Protein AF-0000000084350324 (afdb_homodimer)

pLDDT: mean 93.25, std 7.91, range [43.97, 98.88]

Structure (mmCIF, N/CA/C/O backbone):
data_AF-0000000084350324-model_v1
#
loop_
_entity.id
_entity.type
_entity.pdbx_description
1 polymer 'Phytanoyl-CoA dioxygenase (PhyH)'
#
loop_
_atom_site.group_PDB
_atom_site.id
_atom_site.type_symbol
_atom_site.label_atom_id
_atom_site.label_alt_id
_atom_site.label_comp_id
_atom_site.label_asym_id
_atom_site.label_entity_id
_atom_site.label_seq_id
_atom_site.pdbx_PDB_ins_code
_atom_site.Cartn_x
_atom_site.Cartn_y
_atom_site.Cartn_z
_atom_site.occupancy
_atom_site.B_iso_or_equiv
_atom_site.auth_seq_id
_atom_site.auth_comp_id
_atom_site.auth_asym_id
_atom_site.auth_atom_id
_atom_site.pdbx_PDB_model_num
ATOM 1 N N . MET A 1 1 ? 17.734 13.625 24.859 1 52.06 1 MET A N 1
ATOM 2 C CA . MET A 1 1 ? 17.844 14.32 23.578 1 52.06 1 MET A CA 1
ATOM 3 C C . MET A 1 1 ? 16.922 15.523 23.531 1 52.06 1 MET A C 1
ATOM 5 O O . MET A 1 1 ? 15.773 15.453 23.984 1 52.06 1 MET A O 1
ATOM 9 N N . SER A 1 2 ? 17.531 16.656 23.266 1 73.56 2 SER A N 1
ATOM 10 C CA . SER A 1 2 ? 16.75 17.875 23.438 1 73.56 2 SER A CA 1
ATOM 11 C C . SER A 1 2 ? 15.648 17.984 22.375 1 73.56 2 SER A C 1
ATOM 13 O O . SER A 1 2 ? 15.914 17.828 21.188 1 73.56 2 SER A O 1
ATOM 15 N N . PHE A 1 3 ? 14.477 18.078 22.781 1 82.12 3 PHE A N 1
ATOM 16 C CA . PHE A 1 3 ? 13.289 18.297 21.969 1 82.12 3 PHE A CA 1
ATOM 17 C C . PHE A 1 3 ? 13.477 19.469 21.016 1 82.12 3 PHE A C 1
ATOM 19 O O . PHE A 1 3 ? 13 19.438 19.875 1 82.12 3 PHE A O 1
ATOM 26 N N . PHE A 1 4 ? 14.406 20.359 21.344 1 87.31 4 PHE A N 1
ATOM 27 C CA . PHE A 1 4 ? 14.516 21.609 20.594 1 87.31 4 PHE A CA 1
ATOM 28 C C . PHE A 1 4 ? 15.695 21.578 19.641 1 87.31 4 PHE A C 1
ATOM 30 O O . PHE A 1 4 ? 15.945 22.547 18.922 1 87.31 4 PHE A O 1
ATOM 37 N N . ASP A 1 5 ? 16.359 20.547 19.656 1 92 5 ASP A N 1
ATOM 38 C CA . ASP A 1 5 ? 17.453 20.375 18.688 1 92 5 ASP A CA 1
ATOM 39 C C . ASP A 1 5 ? 16.938 19.75 17.391 1 92 5 ASP A C 1
ATOM 41 O O . ASP A 1 5 ? 16.672 18.562 17.328 1 92 5 ASP A O 1
ATOM 45 N N . ILE A 1 6 ? 16.922 20.562 16.359 1 95.19 6 ILE A N 1
ATOM 46 C CA . ILE A 1 6 ? 16.328 20.156 15.102 1 95.19 6 ILE A CA 1
ATOM 47 C C . ILE A 1 6 ? 17.141 19.031 14.484 1 95.19 6 ILE A C 1
ATOM 49 O O . ILE A 1 6 ? 16.578 18.109 13.891 1 95.19 6 ILE A O 1
ATOM 53 N N . SER A 1 7 ? 18.453 19.109 14.586 1 94.56 7 SER A N 1
ATOM 54 C CA . SER A 1 7 ? 19.312 18.047 14.062 1 94.56 7 SER A CA 1
ATOM 55 C C . SER A 1 7 ? 19 16.703 14.742 1 94.56 7 SER A C 1
ATOM 57 O O . SER A 1 7 ? 18.906 15.672 14.078 1 94.56 7 SER A O 1
ATOM 59 N N . GLN A 1 8 ? 18.844 16.766 15.977 1 94.5 8 GLN A N 1
ATOM 60 C CA . GLN A 1 8 ? 18.516 15.562 16.719 1 94.5 8 GLN A CA 1
ATOM 61 C C . GLN A 1 8 ? 17.141 15.031 16.328 1 94.5 8 GLN A C 1
ATOM 63 O O . GLN A 1 8 ? 16.953 13.82 16.203 1 94.5 8 GLN A O 1
ATOM 68 N N . GLN A 1 9 ? 16.203 15.914 16.234 1 95.94 9 GLN A N 1
ATOM 69 C CA . GLN A 1 9 ? 14.852 15.508 15.859 1 95.94 9 GLN A CA 1
ATOM 70 C C . GLN A 1 9 ? 14.828 14.875 14.469 1 95.94 9 GLN A C 1
ATOM 72 O O . GLN A 1 9 ? 14.203 13.828 14.273 1 95.94 9 GLN A O 1
ATOM 77 N N . LEU A 1 10 ? 15.5 15.43 13.508 1 97.31 10 LEU A N 1
ATOM 78 C CA . LEU A 1 10 ? 15.516 14.93 12.141 1 97.31 10 LEU A CA 1
ATOM 79 C C . LEU A 1 10 ? 16.203 13.578 12.055 1 97.31 10 LEU A C 1
ATOM 81 O O . LEU A 1 10 ? 15.922 12.781 11.164 1 97.31 10 LEU A O 1
ATOM 85 N N . ASN A 1 11 ? 17.047 13.234 13.031 1 95.31 11 ASN A N 1
ATOM 86 C CA . ASN A 1 11 ? 17.781 11.969 13.039 1 95.31 11 ASN A CA 1
ATOM 87 C C . ASN A 1 11 ? 17.125 10.945 13.961 1 95.31 11 ASN A C 1
ATOM 89 O O . ASN A 1 11 ? 17.578 9.805 14.039 1 95.31 11 ASN A O 1
ATOM 93 N N . SER A 1 12 ? 16.078 11.32 14.625 1 95.75 12 SER A N 1
ATOM 94 C CA . SER A 1 12 ? 15.484 10.453 15.641 1 95.75 12 SER A CA 1
ATOM 95 C C . SER A 1 12 ? 14.773 9.266 15 1 95.75 12 SER A C 1
ATOM 97 O O . SER A 1 12 ? 14.445 9.297 13.812 1 95.75 12 SER A O 1
ATOM 99 N N . GLU A 1 13 ? 14.586 8.211 15.781 1 95 13 GLU A N 1
ATOM 100 C CA . GLU A 1 13 ? 13.797 7.062 15.344 1 95 13 GLU A CA 1
ATOM 101 C C . GLU A 1 13 ? 12.297 7.359 15.43 1 95 13 GLU A C 1
ATOM 103 O O . GLU A 1 13 ? 11.867 8.164 16.25 1 95 13 GLU A O 1
ATOM 108 N N . HIS A 1 14 ? 11.586 6.789 14.578 1 97.19 14 HIS A N 1
ATOM 109 C CA . HIS A 1 14 ? 10.133 6.887 14.578 1 97.19 14 HIS A CA 1
ATOM 110 C C . HIS A 1 14 ? 9.484 5.512 14.695 1 97.19 14 HIS A C 1
ATOM 112 O O . HIS A 1 14 ? 10.07 4.508 14.273 1 97.19 14 HIS A O 1
ATOM 118 N N . ILE A 1 15 ? 8.289 5.469 15.266 1 96.38 15 ILE A N 1
ATOM 119 C CA . ILE A 1 15 ? 7.602 4.203 15.5 1 96.38 15 ILE A CA 1
ATOM 120 C C . ILE A 1 15 ? 7.305 3.521 14.164 1 96.38 15 ILE A C 1
ATOM 122 O O . ILE A 1 15 ? 7.301 2.291 14.078 1 96.38 15 ILE A O 1
ATOM 126 N N . ILE A 1 16 ? 6.988 4.32 13.125 1 97 16 ILE A N 1
ATOM 127 C CA . ILE A 1 16 ? 6.883 3.773 11.781 1 97 16 ILE A CA 1
ATOM 128 C C . ILE A 1 16 ? 8.281 3.635 11.172 1 97 16 ILE A C 1
ATOM 130 O O . ILE A 1 16 ? 8.766 4.547 10.5 1 97 16 ILE A O 1
ATOM 134 N N . GLU A 1 17 ? 8.836 2.557 11.281 1 92.88 17 GLU A N 1
ATOM 135 C CA . GLU A 1 17 ? 10.258 2.342 11.031 1 92.88 17 GLU A CA 1
ATOM 136 C C . GLU A 1 17 ? 10.617 2.654 9.578 1 92.88 17 GLU A C 1
ATOM 138 O O . GLU A 1 17 ? 11.625 3.305 9.305 1 92.88 17 GLU A O 1
ATOM 143 N N . ASN A 1 18 ? 9.781 2.262 8.633 1 92.75 18 ASN A N 1
ATOM 144 C CA . ASN A 1 18 ? 10.078 2.436 7.215 1 92.75 18 ASN A CA 1
ATOM 145 C C . ASN A 1 18 ? 9.578 3.781 6.695 1 92.75 18 ASN A C 1
ATOM 147 O O . ASN A 1 18 ? 9.695 4.074 5.504 1 92.75 18 ASN A O 1
ATOM 151 N N . GLY A 1 19 ? 9.047 4.555 7.555 1 97.25 19 GLY A N 1
ATOM 152 C CA . GLY A 1 19 ? 8.539 5.863 7.188 1 97.25 19 GLY A CA 1
ATOM 153 C C . GLY A 1 19 ? 7.074 5.852 6.809 1 97.25 19 GLY A C 1
ATOM 154 O O . GLY A 1 19 ? 6.371 6.848 6.992 1 97.25 19 GLY A O 1
ATOM 155 N N . ILE A 1 20 ? 6.633 4.758 6.184 1 98.25 20 ILE A N 1
ATOM 156 C CA . ILE A 1 20 ? 5.227 4.578 5.848 1 98.25 20 ILE A CA 1
ATOM 157 C C . ILE A 1 20 ? 4.793 3.15 6.172 1 98.25 20 ILE A C 1
ATOM 159 O O . ILE A 1 20 ? 5.617 2.23 6.172 1 98.25 20 ILE A O 1
ATOM 163 N N . SER A 1 21 ? 3.557 2.998 6.484 1 98.25 21 SER A N 1
ATOM 164 C CA . SER A 1 21 ? 2.91 1.712 6.727 1 98.25 21 SER A CA 1
ATOM 165 C C . SER A 1 21 ? 1.446 1.741 6.301 1 98.25 21 SER A C 1
ATOM 167 O O . SER A 1 21 ? 0.775 2.768 6.434 1 98.25 21 SER A O 1
ATOM 169 N N . ILE A 1 22 ? 1.005 0.667 5.73 1 98.19 22 ILE A N 1
ATOM 170 C CA . ILE A 1 22 ? -0.401 0.544 5.359 1 98.19 22 ILE A CA 1
ATOM 171 C C . ILE A 1 22 ? -1.102 -0.425 6.309 1 98.19 22 ILE A C 1
ATOM 173 O O . ILE A 1 22 ? -0.62 -1.538 6.539 1 98.19 22 ILE A O 1
ATOM 177 N N . MET A 1 23 ? -2.182 -0.015 6.828 1 97.31 23 MET A N 1
ATOM 178 C CA . MET A 1 23 ? -2.938 -0.839 7.77 1 97.31 23 MET A CA 1
ATOM 179 C C . MET A 1 23 ? -4.328 -1.147 7.227 1 97.31 23 MET A C 1
ATOM 181 O O . MET A 1 23 ? -4.965 -0.289 6.613 1 97.31 23 MET A O 1
ATOM 185 N N . ASP A 1 24 ? -4.793 -2.338 7.465 1 97.31 24 ASP A N 1
ATOM 186 C CA . ASP A 1 24 ? -6.168 -2.713 7.16 1 97.31 24 ASP A CA 1
ATOM 187 C C . ASP A 1 24 ? -7.078 -2.498 8.367 1 97.31 24 ASP A C 1
ATOM 189 O O . ASP A 1 24 ? -6.641 -2.625 9.516 1 97.31 24 ASP A O 1
ATOM 193 N N . TYR A 1 25 ? -8.273 -2.168 8.086 1 97.12 25 TYR A N 1
ATOM 194 C CA . TYR A 1 25 ? -9.305 -2.143 9.117 1 97.12 25 TYR A CA 1
ATOM 195 C C . TYR A 1 25 ? -10.602 -2.746 8.602 1 97.12 25 TYR A C 1
ATOM 197 O O . TYR A 1 25 ? -10.883 -2.699 7.402 1 97.12 25 TYR A O 1
ATOM 205 N N . PRO A 1 26 ? -11.375 -3.361 9.43 1 95.75 26 PRO A N 1
ATOM 206 C CA . PRO A 1 26 ? -12.609 -4.012 8.984 1 95.75 26 PRO A CA 1
ATOM 207 C C . PRO A 1 26 ? -13.727 -3.016 8.68 1 95.75 26 PRO A C 1
ATOM 209 O O . PRO A 1 26 ? -14.352 -2.488 9.602 1 95.75 26 PRO A O 1
ATOM 212 N N . THR A 1 27 ? -14.031 -2.902 7.434 1 95.38 27 THR A N 1
ATOM 213 C CA . THR A 1 27 ? -15.031 -1.922 7.027 1 95.38 27 THR A CA 1
ATOM 214 C C . THR A 1 27 ? -16.438 -2.396 7.395 1 95.38 27 THR A C 1
ATOM 216 O O . THR A 1 27 ? -17.375 -1.607 7.406 1 95.38 27 THR A O 1
ATOM 219 N N . SER A 1 28 ? -16.578 -3.703 7.648 1 92.81 28 SER A N 1
ATOM 220 C CA . SER A 1 28 ? -17.859 -4.215 8.125 1 92.81 28 SER A CA 1
ATOM 221 C C . SER A 1 28 ? -18.172 -3.688 9.523 1 92.81 28 SER A C 1
ATOM 223 O O . SER A 1 28 ? -19.344 -3.504 9.875 1 92.81 28 SER A O 1
ATOM 225 N N . THR A 1 29 ? -17.109 -3.479 10.258 1 94.56 29 THR A N 1
ATOM 226 C CA . THR A 1 29 ? -17.234 -2.939 11.609 1 94.56 29 THR A CA 1
ATOM 227 C C . THR A 1 29 ? -17.203 -1.414 11.586 1 94.56 29 THR A C 1
ATOM 229 O O . THR A 1 29 ? -17.938 -0.761 12.328 1 94.56 29 THR A O 1
ATOM 232 N N . PHE A 1 30 ? -16.391 -0.896 10.727 1 96.5 30 PHE A N 1
ATOM 233 C CA . PHE A 1 30 ? -16.219 0.547 10.625 1 96.5 30 PHE A CA 1
ATOM 234 C C . PHE A 1 30 ? -16.609 1.038 9.234 1 96.5 30 PHE A C 1
ATOM 236 O O . PHE A 1 30 ? -15.734 1.274 8.391 1 96.5 30 PHE A O 1
ATOM 243 N N . ASP A 1 31 ? -17.875 1.291 9.055 1 95.81 31 ASP A N 1
ATOM 244 C CA . ASP A 1 31 ? -18.344 1.771 7.758 1 95.81 31 ASP A CA 1
ATOM 245 C C . ASP A 1 31 ? -18.297 3.295 7.691 1 95.81 31 ASP A C 1
ATOM 247 O O . ASP A 1 31 ? -19.344 3.943 7.555 1 95.81 31 ASP A O 1
ATOM 251 N N . LEU A 1 32 ? -17.172 3.848 7.68 1 97.31 32 LEU A N 1
ATOM 252 C CA . LEU A 1 32 ? -16.969 5.293 7.668 1 97.31 32 LEU A CA 1
ATOM 253 C C . LEU A 1 32 ? -17.484 5.906 6.375 1 97.31 32 LEU A C 1
ATOM 255 O O . LEU A 1 32 ? -18.094 6.98 6.391 1 97.31 32 LEU A O 1
ATOM 259 N N . ALA A 1 33 ? -17.25 5.262 5.25 1 97.12 33 ALA A N 1
ATOM 260 C CA . ALA A 1 33 ? -17.719 5.75 3.959 1 97.12 33 ALA A CA 1
ATOM 261 C C . ALA A 1 33 ? -19.25 5.805 3.928 1 97.12 33 ALA A C 1
ATOM 263 O O . ALA A 1 33 ? -19.828 6.781 3.451 1 97.12 33 ALA A O 1
ATOM 264 N N . GLY A 1 34 ? -19.875 4.715 4.387 1 96.56 34 GLY A N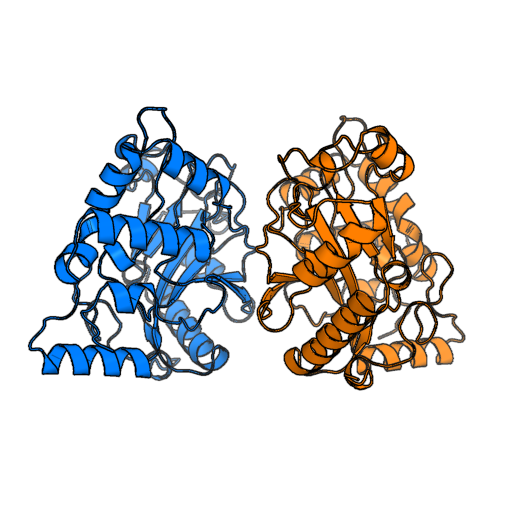 1
ATOM 265 C CA . GLY A 1 34 ? -21.328 4.699 4.43 1 96.56 34 GLY A CA 1
ATOM 266 C C . GLY A 1 34 ? -21.922 5.777 5.324 1 96.56 34 GLY A C 1
ATOM 267 O O . GLY A 1 34 ? -22.891 6.43 4.961 1 96.56 34 GLY A O 1
ATOM 268 N N . THR A 1 35 ? -21.328 5.941 6.496 1 97.19 35 THR A N 1
ATOM 269 C CA . THR A 1 35 ? -21.766 6.984 7.418 1 97.19 35 THR A CA 1
ATOM 270 C C . THR A 1 35 ? -21.625 8.367 6.781 1 97.19 35 THR A C 1
ATOM 272 O O . THR A 1 35 ? -22.531 9.203 6.898 1 97.19 35 THR A O 1
ATOM 275 N N . LEU A 1 36 ? -20.516 8.594 6.098 1 97.81 36 LEU A N 1
ATOM 276 C CA . LEU A 1 36 ? -20.297 9.875 5.434 1 97.81 36 LEU A CA 1
ATOM 277 C C . LEU A 1 36 ? -21.297 10.086 4.305 1 97.81 36 LEU A C 1
ATOM 279 O O . LEU A 1 36 ? -21.844 11.18 4.141 1 97.81 36 LEU A O 1
ATOM 283 N N . GLN A 1 37 ? -21.484 9.062 3.521 1 96.25 37 GLN A N 1
ATOM 284 C CA . GLN A 1 37 ? -22.422 9.156 2.416 1 96.25 37 GLN A CA 1
ATOM 285 C C . GLN A 1 37 ? -23.812 9.586 2.904 1 96.25 37 GLN A C 1
ATOM 287 O O . GLN A 1 37 ? -24.422 10.484 2.32 1 96.25 37 GLN A O 1
ATOM 292 N N . GLN A 1 38 ? -24.25 8.969 3.951 1 95.56 38 GLN A N 1
ATOM 293 C CA . GLN A 1 38 ? -25.547 9.32 4.52 1 95.56 38 GLN A CA 1
ATOM 294 C C . GLN A 1 38 ? -25.562 10.766 5.008 1 95.56 38 GLN A C 1
ATOM 296 O O . GLN A 1 38 ? -26.547 11.484 4.824 1 95.56 38 GLN A O 1
ATOM 301 N N . THR A 1 39 ? -24.516 11.141 5.605 1 95.75 39 THR A N 1
ATOM 302 C CA . THR A 1 39 ? -24.391 12.508 6.113 1 95.75 39 THR A CA 1
ATOM 303 C C . THR A 1 39 ? -24.453 13.516 4.973 1 95.75 39 THR A C 1
ATOM 305 O O . THR A 1 39 ? -25.109 14.555 5.094 1 95.75 39 THR A O 1
ATOM 308 N N . LEU A 1 40 ? -23.859 13.234 3.838 1 94.5 40 LEU A N 1
ATOM 309 C CA . LEU A 1 40 ? -23.703 14.172 2.73 1 94.5 40 LEU A CA 1
ATOM 310 C C . LEU A 1 40 ? -25 14.305 1.953 1 94.5 40 LEU A C 1
ATOM 312 O O . LEU A 1 40 ? -25.219 15.305 1.269 1 94.5 40 LEU A O 1
ATOM 316 N N . VAL A 1 41 ? -25.891 13.266 2.031 1 93.56 41 VAL A N 1
ATOM 317 C CA . VAL A 1 41 ? -27.203 13.352 1.395 1 93.56 41 VAL A CA 1
ATOM 318 C C . VAL A 1 41 ? -27.938 14.594 1.888 1 93.56 41 VAL A C 1
ATOM 320 O O . VAL A 1 41 ? -28.469 15.375 1.086 1 93.56 41 VAL A O 1
ATOM 323 N N . GLY A 1 42 ? -27.969 14.742 3.172 1 89.44 42 GLY A N 1
ATOM 324 C CA . GLY A 1 42 ? -28.641 15.891 3.752 1 89.44 42 GLY A CA 1
ATOM 325 C C . GLY A 1 42 ? -27.891 17.188 3.568 1 89.44 42 GLY A C 1
ATOM 326 O O . GLY A 1 42 ? -28.484 18.234 3.291 1 89.44 42 GLY A O 1
ATOM 327 N N . ARG A 1 43 ? -26.609 17.172 3.662 1 87.62 43 ARG A N 1
ATOM 328 C CA . ARG A 1 43 ? -25.781 18.375 3.662 1 87.62 43 ARG A CA 1
ATOM 329 C C . ARG A 1 43 ? -25.781 19.031 2.293 1 87.62 43 ARG A C 1
ATOM 331 O O . ARG A 1 43 ? -25.781 20.266 2.195 1 87.62 43 ARG A O 1
ATOM 338 N N . TYR A 1 44 ? -25.75 18.172 1.224 1 87.56 44 TYR A N 1
ATOM 339 C CA . TYR A 1 44 ? -25.609 18.734 -0.119 1 87.56 44 TYR A CA 1
ATOM 340 C C . TYR A 1 44 ? -26.844 18.453 -0.961 1 87.56 44 TYR A C 1
ATOM 342 O O . TYR A 1 44 ? -26.828 18.625 -2.182 1 87.56 44 TYR A O 1
ATOM 350 N N . ASN A 1 45 ? -27.906 17.984 -0.321 1 88.81 45 ASN A N 1
ATOM 351 C CA . ASN A 1 45 ? -29.156 17.688 -1.009 1 88.81 45 ASN A CA 1
ATOM 352 C C . ASN A 1 45 ? -28.938 16.719 -2.176 1 88.81 45 ASN A C 1
ATOM 354 O O . ASN A 1 45 ? -29.297 17.031 -3.312 1 88.81 45 ASN A O 1
ATOM 358 N N . LEU A 1 46 ? -28.312 15.547 -1.879 1 91.88 46 LEU A N 1
ATOM 359 C CA . LEU A 1 46 ? -27.984 14.531 -2.869 1 91.88 46 LEU A CA 1
ATOM 360 C C . LEU A 1 46 ? -28.969 13.375 -2.822 1 91.88 46 LEU A C 1
ATOM 362 O O . LEU A 1 46 ? -29.719 13.234 -1.854 1 91.88 46 LEU A O 1
ATOM 366 N N . ARG A 1 47 ? -28.922 12.57 -3.887 1 89.56 47 ARG A N 1
ATOM 367 C CA . ARG A 1 47 ? -29.688 11.32 -3.879 1 89.56 47 ARG A CA 1
ATOM 368 C C . ARG A 1 47 ? -29.062 10.312 -2.908 1 89.56 47 ARG A C 1
ATOM 370 O O . ARG A 1 47 ? -27.859 10.312 -2.697 1 89.56 47 ARG A O 1
ATOM 377 N N . ASN A 1 48 ? -29.875 9.438 -2.475 1 89.31 48 ASN A N 1
ATOM 378 C CA . ASN A 1 48 ? -29.438 8.469 -1.472 1 89.31 48 ASN A CA 1
ATOM 379 C C . ASN A 1 48 ? -28.422 7.48 -2.051 1 89.31 48 ASN A C 1
ATOM 381 O O . ASN A 1 48 ? -27.609 6.922 -1.318 1 89.31 48 ASN A O 1
ATOM 385 N N . ASP A 1 49 ? -28.5 7.391 -3.334 1 89.38 49 ASP A N 1
ATOM 386 C CA . ASP A 1 49 ? -27.688 6.324 -3.924 1 89.38 49 ASP A CA 1
ATOM 387 C C . ASP A 1 49 ? -26.5 6.898 -4.684 1 89.38 49 ASP A C 1
ATOM 389 O O . ASP A 1 49 ? -25.922 6.227 -5.535 1 89.38 49 ASP A O 1
ATOM 393 N N . PHE A 1 50 ? -26.156 8.164 -4.344 1 92.69 50 PHE A N 1
ATOM 394 C CA . PHE A 1 50 ? -25.016 8.711 -5.07 1 92.69 50 PHE A CA 1
ATOM 395 C C . PHE A 1 50 ? -23.719 8 -4.668 1 92.69 50 PHE A C 1
ATOM 397 O O . PHE A 1 50 ? -23.625 7.477 -3.559 1 92.69 50 PHE A O 1
ATOM 404 N N . ALA A 1 51 ? -22.797 7.941 -5.52 1 93.19 51 ALA A N 1
ATOM 405 C CA . ALA A 1 51 ? -21.5 7.352 -5.234 1 93.19 51 ALA A CA 1
ATOM 406 C C . ALA A 1 51 ? -20.516 8.398 -4.695 1 93.19 51 ALA A C 1
ATOM 408 O O . ALA A 1 51 ? -20.328 9.445 -5.312 1 93.19 51 ALA A O 1
ATOM 409 N N . LEU A 1 52 ? -19.891 8.102 -3.57 1 95.38 52 LEU A N 1
ATOM 410 C CA . LEU A 1 52 ? -18.984 9.047 -2.924 1 95.38 52 LEU A CA 1
ATOM 411 C C . LEU A 1 52 ? -17.891 9.484 -3.881 1 95.38 52 LEU A C 1
ATOM 413 O O . LEU A 1 52 ? -17.547 10.664 -3.941 1 95.38 52 LEU A O 1
ATOM 417 N N . ASN A 1 53 ? -17.328 8.531 -4.621 1 96.56 53 ASN A N 1
ATOM 418 C CA . ASN A 1 53 ? -16.203 8.836 -5.508 1 96.56 53 ASN A CA 1
ATOM 419 C C . ASN A 1 53 ? -16.688 9.539 -6.777 1 96.56 53 ASN A C 1
ATOM 421 O O . ASN A 1 53 ? -15.883 9.805 -7.68 1 96.56 53 ASN A O 1
ATOM 425 N N . LYS A 1 54 ? -18 9.82 -6.918 1 95.38 54 LYS A N 1
ATOM 426 C CA . LYS A 1 54 ? -18.562 10.562 -8.047 1 95.38 54 LYS A CA 1
ATOM 427 C C . LYS A 1 54 ? -19.312 11.797 -7.574 1 95.38 54 LYS A C 1
ATOM 429 O O . LYS A 1 54 ? -20.156 12.336 -8.297 1 95.38 54 LYS A O 1
ATOM 434 N N . ILE A 1 55 ? -19.031 12.227 -6.445 1 94.56 55 ILE A N 1
ATOM 435 C CA . ILE A 1 55 ? -19.766 13.352 -5.863 1 94.56 55 ILE A CA 1
ATOM 436 C C . ILE A 1 55 ? -19.641 14.57 -6.77 1 94.56 55 ILE A C 1
ATOM 438 O O . ILE A 1 55 ? -20.562 15.391 -6.844 1 94.56 55 ILE A O 1
ATOM 442 N N . HIS A 1 56 ? -18.578 14.727 -7.531 1 92.62 56 HIS A N 1
ATOM 443 C CA . HIS A 1 56 ? -18.375 15.859 -8.43 1 92.62 56 HIS A CA 1
ATOM 444 C C . HIS A 1 56 ? -19.391 15.844 -9.57 1 92.62 56 HIS A C 1
ATOM 446 O O . HIS A 1 56 ? -19.625 16.875 -10.203 1 92.62 56 HIS A O 1
ATOM 452 N N . GLU A 1 57 ? -19.938 14.695 -9.773 1 93.5 57 GLU A N 1
ATOM 453 C CA . GLU A 1 57 ? -20.969 14.586 -10.805 1 93.5 57 GLU A CA 1
ATOM 454 C C . GLU A 1 57 ? -22.359 14.805 -10.227 1 93.5 57 GLU A C 1
ATOM 456 O O . GLU A 1 57 ? -23.312 15.039 -10.969 1 93.5 57 GLU A O 1
ATOM 461 N N . SER A 1 58 ? -22.406 14.695 -8.992 1 91.75 58 SER A N 1
ATOM 462 C CA . SER A 1 58 ? -23.703 14.781 -8.336 1 91.75 58 SER A CA 1
ATOM 463 C C . SER A 1 58 ? -24 16.203 -7.867 1 91.75 58 SER A C 1
ATOM 465 O O . SER A 1 58 ? -25.125 16.5 -7.457 1 91.75 58 SER A O 1
ATOM 467 N N . LEU A 1 59 ? -23 17.031 -7.879 1 88.25 59 LEU A N 1
ATOM 468 C CA . LEU A 1 59 ? -23.156 18.422 -7.469 1 88.25 59 LEU A CA 1
ATOM 469 C C . LEU A 1 59 ? -23.094 19.359 -8.672 1 88.25 59 LEU A C 1
ATOM 471 O O . LEU A 1 59 ? -22.375 19.094 -9.633 1 88.25 59 LEU A O 1
ATOM 475 N N . GLY A 1 60 ? -23.938 20.375 -8.602 1 81.81 60 GLY A N 1
ATOM 476 C CA . GLY A 1 60 ? -23.859 21.391 -9.648 1 81.81 60 GLY A CA 1
ATOM 477 C C . GLY A 1 60 ? -22.562 22.172 -9.641 1 81.81 60 GLY A C 1
ATOM 478 O O . GLY A 1 60 ? -21.891 22.266 -8.609 1 81.81 60 GLY A O 1
ATOM 479 N N . ARG A 1 61 ? -22.234 22.719 -10.758 1 79.88 61 ARG A N 1
ATOM 480 C CA . ARG A 1 61 ? -20.984 23.484 -10.906 1 79.88 61 ARG A CA 1
ATOM 481 C C . ARG A 1 61 ? -20.969 24.672 -9.961 1 79.88 61 ARG A C 1
ATOM 483 O O . ARG A 1 61 ? -19.922 24.984 -9.375 1 79.88 61 ARG A O 1
ATOM 490 N N . GLU A 1 62 ? -22.047 25.234 -9.828 1 78.88 62 GLU A N 1
ATOM 491 C CA . GLU A 1 62 ? -22.141 26.406 -8.961 1 78.88 62 GLU A CA 1
ATOM 492 C C . GLU A 1 62 ? -21.953 26.016 -7.492 1 78.88 62 GLU A C 1
ATOM 494 O O . GLU A 1 62 ? -21.297 26.734 -6.738 1 78.88 62 GLU A O 1
ATOM 499 N N . GLU A 1 63 ? -22.484 25 -7.133 1 80.19 63 GLU A N 1
ATOM 500 C CA . GLU A 1 63 ? -22.359 24.516 -5.762 1 80.19 63 GLU A CA 1
ATOM 501 C C . GLU A 1 63 ? -20.906 24.141 -5.441 1 80.19 63 GLU A C 1
ATOM 503 O O . GLU A 1 63 ? -20.406 24.453 -4.359 1 80.19 63 GLU A O 1
ATOM 508 N N . ILE A 1 64 ? -20.312 23.516 -6.395 1 79.25 64 ILE A N 1
ATOM 509 C CA . ILE A 1 64 ? -18.922 23.141 -6.219 1 79.25 64 ILE A CA 1
ATOM 510 C C . ILE A 1 64 ? -18.062 24.391 -6.062 1 79.25 64 ILE A C 1
ATOM 512 O O . ILE A 1 64 ? -17.219 24.469 -5.168 1 79.25 64 ILE A O 1
ATOM 516 N N . SER A 1 65 ? -18.312 25.344 -6.863 1 78.88 65 SER A N 1
ATOM 517 C CA . SER A 1 65 ? -17.547 26.578 -6.84 1 78.88 65 SER A CA 1
ATOM 518 C C . SER A 1 65 ? -17.672 27.281 -5.492 1 78.88 65 SER A C 1
ATOM 520 O O . SER A 1 65 ? -16.734 27.938 -5.035 1 78.88 65 SER A O 1
ATOM 522 N N . GLN A 1 66 ? -18.766 27.141 -4.871 1 78.12 66 GLN A N 1
ATOM 523 C CA . GLN A 1 66 ? -19.016 27.781 -3.586 1 78.12 66 GLN A CA 1
ATOM 524 C C . GLN A 1 66 ? -18.188 27.125 -2.479 1 78.12 66 GLN A C 1
ATOM 526 O O . GLN A 1 66 ? -17.875 27.766 -1.469 1 78.12 66 GLN A O 1
ATOM 531 N N . HIS A 1 67 ? -17.844 25.922 -2.807 1 77.06 67 HIS A N 1
ATOM 532 C CA . HIS A 1 67 ? -17.156 25.203 -1.746 1 77.06 67 HIS A CA 1
ATOM 533 C C . HIS A 1 67 ? -15.648 25.141 -1.997 1 77.06 67 HIS A C 1
ATOM 535 O O . HIS A 1 67 ? -14.867 24.906 -1.071 1 77.06 67 HIS A O 1
ATOM 541 N N . LEU A 1 68 ? -15.273 25.359 -3.176 1 74.38 68 LEU A N 1
ATOM 542 C CA . LEU A 1 68 ? -13.875 25.219 -3.549 1 74.38 68 LEU A CA 1
ATOM 543 C C . LEU A 1 68 ? -13.016 26.25 -2.83 1 74.38 68 LEU A C 1
ATOM 545 O O . LEU A 1 68 ? -13.422 27.406 -2.682 1 74.38 68 LEU A O 1
ATOM 549 N N . GLU A 1 69 ? -12.008 25.688 -2.309 1 70.69 69 GLU A N 1
ATOM 550 C CA . GLU A 1 69 ? -10.969 26.562 -1.771 1 70.69 69 GLU A CA 1
ATOM 551 C C . GLU A 1 69 ? -9.883 26.828 -2.812 1 70.69 69 GLU A C 1
ATOM 553 O O . GLU A 1 69 ? -9.93 26.297 -3.92 1 70.69 69 GLU A O 1
ATOM 558 N N . ASP A 1 70 ? -9.055 27.656 -2.365 1 54.47 70 ASP A N 1
ATOM 559 C CA . ASP A 1 70 ? -7.949 28.031 -3.246 1 54.47 70 ASP A CA 1
ATOM 560 C C . ASP A 1 70 ? -7.164 26.797 -3.684 1 54.47 70 ASP A C 1
ATOM 562 O O . ASP A 1 70 ? -6.52 26.797 -4.734 1 54.47 70 ASP A O 1
ATOM 566 N N . SER A 1 71 ? -7.395 25.844 -3.014 1 61.44 71 SER A N 1
ATOM 567 C CA . SER A 1 71 ? -6.633 24.625 -3.289 1 61.44 71 SER A CA 1
ATOM 568 C C . SER A 1 71 ? -7.262 23.828 -4.43 1 61.44 71 SER A C 1
ATOM 570 O O . SER A 1 71 ? -6.637 22.922 -4.969 1 61.44 71 SER A O 1
ATOM 572 N N . GLY A 1 72 ? -8.391 24.281 -4.848 1 66.88 72 GLY A N 1
ATOM 573 C CA . GLY A 1 72 ? -9.117 23.531 -5.867 1 66.88 72 GLY A CA 1
ATOM 574 C C . GLY A 1 72 ? -9.93 22.391 -5.301 1 66.88 72 GLY A C 1
ATOM 575 O O . GLY A 1 72 ? -10.516 21.609 -6.051 1 66.88 72 GLY A O 1
ATOM 576 N N . HIS A 1 73 ? -9.859 22.281 -4.035 1 82.56 73 HIS A N 1
ATOM 577 C CA . HIS A 1 73 ? -10.641 21.266 -3.332 1 82.56 73 HIS A CA 1
ATOM 578 C C . HIS A 1 73 ? -11.383 21.859 -2.143 1 82.56 73 HIS A C 1
ATOM 580 O O . HIS A 1 73 ? -11.219 23.047 -1.833 1 82.56 73 HIS A O 1
ATOM 586 N N . TRP A 1 74 ? -12.367 21.125 -1.739 1 87.5 74 TRP A N 1
ATOM 587 C CA . TRP A 1 74 ? -12.992 21.609 -0.514 1 87.5 74 TRP A CA 1
ATOM 588 C C . TRP A 1 74 ? -12.984 20.531 0.566 1 87.5 74 TRP A C 1
ATOM 590 O O . TRP A 1 74 ? -12.562 19.391 0.318 1 87.5 74 TRP A O 1
ATOM 600 N N . HIS A 1 75 ? -13.25 20.953 1.725 1 93.5 75 HIS A N 1
ATOM 601 C CA . HIS A 1 75 ? -13.219 20.031 2.861 1 93.5 75 HIS A CA 1
ATOM 602 C C . HIS A 1 75 ? -14.32 20.359 3.863 1 93.5 75 HIS A C 1
ATOM 604 O O . HIS A 1 75 ? -14.875 21.469 3.842 1 93.5 75 HIS A O 1
ATOM 610 N N . ASP A 1 76 ? -14.711 19.453 4.617 1 94.69 76 ASP A N 1
ATOM 611 C CA . ASP A 1 76 ? -15.625 19.594 5.75 1 94.69 76 ASP A CA 1
ATOM 612 C C . ASP A 1 76 ? -14.953 19.156 7.051 1 94.69 76 ASP A C 1
ATOM 614 O O . ASP A 1 76 ? -14.562 18 7.199 1 94.69 76 ASP A O 1
ATOM 618 N N . PRO A 1 77 ? -14.875 20.094 8.039 1 96.25 77 PRO A N 1
ATOM 619 C CA . PRO A 1 77 ? -14.422 19.656 9.359 1 96.25 77 PRO A CA 1
ATOM 620 C C . PRO A 1 77 ? -15.367 18.641 10 1 96.25 77 PRO A C 1
ATOM 622 O O . PRO A 1 77 ? -16.578 18.766 9.875 1 96.25 77 PRO A O 1
ATOM 625 N N . LEU A 1 78 ? -14.805 17.703 10.664 1 97.81 78 LEU A N 1
ATOM 626 C CA . LEU A 1 78 ? -15.57 16.625 11.281 1 97.81 78 LEU A CA 1
ATOM 627 C C . LEU A 1 78 ? -16.719 17.188 12.117 1 97.81 78 LEU A C 1
ATOM 629 O O . LEU A 1 78 ? -17.844 16.672 12.062 1 97.81 78 LEU A O 1
ATOM 633 N N . GLN A 1 79 ? -16.469 18.219 12.859 1 96 79 GLN A N 1
ATOM 634 C CA . GLN A 1 79 ? -17.438 18.766 13.797 1 96 79 GLN A CA 1
ATOM 635 C C . GLN A 1 79 ? -18.641 19.328 13.062 1 96 79 GLN A C 1
ATOM 637 O O . GLN A 1 79 ? -19.703 19.531 13.664 1 96 79 GLN A O 1
ATOM 642 N N . THR A 1 80 ? -18.547 19.578 11.758 1 96.06 80 THR A N 1
ATOM 643 C CA . THR A 1 80 ? -19.656 20.109 10.984 1 96.06 80 THR A CA 1
ATOM 644 C C . THR A 1 80 ? -20.469 18.984 10.336 1 96.06 80 THR A C 1
ATOM 646 O O . THR A 1 80 ? -21.516 19.234 9.742 1 96.06 80 THR A O 1
ATOM 649 N N . LEU A 1 81 ? -20.016 17.75 10.461 1 96.88 81 LEU A N 1
ATOM 650 C CA . LEU A 1 81 ? -20.625 16.625 9.75 1 96.88 81 LEU A CA 1
ATOM 651 C C . LEU A 1 81 ? -21.641 15.914 10.641 1 96.88 81 LEU A C 1
ATOM 653 O O . LEU A 1 81 ? -22.234 14.914 10.227 1 96.88 81 LEU A O 1
ATOM 657 N N . GLY A 1 82 ? -21.828 16.359 11.891 1 95.38 82 GLY A N 1
ATOM 658 C CA . GLY A 1 82 ? -22.906 15.867 12.742 1 95.38 82 GLY A CA 1
ATOM 659 C C . GLY A 1 82 ? -22.484 14.711 13.625 1 95.38 82 GLY A C 1
ATOM 660 O O . GLY A 1 82 ? -21.391 14.172 13.477 1 95.38 82 GLY A O 1
ATOM 661 N N . ALA A 1 83 ? -23.438 14.258 14.484 1 96.19 83 ALA A N 1
ATOM 662 C CA . ALA A 1 83 ? -23.172 13.297 15.555 1 96.19 83 ALA A CA 1
ATOM 663 C C . ALA A 1 83 ? -22.812 11.93 14.992 1 96.19 83 ALA A C 1
ATOM 665 O O . ALA A 1 83 ? -21.906 11.266 15.492 1 96.19 83 ALA A O 1
ATOM 666 N N . PRO A 1 84 ? -23.5 11.539 13.93 1 95.94 84 PRO A N 1
ATOM 667 C CA . PRO A 1 84 ? -23.188 10.188 13.453 1 95.94 84 PRO A CA 1
ATOM 668 C C . PRO A 1 84 ? -21.734 10.055 12.977 1 95.94 84 PRO A C 1
ATOM 670 O O . PRO A 1 84 ? -21.078 9.055 13.281 1 95.94 84 PRO A O 1
ATOM 673 N N . MET A 1 85 ? -21.203 11.008 12.266 1 96.94 85 MET A N 1
ATOM 674 C CA . MET A 1 85 ? -19.844 10.945 11.766 1 96.94 85 MET A CA 1
ATOM 675 C C . MET A 1 85 ? -18.828 11.086 12.906 1 96.94 85 MET A C 1
ATOM 677 O O . MET A 1 85 ? -17.797 10.422 12.906 1 96.94 85 MET A O 1
ATOM 681 N N . ILE A 1 86 ? -19.141 11.969 13.852 1 97.38 86 ILE A N 1
ATOM 682 C CA . ILE A 1 86 ? -18.281 12.172 15 1 97.38 86 ILE A CA 1
ATOM 683 C C . ILE A 1 86 ? -18.172 10.875 15.805 1 97.38 86 ILE A C 1
ATOM 685 O O . ILE A 1 86 ? -17.062 10.461 16.188 1 97.38 86 ILE A O 1
ATOM 689 N N . GLU A 1 87 ? -19.297 10.227 16 1 96.75 87 GLU A N 1
ATOM 690 C CA . GLU A 1 87 ? -19.328 8.977 16.75 1 96.75 87 GLU A CA 1
ATOM 691 C C . GLU A 1 87 ? -18.562 7.875 16.016 1 96.75 87 GLU A C 1
ATOM 693 O O . GLU A 1 87 ? -17.875 7.07 16.641 1 96.75 87 GLU A O 1
ATOM 698 N N . ALA A 1 88 ? -18.719 7.844 14.711 1 97.44 88 ALA A N 1
ATOM 699 C CA . ALA A 1 88 ? -18 6.859 13.914 1 97.44 88 ALA A CA 1
ATOM 700 C C . ALA A 1 88 ? -16.484 7.066 14.023 1 97.44 88 ALA A C 1
ATOM 702 O O . ALA A 1 88 ? -15.734 6.098 14.125 1 97.44 88 ALA A O 1
ATOM 703 N N . TYR A 1 89 ? -16.078 8.297 14.008 1 98.06 89 TYR A N 1
ATOM 704 C CA . TYR A 1 89 ? -14.664 8.641 14.156 1 98.06 89 TYR A CA 1
ATOM 705 C C . TYR A 1 89 ? -14.141 8.211 15.523 1 98.06 89 TYR A C 1
ATOM 707 O O . TYR A 1 89 ? -13.07 7.609 15.617 1 98.06 89 TYR A O 1
ATOM 715 N N . TYR A 1 90 ? -14.891 8.422 16.562 1 97.81 90 TYR A N 1
ATOM 716 C CA . TYR A 1 90 ? -14.469 8.07 17.906 1 97.81 90 TYR A CA 1
ATOM 717 C C . TYR A 1 90 ? -14.383 6.559 18.078 1 97.81 90 TYR A C 1
ATOM 719 O O . TYR A 1 90 ? -13.438 6.055 18.703 1 97.81 90 TYR A O 1
ATOM 727 N N . LYS A 1 91 ? -15.367 5.898 17.531 1 97.56 91 LYS A N 1
ATOM 728 C CA . LYS A 1 91 ? -15.328 4.438 17.578 1 97.56 91 LYS A CA 1
ATOM 729 C C . LYS A 1 91 ? -14.094 3.898 16.859 1 97.56 91 LYS A C 1
ATOM 731 O O . LYS A 1 91 ? -13.453 2.959 17.344 1 97.56 91 LYS A O 1
ATOM 736 N N . PHE A 1 92 ? -13.781 4.5 15.781 1 98.25 92 PHE A N 1
ATOM 737 C CA . PHE A 1 92 ? -12.633 4.062 15 1 98.25 92 PHE A CA 1
ATOM 738 C C . PHE A 1 92 ? -11.336 4.309 15.758 1 98.25 92 PHE A C 1
ATOM 740 O O . PHE A 1 92 ? -10.484 3.42 15.844 1 98.25 92 PHE A O 1
ATOM 747 N N . VAL A 1 93 ? -11.156 5.48 16.312 1 98.38 93 VAL A N 1
ATOM 748 C CA . VAL A 1 93 ? -9.891 5.789 16.984 1 98.38 93 VAL A CA 1
ATOM 749 C C . VAL A 1 93 ? -9.75 4.934 18.234 1 98.38 93 VAL A C 1
ATOM 751 O O . VAL A 1 93 ? -8.641 4.543 18.609 1 98.38 93 VAL A O 1
ATOM 754 N N . ASN A 1 94 ? -10.859 4.676 18.891 1 98.25 94 ASN A N 1
ATOM 755 C CA . ASN A 1 94 ? -10.797 3.775 20.047 1 98.25 94 ASN A CA 1
ATOM 756 C C . ASN A 1 94 ? -10.297 2.391 19.641 1 98.25 94 ASN A C 1
ATOM 758 O O . ASN A 1 94 ? -9.367 1.858 20.25 1 98.25 94 ASN A O 1
ATOM 762 N N . TRP A 1 95 ? -10.898 1.851 18.656 1 98 95 TRP A N 1
ATOM 763 C CA . TRP A 1 95 ? -10.461 0.556 18.141 1 98 95 TRP A CA 1
ATOM 764 C C . TRP A 1 95 ? -8.992 0.603 17.719 1 98 95 TRP A C 1
ATOM 766 O O . TRP A 1 95 ? -8.227 -0.327 18 1 98 95 TRP A O 1
ATOM 776 N N . LEU A 1 96 ? -8.656 1.676 17.062 1 98.25 96 LEU A N 1
ATOM 777 C CA . LEU A 1 96 ? -7.293 1.84 16.562 1 98.25 96 LEU A CA 1
ATOM 778 C C . LEU A 1 96 ? -6.281 1.771 17.688 1 98.25 96 LEU A C 1
ATOM 780 O O . LEU A 1 96 ? -5.203 1.188 17.531 1 98.25 96 LEU A O 1
ATOM 784 N N . SER A 1 97 ? -6.586 2.357 18.828 1 98.19 97 SER A N 1
ATOM 785 C CA . SER A 1 97 ? -5.68 2.328 19.984 1 98.19 97 SER A CA 1
ATOM 786 C C . SER A 1 97 ? -5.445 0.902 20.469 1 98.19 97 SER A C 1
ATOM 788 O O . SER A 1 97 ? -4.336 0.551 20.875 1 98.19 97 SER A O 1
ATOM 790 N N . GLN A 1 98 ? -6.504 0.115 20.422 1 97.12 98 GLN A N 1
ATOM 791 C CA . GLN A 1 98 ? -6.375 -1.292 20.781 1 97.12 98 GLN A CA 1
ATOM 792 C C . GLN A 1 98 ? -5.559 -2.057 19.734 1 97.12 98 GLN A C 1
ATOM 794 O O . GLN A 1 98 ? -4.684 -2.85 20.094 1 97.12 98 GLN A O 1
ATOM 799 N N . HIS A 1 99 ? -5.844 -1.761 18.547 1 96.81 99 HIS A N 1
ATOM 800 C CA . HIS A 1 99 ? -5.203 -2.453 17.438 1 96.81 99 HIS A CA 1
ATOM 801 C C . HIS A 1 99 ? -3.707 -2.148 17.375 1 96.81 99 HIS A C 1
ATOM 803 O O . HIS A 1 99 ? -2.898 -3.037 17.109 1 96.81 99 HIS A O 1
ATOM 809 N N . LEU A 1 100 ? -3.346 -0.906 17.625 1 97.25 100 LEU A N 1
ATOM 810 C CA . LEU A 1 100 ? -1.949 -0.494 17.547 1 97.25 100 LEU A CA 1
ATOM 811 C C . LEU A 1 100 ? -1.192 -0.897 18.812 1 97.25 100 LEU A C 1
ATOM 813 O O . LEU A 1 100 ? 0.041 -0.907 18.828 1 97.25 100 LEU A O 1
ATOM 817 N N . GLY A 1 101 ? -1.875 -1.142 19.891 1 97.38 101 GLY A N 1
ATOM 818 C CA . GLY A 1 101 ? -1.248 -1.63 21.109 1 97.38 101 GLY A CA 1
ATOM 819 C C . GLY A 1 101 ? -0.813 -0.517 22.031 1 97.38 101 GLY A C 1
ATOM 820 O O . GLY A 1 101 ? -0.133 -0.767 23.031 1 97.38 101 GLY A O 1
ATOM 821 N N . PHE A 1 102 ? -1.12 0.707 21.719 1 98.25 102 PHE A N 1
ATOM 822 C CA . PHE A 1 102 ? -0.821 1.831 22.594 1 98.25 102 PHE A CA 1
ATOM 823 C C . PHE A 1 102 ? -1.912 2.891 22.516 1 98.25 102 PHE A C 1
ATOM 825 O O . PHE A 1 102 ? -2.615 2.986 21.5 1 98.25 102 PHE A O 1
ATOM 832 N N . ASP A 1 103 ? -2.057 3.688 23.594 1 98.5 103 ASP A N 1
ATOM 833 C CA . ASP A 1 103 ? -2.973 4.824 23.609 1 98.5 103 ASP A CA 1
ATOM 834 C C . ASP A 1 103 ? -2.34 6.047 22.953 1 98.5 103 ASP A C 1
ATOM 836 O O . ASP A 1 103 ? -1.119 6.109 22.797 1 98.5 103 ASP A O 1
ATOM 840 N N . PHE A 1 104 ? -3.186 6.98 22.516 1 98.88 104 PHE A N 1
ATOM 841 C CA . PHE A 1 104 ? -2.664 8.172 21.859 1 98.88 104 PHE A CA 1
ATOM 842 C C . PHE A 1 104 ? -3.635 9.336 22 1 98.88 104 PHE A C 1
ATOM 844 O O . PHE A 1 104 ? -4.828 9.133 22.234 1 98.88 104 PHE A O 1
ATOM 851 N N . VAL A 1 105 ? -3.1 10.57 21.938 1 98.69 105 VAL A N 1
ATOM 852 C CA . VAL A 1 105 ? -3.928 11.742 21.672 1 98.69 105 VAL A CA 1
ATOM 853 C C . VAL A 1 105 ? -4.199 11.867 20.172 1 98.69 105 VAL A C 1
ATOM 855 O O . VAL A 1 105 ? -3.381 11.453 19.359 1 98.69 105 VAL A O 1
ATOM 858 N N . PHE A 1 106 ? -5.363 12.367 19.844 1 98.75 106 PHE A N 1
ATOM 859 C CA . PHE A 1 106 ? -5.762 12.398 18.438 1 98.75 106 PHE A CA 1
ATOM 860 C C . PHE A 1 106 ? -6.418 13.727 18.094 1 98.75 106 PHE A C 1
ATOM 862 O O . PHE A 1 106 ? -6.941 14.414 18.969 1 98.75 106 PHE A O 1
ATOM 869 N N . GLU A 1 107 ? -6.297 14.078 16.828 1 98.62 107 GLU A N 1
ATOM 870 C CA . GLU A 1 107 ? -6.844 15.336 16.328 1 98.62 107 GLU A CA 1
ATOM 871 C C . GLU A 1 107 ? -8.344 15.438 16.609 1 98.62 107 GLU A C 1
ATOM 873 O O . GLU A 1 107 ? -9.094 14.508 16.312 1 98.62 107 GLU A O 1
ATOM 878 N N . HIS A 1 108 ? -8.742 16.562 17.109 1 97.62 108 HIS A N 1
ATOM 879 C CA . HIS A 1 108 ? -10.117 16.766 17.547 1 97.62 108 HIS A CA 1
ATOM 880 C C . HIS A 1 108 ? -11.055 16.969 16.359 1 97.62 108 HIS A C 1
ATOM 882 O O . HIS A 1 108 ? -12.195 16.5 16.375 1 97.62 108 HIS A O 1
ATOM 888 N N . ASN A 1 109 ? -10.641 17.703 15.43 1 97.44 109 ASN A N 1
ATOM 889 C CA . ASN A 1 109 ? -11.516 18.125 14.336 1 97.44 109 ASN A CA 1
ATOM 890 C C . ASN A 1 109 ? -10.859 17.891 12.977 1 97.44 109 ASN A C 1
ATOM 892 O O . ASN A 1 109 ? -10.633 18.844 12.227 1 97.44 109 ASN A O 1
ATOM 896 N N . PRO A 1 110 ? -10.648 16.594 12.633 1 97.75 110 PRO A N 1
ATOM 897 C CA . PRO A 1 110 ? -10.031 16.312 11.336 1 97.75 110 PRO A CA 1
ATOM 898 C C . PRO A 1 110 ? -10.906 16.75 10.164 1 97.75 110 PRO A C 1
ATOM 900 O O . PRO A 1 110 ? -12.102 17 10.336 1 97.75 110 PRO A O 1
ATOM 903 N N . LEU A 1 111 ? -10.289 16.875 9.039 1 95.94 111 LEU A N 1
ATOM 904 C CA . LEU A 1 111 ? -10.984 17.328 7.836 1 95.94 111 LEU A CA 1
ATOM 905 C C . LEU A 1 111 ? -11.312 16.156 6.922 1 95.94 111 LEU A C 1
ATOM 907 O O . LEU A 1 111 ? -10.477 15.281 6.711 1 95.94 111 LEU A O 1
ATOM 911 N N . VAL A 1 112 ? -12.516 16.109 6.473 1 97.25 112 VAL A N 1
ATOM 912 C CA . VAL A 1 112 ? -12.867 15.305 5.309 1 97.25 112 VAL A CA 1
ATOM 913 C C . VAL A 1 112 ? -12.648 16.109 4.031 1 97.25 112 VAL A C 1
ATOM 915 O O . VAL A 1 112 ? -13.195 17.203 3.883 1 97.25 112 VAL A O 1
ATOM 918 N N . ARG A 1 113 ? -11.875 15.594 3.139 1 96.31 113 ARG A N 1
ATOM 919 C CA . ARG A 1 113 ? -11.477 16.344 1.956 1 96.31 113 ARG A CA 1
ATOM 920 C C . ARG A 1 113 ? -12.055 15.727 0.688 1 96.31 113 ARG A C 1
ATOM 922 O O . ARG A 1 113 ? -12.133 14.508 0.565 1 96.31 113 ARG A O 1
ATOM 929 N N . TYR A 1 114 ? -12.445 16.594 -0.21 1 95.5 114 TYR A N 1
ATOM 930 C CA . TYR A 1 114 ? -12.969 16.219 -1.521 1 95.5 114 TYR A CA 1
ATOM 931 C C . TYR A 1 114 ? -12.055 16.719 -2.633 1 95.5 114 TYR A C 1
ATOM 933 O O . TYR A 1 114 ? -12.094 17.906 -2.986 1 95.5 114 TYR A O 1
ATOM 941 N N . HIS A 1 115 ? -11.242 15.828 -3.117 1 95.31 115 HIS A N 1
ATOM 942 C CA . HIS A 1 115 ? -10.312 16.141 -4.195 1 95.31 115 HIS A CA 1
ATOM 943 C C . HIS A 1 115 ? -10.867 15.703 -5.547 1 95.31 115 HIS A C 1
ATOM 945 O O . HIS A 1 115 ? -10.656 14.562 -5.969 1 95.31 115 HIS A O 1
ATOM 951 N N . ILE A 1 116 ? -11.492 16.594 -6.27 1 93.75 116 ILE A N 1
ATOM 952 C CA . ILE A 1 116 ? -12.203 16.312 -7.516 1 93.75 116 ILE A CA 1
ATOM 953 C C . ILE A 1 116 ? -11.227 16.391 -8.688 1 93.75 116 ILE A C 1
ATOM 955 O O . ILE A 1 116 ? -10.117 16.906 -8.547 1 93.75 116 ILE A O 1
ATOM 959 N N . PRO A 1 117 ? -11.641 15.812 -9.828 1 92.69 117 PRO A N 1
ATOM 960 C CA . PRO A 1 117 ? -10.836 16.031 -11.031 1 92.69 117 PRO A CA 1
ATOM 961 C C . PRO A 1 117 ? -10.844 17.5 -11.477 1 92.69 117 PRO A C 1
ATOM 963 O O . PRO A 1 117 ? -11.852 18 -11.984 1 92.69 117 PRO A O 1
ATOM 966 N N . ALA A 1 118 ? -9.766 18.156 -11.219 1 87 118 ALA A N 1
ATOM 967 C CA . ALA A 1 118 ? -9.656 19.578 -11.562 1 87 118 ALA A CA 1
ATOM 968 C C . ALA A 1 118 ? -8.211 20.062 -11.477 1 87 118 ALA A C 1
ATOM 970 O O . ALA A 1 118 ? -7.371 19.406 -10.859 1 87 118 ALA A O 1
ATOM 971 N N . LYS A 1 119 ? -8.039 21.141 -12.125 1 84.38 119 LYS A N 1
ATOM 972 C CA . LYS A 1 119 ? -6.727 21.781 -12.039 1 84.38 119 LYS A CA 1
ATOM 973 C C . LYS A 1 119 ? -6.508 22.391 -10.664 1 84.38 119 LYS A C 1
ATOM 975 O O . LYS A 1 119 ? -7.43 22.984 -10.086 1 84.38 119 LYS A O 1
ATOM 980 N N . LEU A 1 120 ? -5.289 22.219 -10.188 1 83.31 120 LEU A N 1
ATOM 981 C CA . LEU A 1 120 ? -4.934 22.875 -8.93 1 83.31 120 LEU A CA 1
ATOM 982 C C . LEU A 1 120 ? -4.43 24.297 -9.172 1 83.31 120 LEU A C 1
ATOM 984 O O . LEU A 1 120 ? -4.09 24.641 -10.305 1 83.31 120 LEU A O 1
ATOM 988 N N . ASP A 1 121 ? -4.398 25.016 -8.102 1 79.56 121 ASP A N 1
ATOM 989 C CA . ASP A 1 121 ? -3.984 26.406 -8.164 1 79.56 121 ASP A CA 1
ATOM 990 C C . ASP A 1 121 ? -2.549 26.531 -8.664 1 79.56 121 ASP A C 1
ATOM 992 O O . ASP A 1 121 ? -1.688 25.734 -8.312 1 79.56 121 ASP A O 1
ATOM 996 N N . ASP A 1 122 ? -2.299 27.547 -9.391 1 81.31 122 ASP A N 1
ATOM 997 C CA . ASP A 1 122 ? -1.003 27.75 -10.031 1 81.31 122 ASP A CA 1
ATOM 998 C C . ASP A 1 122 ? 0.062 28.109 -8.992 1 81.31 122 ASP A C 1
ATOM 1000 O O . ASP A 1 122 ? 1.259 28.047 -9.281 1 81.31 122 ASP A O 1
ATOM 1004 N N . ARG A 1 123 ? -0.337 28.516 -7.82 1 78.31 123 ARG A N 1
ATOM 1005 C CA . ARG A 1 123 ? 0.614 28.859 -6.773 1 78.31 123 ARG A CA 1
ATOM 1006 C C . ARG A 1 123 ? 1.506 27.672 -6.422 1 78.31 123 ARG A C 1
ATOM 1008 O O . ARG A 1 123 ? 2.584 27.844 -5.852 1 78.31 123 ARG A O 1
ATOM 1015 N N . TYR A 1 124 ? 1.065 26.531 -6.781 1 80.06 124 TYR A N 1
ATOM 1016 C CA . TYR A 1 124 ? 1.837 25.344 -6.477 1 80.06 124 TYR A CA 1
ATOM 1017 C C . TYR A 1 124 ? 2.666 24.906 -7.68 1 80.06 124 TYR A C 1
ATOM 1019 O O . TYR A 1 124 ? 3.299 23.844 -7.652 1 80.06 124 TYR A O 1
ATOM 1027 N N . ARG A 1 125 ? 2.666 25.625 -8.656 1 83.19 125 ARG A N 1
ATOM 1028 C CA . ARG A 1 125 ? 3.375 25.234 -9.875 1 83.19 125 ARG A CA 1
ATOM 1029 C C . ARG A 1 125 ? 4.773 25.844 -9.906 1 83.19 125 ARG A C 1
ATOM 1031 O O . ARG A 1 125 ? 4.969 26.984 -9.492 1 83.19 125 ARG A O 1
ATOM 1038 N N . LEU A 1 126 ? 5.641 25 -10.344 1 81.31 126 LEU A N 1
ATOM 1039 C CA . LEU A 1 126 ? 7.023 25.422 -10.555 1 81.31 126 LEU A CA 1
ATOM 1040 C C . LEU A 1 126 ? 7.176 26.141 -11.883 1 81.31 126 LEU A C 1
ATOM 1042 O O . LEU A 1 126 ? 6.246 26.172 -12.688 1 81.31 126 LEU A O 1
ATOM 1046 N N . PRO A 1 127 ? 8.383 26.781 -12.039 1 77.75 127 PRO A N 1
ATOM 1047 C CA . PRO A 1 127 ? 8.602 27.531 -13.273 1 77.75 127 PRO A CA 1
ATOM 1048 C C . PRO A 1 127 ? 8.461 26.672 -14.523 1 77.75 127 PRO A C 1
ATOM 1050 O O . PRO A 1 127 ? 8.078 27.172 -15.586 1 77.75 127 PRO A O 1
ATOM 1053 N N . ASP A 1 128 ? 8.648 25.406 -14.383 1 79.62 128 ASP A N 1
ATOM 1054 C CA . ASP A 1 128 ? 8.555 24.516 -15.539 1 79.62 128 ASP A CA 1
ATOM 1055 C C . ASP A 1 128 ? 7.113 24.047 -15.75 1 79.62 128 ASP A C 1
ATOM 1057 O O . ASP A 1 128 ? 6.836 23.281 -16.672 1 79.62 128 ASP A O 1
ATOM 1061 N N . GLY A 1 129 ? 6.277 24.547 -14.891 1 80.94 129 GLY A N 1
ATOM 1062 C CA . GLY A 1 129 ? 4.867 24.219 -15.055 1 80.94 129 GLY A CA 1
ATOM 1063 C C . GLY A 1 129 ? 4.43 23.031 -14.219 1 80.94 129 GLY A C 1
ATOM 1064 O O . GLY A 1 129 ? 3.232 22.797 -14.055 1 80.94 129 GLY A O 1
ATOM 1065 N N . GLU A 1 130 ? 5.355 22.406 -13.625 1 82.38 130 GLU A N 1
ATOM 1066 C CA . GLU A 1 130 ? 5.012 21.203 -12.875 1 82.38 130 GLU A CA 1
ATOM 1067 C C . GLU A 1 130 ? 4.52 21.547 -11.469 1 82.38 130 GLU A C 1
ATOM 1069 O O . GLU A 1 130 ? 4.984 22.516 -10.867 1 82.38 130 GLU A O 1
ATOM 1074 N N . LEU A 1 131 ? 3.582 20.812 -11.062 1 85.94 131 LEU A N 1
ATOM 1075 C CA . LEU A 1 131 ? 3.031 21 -9.727 1 85.94 131 LEU A CA 1
ATOM 1076 C C . LEU A 1 131 ? 3.936 20.375 -8.664 1 85.94 131 LEU A C 1
ATOM 1078 O O . LEU A 1 131 ? 4.453 19.266 -8.859 1 85.94 131 LEU A O 1
ATOM 1082 N N . PHE A 1 132 ? 4.145 21.094 -7.629 1 86.75 132 PHE A N 1
ATOM 1083 C CA . PHE A 1 132 ? 4.867 20.578 -6.473 1 86.75 132 PHE A CA 1
ATOM 1084 C C . PHE A 1 132 ? 4.137 20.922 -5.18 1 86.75 132 PHE A C 1
ATOM 1086 O O . PHE A 1 132 ? 4.156 22.062 -4.734 1 86.75 132 PHE A O 1
ATOM 1093 N N . THR A 1 133 ? 3.594 19.953 -4.562 1 91.31 133 THR A N 1
ATOM 1094 C CA . THR A 1 133 ? 2.818 20.188 -3.35 1 91.31 133 THR A CA 1
ATOM 1095 C C . THR A 1 133 ? 3.434 19.453 -2.166 1 91.31 133 THR A C 1
ATOM 1097 O O . THR A 1 133 ? 2.918 19.516 -1.048 1 91.31 133 THR A O 1
ATOM 1100 N N . HIS A 1 134 ? 4.562 18.781 -2.381 1 95.38 134 HIS A N 1
ATOM 1101 C CA . HIS A 1 134 ? 5.16 17.922 -1.355 1 95.38 134 HIS A CA 1
ATOM 1102 C C . HIS A 1 134 ? 5.711 18.766 -0.203 1 95.38 134 HIS A C 1
ATOM 1104 O O . HIS A 1 134 ? 6.398 19.75 -0.426 1 95.38 134 HIS A O 1
ATOM 1110 N N . HIS A 1 135 ? 5.367 18.359 0.952 1 96.62 135 HIS A N 1
ATOM 1111 C CA . HIS A 1 135 ? 5.844 18.984 2.18 1 96.62 135 HIS A CA 1
ATOM 1112 C C . HIS A 1 135 ? 5.902 17.984 3.326 1 96.62 135 HIS A C 1
ATOM 1114 O O . HIS A 1 135 ? 5.387 16.875 3.209 1 96.62 135 HIS A O 1
ATOM 1120 N N . SER A 1 136 ? 6.613 18.375 4.324 1 98.38 136 SER A N 1
ATOM 1121 C CA . SER A 1 136 ? 6.59 17.672 5.605 1 98.38 136 SER A CA 1
ATOM 1122 C C . SER A 1 136 ? 5.746 18.438 6.629 1 98.38 136 SER A C 1
ATOM 1124 O O . SER A 1 136 ? 5.789 19.656 6.691 1 98.38 136 SER A O 1
ATOM 1126 N N . ASP A 1 137 ? 5.035 17.672 7.402 1 97.81 137 ASP A N 1
ATOM 1127 C CA . ASP A 1 137 ? 4.199 18.312 8.414 1 97.81 137 ASP A CA 1
ATOM 1128 C C . ASP A 1 137 ? 5.051 18.875 9.555 1 97.81 137 ASP A C 1
ATOM 1130 O O . ASP A 1 137 ? 4.59 19.734 10.32 1 97.81 137 ASP A O 1
ATOM 1134 N N . THR A 1 138 ? 6.285 18.438 9.664 1 97.75 138 THR A N 1
ATOM 1135 C CA . THR A 1 138 ? 7.168 19 10.68 1 97.75 138 THR A CA 1
ATOM 1136 C C . THR A 1 138 ? 7.512 20.453 10.367 1 97.75 138 THR A C 1
ATOM 1138 O O . THR A 1 138 ? 7.953 21.188 11.25 1 97.75 138 THR A O 1
ATOM 1141 N N . LEU A 1 139 ? 7.344 20.844 9.148 1 97.69 139 LEU A N 1
ATOM 1142 C CA . LEU A 1 139 ? 7.582 22.234 8.758 1 97.69 139 LEU A CA 1
ATOM 1143 C C . LEU A 1 139 ? 6.43 23.125 9.18 1 97.69 139 LEU A C 1
ATOM 1145 O O . LEU A 1 139 ? 6.531 24.359 9.109 1 97.69 139 LEU A O 1
ATOM 1149 N N . LEU A 1 140 ? 5.383 22.5 9.656 1 95.62 140 LEU A N 1
ATOM 1150 C CA . LEU A 1 140 ? 4.184 23.219 10.062 1 95.62 140 LEU A CA 1
ATOM 1151 C C . LEU A 1 140 ? 3.967 23.109 11.57 1 95.62 140 LEU A C 1
ATOM 1153 O O . LEU A 1 140 ? 2.865 23.359 12.062 1 95.62 140 LEU A O 1
ATOM 1157 N N . GLY A 1 141 ? 4.988 22.609 12.227 1 94.19 141 GLY A N 1
ATOM 1158 C CA . GLY A 1 141 ? 4.949 22.609 13.68 1 94.19 141 GLY A CA 1
ATOM 1159 C C . GLY A 1 141 ? 4.543 21.266 14.266 1 94.19 141 GLY A C 1
ATOM 1160 O O . GLY A 1 141 ? 4.574 21.078 15.484 1 94.19 141 GLY A O 1
ATOM 1161 N N . ASP A 1 142 ? 4.164 20.297 13.414 1 96.56 142 ASP A N 1
ATOM 1162 C CA . ASP A 1 142 ? 3.797 18.969 13.922 1 96.56 142 ASP A CA 1
ATOM 1163 C C . ASP A 1 142 ? 4.969 18.312 14.648 1 96.56 142 ASP A C 1
ATOM 1165 O O . ASP A 1 142 ? 6.125 18.484 14.25 1 96.56 142 ASP A O 1
ATOM 1169 N N . TYR A 1 143 ? 4.633 17.641 15.742 1 96.94 143 TYR A N 1
ATOM 1170 C CA . TYR A 1 143 ? 5.672 16.969 16.516 1 96.94 143 TYR A CA 1
ATOM 1171 C C . TYR A 1 143 ? 6.281 15.82 15.719 1 96.94 143 TYR A C 1
ATOM 1173 O O . TYR A 1 143 ? 5.586 15.148 14.953 1 96.94 143 TYR A O 1
ATOM 1181 N N . PHE A 1 144 ? 7.562 15.555 15.961 1 97.75 144 PHE A N 1
ATOM 1182 C CA . PHE A 1 144 ? 8.305 14.547 15.219 1 97.75 144 PHE A CA 1
ATOM 1183 C C . PHE A 1 144 ? 7.836 13.148 15.594 1 97.75 144 PHE A C 1
ATOM 1185 O O . PHE A 1 144 ? 8.031 12.195 14.828 1 97.75 144 PHE A O 1
ATOM 1192 N N . GLN A 1 145 ? 7.172 12.961 16.781 1 97.75 145 GLN A N 1
ATOM 1193 C CA . GLN A 1 145 ? 6.699 11.672 17.281 1 97.75 145 GLN A CA 1
ATOM 1194 C C . GLN A 1 145 ? 5.293 11.375 16.766 1 97.75 145 GLN A C 1
ATOM 1196 O O . GLN A 1 145 ? 4.762 10.281 17 1 97.75 145 GLN A O 1
ATOM 1201 N N . GLN A 1 146 ? 4.746 12.32 16.031 1 98.31 146 GLN A N 1
ATOM 1202 C CA . GLN A 1 146 ? 3.393 12.18 15.508 1 98.31 146 GLN A CA 1
ATOM 1203 C C . GLN A 1 146 ? 3.326 11.086 14.445 1 98.31 146 GLN A C 1
ATOM 1205 O O . GLN A 1 146 ? 4.32 10.797 13.781 1 98.31 146 GLN A O 1
ATOM 1210 N N . ILE A 1 147 ? 2.207 10.422 14.359 1 98.81 147 ILE A N 1
ATOM 1211 C CA . ILE A 1 147 ? 1.854 9.562 13.227 1 98.81 147 ILE A CA 1
ATOM 1212 C C . ILE A 1 147 ? 0.735 10.211 12.422 1 98.81 147 ILE A C 1
ATOM 1214 O O . ILE A 1 147 ? -0.339 10.5 12.953 1 98.81 147 ILE A O 1
ATOM 1218 N N . ASN A 1 148 ? 1.027 10.492 11.156 1 98.81 148 ASN A N 1
ATOM 1219 C CA . ASN A 1 148 ? -0.014 10.969 10.25 1 98.81 148 ASN A CA 1
ATOM 1220 C C . ASN A 1 148 ? -0.877 9.812 9.742 1 98.81 148 ASN A C 1
ATOM 1222 O O . ASN A 1 148 ? -0.355 8.789 9.305 1 98.81 148 ASN A O 1
ATOM 1226 N N . MET A 1 149 ? -2.154 10.023 9.859 1 98.81 149 MET A N 1
ATOM 1227 C CA . MET A 1 149 ? -3.123 9.055 9.344 1 98.81 149 MET A CA 1
ATOM 1228 C C . MET A 1 149 ? -3.814 9.594 8.102 1 98.81 149 MET A C 1
ATOM 1230 O O . MET A 1 149 ? -4.359 10.703 8.109 1 98.81 149 MET A O 1
ATOM 1234 N N . TRP A 1 150 ? -3.764 8.898 7.027 1 98.81 150 TRP A N 1
ATOM 1235 C CA . TRP A 1 150 ? -4.508 9.211 5.812 1 98.81 150 TRP A CA 1
ATOM 1236 C C . TRP A 1 150 ? -5.473 8.086 5.453 1 98.81 150 TRP A C 1
ATOM 1238 O O . TRP A 1 150 ? -5.047 6.973 5.148 1 98.81 150 TRP A O 1
ATOM 1248 N N . LEU A 1 151 ? -6.723 8.43 5.488 1 98.25 151 LEU A N 1
ATOM 1249 C CA . LEU A 1 151 ? -7.793 7.441 5.422 1 98.25 151 LEU A CA 1
ATOM 1250 C C . LEU A 1 151 ? -8.75 7.746 4.273 1 98.25 151 LEU A C 1
ATOM 1252 O O . LEU A 1 151 ? -9.711 8.5 4.445 1 98.25 151 LEU A O 1
ATOM 1256 N N . PRO A 1 152 ? -8.578 7.117 3.082 1 98.25 152 PRO A N 1
ATOM 1257 C CA . PRO A 1 152 ? -9.562 7.289 2.012 1 98.25 152 PRO A CA 1
ATOM 1258 C C . PRO A 1 152 ? -10.875 6.555 2.287 1 98.25 152 PRO A C 1
ATOM 1260 O O . PRO A 1 152 ? -10.859 5.445 2.822 1 98.25 152 PRO A O 1
ATOM 1263 N N . PHE A 1 153 ? -11.961 7.137 1.869 1 98.19 153 PHE A N 1
ATOM 1264 C CA . PHE A 1 153 ? -13.289 6.555 2.037 1 98.19 153 PHE A CA 1
ATOM 1265 C C . PHE A 1 153 ? -13.766 5.91 0.743 1 98.19 153 PHE A C 1
ATOM 1267 O O . PHE A 1 153 ? -14.961 5.629 0.584 1 98.19 153 PHE A O 1
ATOM 1274 N N . CYS A 1 154 ? -12.961 5.754 -0.194 1 97.31 154 CYS A N 1
ATOM 1275 C CA . CYS A 1 154 ? -13.133 5.07 -1.471 1 97.31 154 CYS A CA 1
ATOM 1276 C C . CYS A 1 154 ? -11.797 4.578 -2.012 1 97.31 154 CYS A C 1
ATOM 1278 O O . CYS A 1 154 ? -10.742 4.891 -1.455 1 97.31 154 CYS A O 1
ATOM 1280 N N . ASP A 1 155 ? -11.875 3.725 -3.023 1 97.44 155 ASP A N 1
ATOM 1281 C CA . ASP A 1 155 ? -10.633 3.342 -3.699 1 97.44 155 ASP A CA 1
ATOM 1282 C C . ASP A 1 155 ? -9.953 4.559 -4.316 1 97.44 155 ASP A C 1
ATOM 1284 O O . ASP A 1 155 ? -10.609 5.418 -4.902 1 97.44 155 ASP A O 1
ATOM 1288 N N . VAL A 1 156 ? -8.625 4.684 -4.105 1 98.12 156 VAL A N 1
ATOM 1289 C CA . VAL A 1 156 ? -7.867 5.793 -4.672 1 98.12 156 VAL A CA 1
ATOM 1290 C C . VAL A 1 156 ? -6.625 5.266 -5.379 1 98.12 156 VAL A C 1
ATOM 1292 O O . VAL A 1 156 ? -5.953 4.359 -4.879 1 98.12 156 VAL A O 1
ATOM 1295 N N . LYS A 1 157 ? -6.332 5.84 -6.535 1 97.62 157 LYS A N 1
ATOM 1296 C CA . LYS A 1 157 ? -5.164 5.379 -7.281 1 97.62 157 LYS A CA 1
ATOM 1297 C C . LYS A 1 157 ? -4.57 6.508 -8.117 1 97.62 157 LYS A C 1
ATOM 1299 O O . LYS A 1 157 ? -5.262 7.469 -8.453 1 97.62 157 LYS A O 1
ATOM 1304 N N . ASN A 1 158 ? -3.334 6.367 -8.406 1 96.88 158 ASN A N 1
ATOM 1305 C CA . ASN A 1 158 ? -2.611 7.254 -9.312 1 96.88 158 ASN A CA 1
ATOM 1306 C C . ASN A 1 158 ? -2.734 8.711 -8.891 1 96.88 158 ASN A C 1
ATOM 1308 O O . ASN A 1 158 ? -2.4 9.07 -7.762 1 96.88 158 ASN A O 1
ATOM 1312 N N . THR A 1 159 ? -3.334 9.555 -9.75 1 96.5 159 THR A N 1
ATOM 1313 C CA . THR A 1 159 ? -3.32 10.984 -9.461 1 96.5 159 THR A CA 1
ATOM 1314 C C . THR A 1 159 ? -4.355 11.328 -8.398 1 96.5 159 THR A C 1
ATOM 1316 O O . THR A 1 159 ? -4.344 12.438 -7.848 1 96.5 159 THR A O 1
ATOM 1319 N N . ALA A 1 160 ? -5.172 10.406 -8.031 1 96.88 160 ALA A N 1
ATOM 1320 C CA . ALA A 1 160 ? -6.148 10.633 -6.973 1 96.88 160 ALA A CA 1
ATOM 1321 C C . ALA A 1 160 ? -5.586 10.234 -5.613 1 96.88 160 ALA A C 1
ATOM 1323 O O . ALA A 1 160 ? -6.148 10.586 -4.574 1 96.88 160 ALA A O 1
ATOM 1324 N N . ALA A 1 161 ? -4.465 9.523 -5.613 1 98.12 161 ALA A N 1
ATOM 1325 C CA . ALA A 1 161 ? -3.865 9.062 -4.363 1 98.12 161 ALA A CA 1
ATOM 1326 C C . ALA A 1 161 ? -2.912 10.102 -3.793 1 98.12 161 ALA A C 1
ATOM 1328 O O . ALA A 1 161 ? -2.549 11.062 -4.48 1 98.12 161 ALA A O 1
ATOM 1329 N N . LEU A 1 162 ? -2.604 9.961 -2.525 1 98.19 162 LEU A N 1
ATOM 1330 C CA . LEU A 1 162 ? -1.544 10.766 -1.928 1 98.19 162 LEU A CA 1
ATOM 1331 C C . LEU A 1 162 ? -0.174 10.312 -2.424 1 98.19 162 LEU A C 1
ATOM 1333 O O . LEU A 1 162 ? 0.113 9.117 -2.465 1 98.19 162 LEU A O 1
ATOM 1337 N N . SER A 1 163 ? 0.574 11.273 -2.875 1 97.56 163 SER A N 1
ATOM 1338 C CA . SER A 1 163 ? 1.934 11.008 -3.338 1 97.56 163 SER A CA 1
ATOM 1339 C C . SER A 1 163 ? 2.939 11.148 -2.199 1 97.56 163 SER A C 1
ATOM 1341 O O . SER A 1 163 ? 2.969 12.164 -1.509 1 97.56 163 SER A O 1
ATOM 1343 N N . VAL A 1 164 ? 3.824 10.117 -2.021 1 98.44 164 VAL A N 1
ATOM 1344 C CA . VAL A 1 164 ? 4.707 10.102 -0.859 1 98.44 164 VAL A CA 1
ATOM 1345 C C . VAL A 1 164 ? 6.129 9.766 -1.294 1 98.44 164 VAL A C 1
ATOM 1347 O O . VAL A 1 164 ? 6.336 8.914 -2.154 1 98.44 164 VAL A O 1
ATOM 1350 N N . CYS A 1 165 ? 7.047 10.492 -0.724 1 98.44 165 CYS A N 1
ATOM 1351 C CA . CYS A 1 165 ? 8.453 10.164 -0.922 1 98.44 165 CYS A CA 1
ATOM 1352 C C . CYS A 1 165 ? 8.922 9.109 0.075 1 98.44 165 CYS A C 1
ATOM 1354 O O . CYS A 1 165 ? 8.242 8.852 1.073 1 98.44 165 CYS A O 1
ATOM 1356 N N . SER A 1 166 ? 10.023 8.477 -0.221 1 98.06 166 SER A N 1
ATOM 1357 C CA . SER A 1 166 ? 10.617 7.535 0.725 1 98.06 166 SER A CA 1
ATOM 1358 C C . SER A 1 166 ? 11.117 8.25 1.977 1 98.06 166 SER A C 1
ATOM 1360 O O . SER A 1 166 ? 11.383 9.453 1.947 1 98.06 166 SER A O 1
ATOM 1362 N N . LYS A 1 167 ? 11.227 7.512 3.037 1 97.56 167 LYS A N 1
ATOM 1363 C CA . LYS A 1 167 ? 11.758 8.055 4.281 1 97.56 167 LYS A CA 1
ATOM 1364 C C . LYS A 1 167 ? 13.164 8.609 4.082 1 97.56 167 LYS A C 1
ATOM 1366 O O . LYS A 1 167 ? 13.469 9.719 4.531 1 97.56 167 LYS A O 1
ATOM 1371 N N . HIS A 1 168 ? 13.992 7.855 3.389 1 96.56 168 HIS A N 1
ATOM 1372 C CA . HIS A 1 168 ? 15.383 8.242 3.197 1 96.56 168 HIS A CA 1
ATOM 1373 C C . HIS A 1 168 ? 15.492 9.562 2.445 1 96.56 168 HIS A C 1
ATOM 1375 O O . HIS A 1 168 ? 16.188 10.477 2.891 1 96.56 168 HIS A O 1
ATOM 1381 N N . THR A 1 169 ? 14.797 9.648 1.323 1 97.94 169 THR A N 1
ATOM 1382 C CA . THR A 1 169 ? 14.828 10.859 0.515 1 97.94 169 THR A CA 1
ATOM 1383 C C . THR A 1 169 ? 14.258 12.039 1.29 1 97.94 169 THR A C 1
ATOM 1385 O O . THR A 1 169 ? 14.781 13.156 1.222 1 97.94 169 THR A O 1
ATOM 1388 N N . SER A 1 170 ? 13.227 11.836 2.047 1 98.56 170 SER A N 1
ATOM 1389 C CA . SER A 1 170 ? 12.57 12.883 2.816 1 98.56 170 SER A CA 1
ATOM 1390 C C . SER A 1 170 ? 13.5 13.453 3.885 1 98.56 170 SER A C 1
ATOM 1392 O O . SER A 1 170 ? 13.734 14.656 3.938 1 98.56 170 SER A O 1
ATOM 1394 N N . ILE A 1 171 ? 14.07 12.586 4.66 1 98.31 171 ILE A N 1
ATOM 1395 C CA . ILE A 1 171 ? 14.891 13.016 5.789 1 98.31 171 ILE A CA 1
ATOM 1396 C C . ILE A 1 171 ? 16.156 13.695 5.273 1 98.31 171 ILE A C 1
ATOM 1398 O O . ILE A 1 171 ? 16.578 14.727 5.805 1 98.31 171 ILE A O 1
ATOM 1402 N N . ARG A 1 172 ? 16.734 13.117 4.254 1 98.06 172 ARG A N 1
ATOM 1403 C CA . ARG A 1 172 ? 17.922 13.734 3.674 1 98.06 172 ARG A CA 1
ATOM 1404 C C . ARG A 1 172 ? 17.625 15.141 3.178 1 98.06 172 ARG A C 1
ATOM 1406 O O . ARG A 1 172 ? 18.406 16.062 3.412 1 98.06 172 ARG A O 1
ATOM 1413 N N . THR A 1 173 ? 16.531 15.281 2.477 1 98.38 173 THR A N 1
ATOM 1414 C CA . THR A 1 173 ? 16.141 16.578 1.941 1 98.38 173 THR A CA 1
ATOM 1415 C C . THR A 1 173 ? 15.906 17.578 3.068 1 98.38 173 THR A C 1
ATOM 1417 O O . THR A 1 173 ? 16.375 18.719 3.004 1 98.38 173 THR A O 1
ATOM 1420 N N . LEU A 1 174 ? 15.219 17.188 4.086 1 98.56 174 LEU A N 1
ATOM 1421 C CA . LEU A 1 174 ? 14.883 18.078 5.195 1 98.56 174 LEU A CA 1
ATOM 1422 C C . LEU A 1 174 ? 16.141 18.469 5.973 1 98.56 174 LEU A C 1
ATOM 1424 O O . LEU A 1 174 ? 16.266 19.609 6.41 1 98.56 174 LEU A O 1
ATOM 1428 N N . LYS A 1 175 ? 17.047 17.516 6.164 1 98.06 175 LYS A N 1
ATOM 1429 C CA . LYS A 1 175 ? 18.297 17.812 6.852 1 98.06 175 LYS A CA 1
ATOM 1430 C C . LYS A 1 175 ? 19.125 18.844 6.082 1 98.06 175 LYS A C 1
ATOM 1432 O O . LYS A 1 175 ? 19.641 19.781 6.668 1 98.06 175 LYS A O 1
ATOM 1437 N N . THR A 1 176 ? 19.234 18.609 4.809 1 98.06 176 THR A N 1
ATOM 1438 C CA . THR A 1 176 ? 19.969 19.547 3.973 1 98.06 176 THR A CA 1
ATOM 1439 C C . THR A 1 176 ? 19.344 20.938 4.016 1 98.06 176 THR A C 1
ATOM 1441 O O . THR A 1 176 ? 20.062 21.938 4.137 1 98.06 176 THR A O 1
ATOM 1444 N N . PHE A 1 177 ? 18.031 20.984 3.898 1 98.25 177 PHE A N 1
ATOM 1445 C CA . PHE A 1 177 ? 17.312 22.25 3.959 1 98.25 177 PHE A CA 1
ATOM 1446 C C . PHE A 1 177 ? 17.578 22.969 5.281 1 98.25 177 PHE A C 1
ATOM 1448 O O . PHE A 1 177 ? 17.953 24.141 5.297 1 98.25 177 PHE A O 1
ATOM 1455 N N . ALA A 1 178 ? 17.422 22.266 6.383 1 98 178 ALA A N 1
ATOM 1456 C CA . ALA A 1 178 ? 17.609 22.844 7.707 1 98 178 ALA A CA 1
ATOM 1457 C C . ALA A 1 178 ? 19.047 23.344 7.895 1 98 178 ALA A C 1
ATOM 1459 O O . ALA A 1 178 ? 19.266 24.406 8.492 1 98 178 ALA A O 1
ATOM 1460 N N . GLN A 1 179 ? 19.984 22.594 7.41 1 97.31 179 GLN A N 1
ATOM 1461 C CA . GLN A 1 179 ? 21.391 22.953 7.531 1 97.31 179 GLN A CA 1
ATOM 1462 C C . GLN A 1 179 ? 21.734 24.188 6.684 1 97.31 179 GLN A C 1
ATOM 1464 O O . GLN A 1 179 ? 22.391 25.109 7.156 1 97.31 179 GLN A O 1
ATOM 1469 N N . ASP A 1 180 ? 21.297 24.109 5.453 1 97.75 180 ASP A N 1
ATOM 1470 C CA . ASP A 1 180 ? 21.562 25.219 4.543 1 97.75 180 ASP A CA 1
ATOM 1471 C C . ASP A 1 180 ? 21 26.516 5.098 1 97.75 180 ASP A C 1
ATOM 1473 O O . ASP A 1 180 ? 21.594 27.594 4.91 1 97.75 180 ASP A O 1
ATOM 1477 N N . GLN A 1 181 ? 19.859 26.438 5.742 1 97.12 181 GLN A N 1
ATOM 1478 C CA . GLN A 1 181 ? 19.188 27.641 6.254 1 97.12 181 GLN A CA 1
ATOM 1479 C C . GLN A 1 181 ? 19.688 27.984 7.656 1 97.12 181 GLN A C 1
ATOM 1481 O O . GLN A 1 181 ? 19.391 29.062 8.18 1 97.12 181 GLN A O 1
ATOM 1486 N N . ASN A 1 182 ? 20.484 27.094 8.289 1 96.94 182 ASN A N 1
ATOM 1487 C CA . ASN A 1 182 ? 20.938 27.234 9.664 1 96.94 182 ASN A CA 1
ATOM 1488 C C . ASN A 1 182 ? 19.781 27.469 10.625 1 96.94 182 ASN A C 1
ATOM 1490 O O . ASN A 1 182 ? 19.812 28.422 11.406 1 96.94 182 ASN A O 1
ATOM 1494 N N . TYR A 1 183 ? 18.812 26.641 10.547 1 95.69 183 TYR A N 1
ATOM 1495 C CA . TYR A 1 183 ? 17.562 26.859 11.266 1 95.69 183 TYR A CA 1
ATOM 1496 C C . TYR A 1 183 ? 17.656 26.359 12.703 1 95.69 183 TYR A C 1
ATOM 1498 O O . TYR A 1 183 ? 18.25 25.312 12.961 1 95.69 183 TYR A O 1
ATOM 1506 N N . SER A 1 184 ? 17.125 27.156 13.586 1 94.62 184 SER A N 1
ATOM 1507 C CA . SER A 1 184 ? 16.719 26.656 14.891 1 94.62 184 SER A CA 1
ATOM 1508 C C . SER A 1 184 ? 15.422 25.859 14.797 1 94.62 184 SER A C 1
ATOM 1510 O O . SER A 1 184 ? 14.781 25.844 13.742 1 94.62 184 SER A O 1
ATOM 1512 N N . TYR A 1 185 ? 15.094 25.203 15.875 1 94 185 TYR A N 1
ATOM 1513 C CA . TYR A 1 185 ? 13.836 24.469 15.938 1 94 185 TYR A CA 1
ATOM 1514 C C . TYR A 1 185 ? 12.656 25.375 15.625 1 94 185 TYR A C 1
ATOM 1516 O O . TYR A 1 185 ? 11.781 25.016 14.836 1 94 185 TYR A O 1
ATOM 15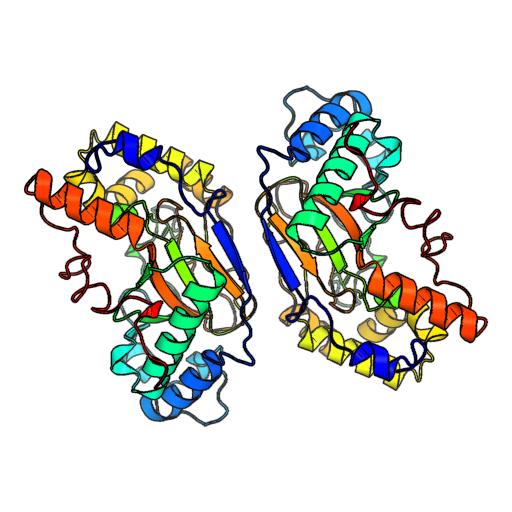24 N N . ASP A 1 186 ? 12.633 26.562 16.219 1 93.19 186 ASP A N 1
ATOM 1525 C CA . ASP A 1 186 ? 11.516 27.5 16.078 1 93.19 186 ASP A CA 1
ATOM 1526 C C . ASP A 1 186 ? 11.414 28.031 14.648 1 93.19 186 ASP A C 1
ATOM 1528 O O . ASP A 1 186 ? 10.312 28.281 14.148 1 93.19 186 ASP A O 1
ATOM 1532 N N . GLU A 1 187 ? 12.516 28.219 14.039 1 96.06 187 GLU A N 1
ATOM 1533 C CA . GLU A 1 187 ? 12.516 28.656 12.641 1 96.06 187 GLU A CA 1
ATOM 1534 C C . GLU A 1 187 ? 12.055 27.531 11.719 1 96.06 187 GLU A C 1
ATOM 1536 O O . GLU A 1 187 ? 11.266 27.75 10.797 1 96.06 187 GLU A O 1
ATOM 1541 N N . TYR A 1 188 ? 12.508 26.344 11.961 1 97.12 188 TYR A N 1
ATOM 1542 C CA . TYR A 1 188 ? 12.195 25.188 11.133 1 97.12 188 TYR A CA 1
ATOM 1543 C C . TYR A 1 188 ? 10.703 24.891 11.148 1 97.12 188 TYR A C 1
ATOM 1545 O O . TYR A 1 188 ? 10.102 24.641 10.102 1 97.12 188 TYR A O 1
ATOM 1553 N N . LYS A 1 189 ? 10.102 24.922 12.281 1 95.19 189 LYS A N 1
ATOM 1554 C CA . LYS A 1 189 ? 8.734 24.438 12.461 1 95.19 189 LYS A CA 1
ATOM 1555 C C . LYS A 1 189 ? 7.73 25.359 11.781 1 95.19 189 LYS A C 1
ATOM 1557 O O . LYS A 1 189 ? 6.535 25.078 11.742 1 95.19 189 LYS A O 1
ATOM 1562 N N . ASP A 1 190 ? 8.148 26.5 11.219 1 95 190 ASP A N 1
ATOM 1563 C CA . ASP A 1 190 ? 7.297 27.438 10.5 1 95 190 ASP A CA 1
ATOM 1564 C C . ASP A 1 190 ? 7.855 27.734 9.109 1 95 190 ASP A C 1
ATOM 1566 O O . ASP A 1 190 ? 7.754 28.859 8.625 1 95 190 ASP A O 1
ATOM 1570 N N . SER A 1 191 ? 8.422 26.75 8.508 1 96.75 191 SER A N 1
ATOM 1571 C CA . SER A 1 191 ? 9.219 27.062 7.328 1 96.75 191 SER A CA 1
ATOM 1572 C C . SER A 1 191 ? 8.664 26.359 6.09 1 96.75 191 SER A C 1
ATOM 1574 O O . SER A 1 191 ? 9.398 26.141 5.121 1 96.75 191 SER A O 1
ATOM 1576 N N . ARG A 1 192 ? 7.434 25.969 6.051 1 94.12 192 ARG A N 1
ATOM 1577 C CA . ARG A 1 192 ? 6.879 25.297 4.887 1 94.12 192 ARG A CA 1
ATOM 1578 C C . ARG A 1 192 ? 7.043 26.141 3.627 1 94.12 192 ARG A C 1
ATOM 1580 O O . ARG A 1 192 ? 7.422 25.625 2.572 1 94.12 192 ARG A O 1
ATOM 1587 N N . VAL A 1 193 ? 6.711 27.438 3.699 1 93.12 193 VAL A N 1
ATOM 1588 C CA . VAL A 1 193 ? 6.805 28.328 2.547 1 93.12 193 VAL A CA 1
ATOM 1589 C C . VAL A 1 193 ? 8.266 28.453 2.115 1 93.12 193 VAL A C 1
ATOM 1591 O O . VAL A 1 193 ? 8.57 28.422 0.921 1 93.12 193 VAL A O 1
ATOM 1594 N N . ALA A 1 194 ? 9.117 28.625 3.113 1 95.94 194 ALA A N 1
ATOM 1595 C CA . ALA A 1 194 ? 10.539 28.719 2.816 1 95.94 194 ALA A CA 1
ATOM 1596 C C . ALA A 1 194 ? 11.047 27.453 2.127 1 95.94 194 ALA A C 1
ATOM 1598 O O . ALA A 1 194 ? 11.93 27.516 1.27 1 95.94 194 ALA A O 1
ATOM 1599 N N . PHE A 1 195 ? 10.547 26.344 2.521 1 95.75 195 PHE A N 1
ATOM 1600 C CA . PHE A 1 195 ? 10.93 25.078 1.897 1 95.75 195 PHE A CA 1
ATOM 1601 C C . PHE A 1 195 ? 10.523 25.062 0.428 1 95.75 195 PHE A C 1
ATOM 1603 O O . PHE A 1 195 ? 11.289 24.609 -0.424 1 95.75 195 PHE A O 1
ATOM 1610 N N . PHE A 1 196 ? 9.359 25.484 0.136 1 91.31 196 PHE A N 1
ATOM 1611 C CA . PHE A 1 196 ? 8.906 25.562 -1.247 1 91.31 196 PHE A CA 1
ATOM 1612 C C . PHE A 1 196 ? 9.828 26.438 -2.074 1 91.31 196 PHE A C 1
ATOM 1614 O O . PHE A 1 196 ? 10.211 26.078 -3.188 1 91.31 196 PHE A O 1
ATOM 1621 N N . ASP A 1 197 ? 10.133 27.594 -1.551 1 92.31 197 ASP A N 1
ATOM 1622 C CA . ASP A 1 197 ? 11.031 28.516 -2.24 1 92.31 197 ASP A CA 1
ATOM 1623 C C . ASP A 1 197 ? 12.414 27.906 -2.438 1 92.31 197 ASP A C 1
ATOM 1625 O O . ASP A 1 197 ? 13.047 28.094 -3.48 1 92.31 197 ASP A O 1
ATOM 1629 N N . TYR A 1 198 ? 12.789 27.234 -1.417 1 93.56 198 TYR A N 1
ATOM 1630 C CA . TYR A 1 198 ? 14.062 26.516 -1.46 1 93.56 198 TYR A CA 1
ATOM 1631 C C . TYR A 1 198 ? 14.078 25.484 -2.58 1 93.56 198 TYR A C 1
ATOM 1633 O O . TYR A 1 198 ? 15.016 25.453 -3.383 1 93.56 198 TYR A O 1
ATOM 1641 N N . ALA A 1 199 ? 13.078 24.703 -2.691 1 90.19 199 ALA A N 1
ATOM 1642 C CA . ALA A 1 199 ? 12.969 23.656 -3.701 1 90.19 199 ALA A CA 1
ATOM 1643 C C . ALA A 1 199 ? 12.852 24.25 -5.102 1 90.19 199 ALA A C 1
ATOM 1645 O O . ALA A 1 199 ? 13.438 23.719 -6.055 1 90.19 199 ALA A O 1
ATOM 1646 N N . LYS A 1 200 ? 12.164 25.312 -5.215 1 88.44 200 LYS A N 1
ATOM 1647 C CA . LYS A 1 200 ? 11.938 25.984 -6.492 1 88.44 200 LYS A CA 1
ATOM 1648 C C . LYS A 1 200 ? 13.25 26.422 -7.129 1 88.44 200 LYS A C 1
ATOM 1650 O O . LYS A 1 200 ? 13.359 26.484 -8.359 1 88.44 200 LYS A O 1
ATOM 1655 N N . GLN A 1 201 ? 14.188 26.703 -6.363 1 91.31 201 GLN A N 1
ATOM 1656 C CA . GLN A 1 201 ? 15.469 27.203 -6.848 1 91.31 201 GLN A CA 1
ATOM 1657 C C . GLN A 1 201 ? 16.422 26.047 -7.133 1 91.31 201 GLN A C 1
ATOM 1659 O O . GLN A 1 201 ? 17.578 26.266 -7.539 1 91.31 201 GLN A O 1
ATOM 1664 N N . ARG A 1 202 ? 15.984 24.906 -7.02 1 92.56 202 ARG A N 1
ATOM 1665 C CA . ARG A 1 202 ? 16.844 23.734 -7.164 1 92.56 202 ARG A CA 1
ATOM 1666 C C . ARG A 1 202 ? 16.172 22.672 -8.039 1 92.56 202 ARG A C 1
ATOM 1668 O O . ARG A 1 202 ? 15.695 21.656 -7.531 1 92.56 202 ARG A O 1
ATOM 1675 N N . PRO A 1 203 ? 16.328 22.828 -9.281 1 89.62 203 PRO A N 1
ATOM 1676 C CA . PRO A 1 203 ? 15.625 21.953 -10.234 1 89.62 203 PRO A CA 1
ATOM 1677 C C . PRO A 1 203 ? 16.016 20.484 -10.086 1 89.62 203 PRO A C 1
ATOM 1679 O O . PRO A 1 203 ? 15.172 19.609 -10.266 1 89.62 203 PRO A O 1
ATOM 1682 N N . GLN A 1 204 ? 17.25 20.219 -9.734 1 92.75 204 GLN A N 1
ATOM 1683 C CA . GLN A 1 204 ? 17.672 18.828 -9.57 1 92.75 204 GLN A CA 1
ATOM 1684 C C . GLN A 1 204 ? 17 18.203 -8.359 1 92.75 204 GLN A C 1
ATOM 1686 O O . GLN A 1 204 ? 16.625 17.016 -8.398 1 92.75 204 GLN A O 1
ATOM 1691 N N . LEU A 1 205 ? 16.906 18.938 -7.266 1 93.81 205 LEU A N 1
ATOM 1692 C CA . LEU A 1 205 ? 16.203 18.453 -6.086 1 93.81 205 LEU A CA 1
ATOM 1693 C C . LEU A 1 205 ? 14.758 18.094 -6.418 1 93.81 205 LEU A C 1
ATOM 1695 O O . LEU A 1 205 ? 14.273 17.031 -6.023 1 93.81 205 LEU A O 1
ATOM 1699 N N . MET A 1 206 ? 14.148 18.922 -7.141 1 91.5 206 MET A N 1
ATOM 1700 C CA . MET A 1 206 ? 12.758 18.688 -7.52 1 91.5 206 MET A CA 1
ATOM 1701 C C . MET A 1 206 ? 12.633 17.453 -8.398 1 91.5 206 MET A C 1
ATOM 1703 O O . MET A 1 206 ? 11.703 16.656 -8.227 1 91.5 206 MET A O 1
ATOM 1707 N N . ALA A 1 207 ? 13.516 17.328 -9.32 1 91.56 207 ALA A N 1
ATOM 1708 C CA . ALA A 1 207 ? 13.523 16.156 -10.18 1 91.56 207 ALA A CA 1
ATOM 1709 C C . ALA A 1 207 ? 13.711 14.875 -9.367 1 91.56 207 ALA A C 1
ATOM 1711 O O . ALA A 1 207 ? 13.055 13.859 -9.617 1 91.56 207 ALA A O 1
ATOM 1712 N N . ASP A 1 208 ? 14.625 14.945 -8.414 1 94.38 208 ASP A N 1
ATOM 1713 C CA . ASP A 1 208 ? 14.891 13.797 -7.555 1 94.38 208 ASP A CA 1
ATOM 1714 C C . ASP A 1 208 ? 13.664 13.43 -6.727 1 94.38 208 ASP A C 1
ATOM 1716 O O . ASP A 1 208 ? 13.328 12.25 -6.574 1 94.38 208 ASP A O 1
ATOM 1720 N N . LEU A 1 209 ? 13 14.43 -6.176 1 95.5 209 LEU A N 1
ATOM 1721 C CA . LEU A 1 209 ? 11.812 14.203 -5.363 1 95.5 209 LEU A CA 1
ATOM 1722 C C . LEU A 1 209 ? 10.68 13.617 -6.207 1 95.5 209 LEU A C 1
ATOM 1724 O O . LEU A 1 209 ? 9.977 12.711 -5.758 1 95.5 209 LEU A O 1
ATOM 1728 N N . ARG A 1 210 ? 10.555 14.102 -7.375 1 92.38 210 ARG A N 1
ATOM 1729 C CA . ARG A 1 210 ? 9.523 13.602 -8.273 1 92.38 210 ARG A CA 1
ATOM 1730 C C . ARG A 1 210 ? 9.781 12.141 -8.641 1 92.38 210 ARG A C 1
ATOM 1732 O O . ARG A 1 210 ? 8.852 11.344 -8.727 1 92.38 210 ARG A O 1
ATOM 1739 N N . THR A 1 211 ? 10.992 11.859 -8.883 1 93.12 211 THR A N 1
ATOM 1740 C CA . THR A 1 211 ? 11.367 10.5 -9.234 1 93.12 211 THR A CA 1
ATOM 1741 C C . THR A 1 211 ? 11.141 9.555 -8.062 1 93.12 211 THR A C 1
ATOM 1743 O O . THR A 1 211 ? 10.695 8.414 -8.25 1 93.12 211 THR A O 1
ATOM 1746 N N . ASP A 1 212 ? 11.391 10.023 -6.891 1 96.75 212 ASP A N 1
ATOM 1747 C CA . ASP A 1 212 ? 11.266 9.203 -5.684 1 96.75 212 ASP A CA 1
ATOM 1748 C C . ASP A 1 212 ? 9.805 9.039 -5.277 1 96.75 212 ASP A C 1
ATOM 1750 O O . ASP A 1 212 ? 9.414 7.992 -4.766 1 96.75 212 ASP A O 1
ATOM 1754 N N . ALA A 1 213 ? 9.016 10.055 -5.488 1 97.19 213 ALA A N 1
ATOM 1755 C CA . ALA A 1 213 ? 7.629 10.078 -5.031 1 97.19 213 ALA A CA 1
ATOM 1756 C C . ALA A 1 213 ? 6.797 9.016 -5.75 1 97.19 213 ALA A C 1
ATOM 1758 O O . ALA A 1 213 ? 7.016 8.742 -6.93 1 97.19 213 ALA A O 1
ATOM 1759 N N . MET A 1 214 ? 5.84 8.461 -5.031 1 96.75 214 MET A N 1
ATOM 1760 C CA . MET A 1 214 ? 4.922 7.496 -5.625 1 96.75 214 MET A CA 1
ATOM 1761 C C . MET A 1 214 ? 3.514 7.668 -5.062 1 96.75 214 MET A C 1
ATOM 1763 O O . MET A 1 214 ? 3.346 7.965 -3.879 1 96.75 214 MET A O 1
ATOM 1767 N N . PRO A 1 215 ? 2.492 7.492 -5.977 1 98.06 215 PRO A N 1
ATOM 1768 C CA . PRO A 1 215 ? 1.131 7.484 -5.438 1 98.06 215 PRO A CA 1
ATOM 1769 C C . PRO A 1 215 ? 0.867 6.297 -4.512 1 98.06 215 PRO A C 1
ATOM 1771 O O . PRO A 1 215 ? 1.277 5.176 -4.812 1 98.06 215 PRO A O 1
ATOM 1774 N N . THR A 1 216 ? 0.263 6.547 -3.426 1 98.31 216 THR A N 1
ATOM 1775 C CA . THR A 1 216 ? -0.145 5.488 -2.504 1 98.31 216 THR A CA 1
ATOM 1776 C C . THR A 1 216 ? -1.545 4.984 -2.846 1 98.31 216 THR A C 1
ATOM 1778 O O . THR A 1 216 ? -2.535 5.457 -2.279 1 98.31 216 THR A O 1
ATOM 1781 N N . ASN A 1 217 ? -1.596 4.043 -3.752 1 98.44 217 ASN A N 1
ATOM 1782 C CA . ASN A 1 217 ? -2.877 3.453 -4.129 1 98.44 217 ASN A CA 1
ATOM 1783 C C . ASN A 1 217 ? -3.455 2.604 -3.002 1 98.44 217 ASN A C 1
ATOM 1785 O O . ASN A 1 217 ? -2.785 1.703 -2.49 1 98.44 217 ASN A O 1
ATOM 1789 N N . LEU A 1 218 ? -4.688 2.902 -2.652 1 98.19 218 LEU A N 1
ATOM 1790 C CA . LEU A 1 218 ? -5.301 2.197 -1.533 1 98.19 218 LEU A CA 1
ATOM 1791 C C . LEU A 1 218 ? -6.73 1.789 -1.866 1 98.19 218 LEU A C 1
ATOM 1793 O O . LEU A 1 218 ? -7.453 2.529 -2.541 1 98.19 218 LEU A O 1
ATOM 1797 N N . ARG A 1 219 ? -7.102 0.617 -1.385 1 97.62 219 ARG A N 1
ATOM 1798 C CA . ARG A 1 219 ? -8.5 0.197 -1.368 1 97.62 219 ARG A CA 1
ATOM 1799 C C . ARG A 1 219 ? -9.219 0.741 -0.138 1 97.62 219 ARG A C 1
ATOM 1801 O O . ARG A 1 219 ? -8.602 0.954 0.906 1 97.62 219 ARG A O 1
ATOM 1808 N N . TYR A 1 220 ? -10.57 0.982 -0.322 1 97.25 220 TYR A N 1
ATOM 1809 C CA . TYR A 1 220 ? -11.344 1.27 0.878 1 97.25 220 TYR A CA 1
ATOM 1810 C C . TYR A 1 220 ? -11.141 0.187 1.932 1 97.25 220 TYR A C 1
ATOM 1812 O O . TYR A 1 220 ? -11.227 -1.005 1.63 1 97.25 220 TYR A O 1
ATOM 1820 N N . GLY A 1 221 ? -10.805 0.62 3.129 1 97.44 221 GLY A N 1
ATOM 1821 C CA . GLY A 1 221 ? -10.469 -0.316 4.188 1 97.44 221 GLY A CA 1
ATOM 1822 C C . GLY A 1 221 ? -8.992 -0.318 4.539 1 97.44 221 GLY A C 1
ATOM 1823 O O . GLY A 1 221 ? -8.57 -0.995 5.48 1 97.44 221 GLY A O 1
ATOM 1824 N N . GLN A 1 222 ? -8.258 0.381 3.771 1 97.88 222 GLN A N 1
ATOM 1825 C CA . GLN A 1 222 ? -6.84 0.564 4.059 1 97.88 222 GLN A CA 1
ATOM 1826 C C . GLN A 1 222 ? -6.543 2.006 4.461 1 97.88 222 GLN A C 1
ATOM 1828 O O . GLN A 1 222 ? -7.191 2.936 3.979 1 97.88 222 GLN A O 1
ATOM 1833 N N . CYS A 1 223 ? -5.574 2.133 5.328 1 97.94 223 CYS A N 1
ATOM 1834 C CA . CYS A 1 223 ? -5.148 3.432 5.84 1 97.94 223 CYS A CA 1
ATOM 1835 C C . CYS A 1 223 ? -3.633 3.57 5.773 1 97.94 223 CYS A C 1
ATOM 1837 O O . CYS A 1 223 ? -2.906 2.621 6.066 1 97.94 223 CYS A O 1
ATOM 1839 N N . LEU A 1 224 ? -3.189 4.723 5.363 1 98.75 224 LEU A N 1
ATOM 1840 C CA . LEU A 1 224 ? -1.766 5.039 5.387 1 98.75 224 LEU A CA 1
ATOM 1841 C C . LEU A 1 224 ? -1.373 5.688 6.707 1 98.75 224 LEU A C 1
ATOM 1843 O O . LEU A 1 224 ? -1.982 6.676 7.125 1 98.75 224 LEU A O 1
ATOM 1847 N N . MET A 1 225 ? -0.437 5.094 7.383 1 98.81 225 MET A N 1
ATOM 1848 C CA . MET A 1 225 ? 0.239 5.676 8.539 1 98.81 225 MET A CA 1
ATOM 1849 C C . MET A 1 225 ? 1.669 6.074 8.188 1 98.81 225 MET A C 1
ATOM 1851 O O . MET A 1 225 ? 2.416 5.281 7.617 1 98.81 225 MET A O 1
ATOM 1855 N N . PHE A 1 226 ? 2.027 7.328 8.539 1 98.81 226 PHE A N 1
ATOM 1856 C CA . PHE A 1 226 ? 3.385 7.637 8.109 1 98.81 226 PHE A CA 1
ATOM 1857 C C . PHE A 1 226 ? 4.023 8.672 9.031 1 98.81 226 PHE A C 1
ATOM 1859 O O . PHE A 1 226 ? 3.322 9.398 9.742 1 98.81 226 PHE A O 1
ATOM 1866 N N . ASP A 1 227 ? 5.352 8.711 9.047 1 98.69 227 ASP A N 1
ATOM 1867 C CA . ASP A 1 227 ? 6.242 9.672 9.688 1 98.69 227 ASP A CA 1
ATOM 1868 C C . ASP A 1 227 ? 5.996 11.086 9.156 1 98.69 227 ASP A C 1
ATOM 1870 O O . ASP A 1 227 ? 6 11.305 7.945 1 98.69 227 ASP A O 1
ATOM 1874 N N . PRO A 1 228 ? 5.719 12 10.117 1 98.62 228 PRO A N 1
ATOM 1875 C CA . PRO A 1 228 ? 5.414 13.352 9.641 1 98.62 228 PRO A CA 1
ATOM 1876 C C . PRO A 1 228 ? 6.578 13.992 8.883 1 98.62 228 PRO A C 1
ATOM 1878 O O . PRO A 1 228 ? 6.406 15.031 8.242 1 98.62 228 PRO A O 1
ATOM 1881 N N . ARG A 1 229 ? 7.824 13.477 8.984 1 98.62 229 ARG A N 1
ATOM 1882 C CA . ARG A 1 229 ? 8.977 13.953 8.219 1 98.62 229 ARG A CA 1
ATOM 1883 C C . ARG A 1 229 ? 8.867 13.547 6.754 1 98.62 229 ARG A C 1
ATOM 1885 O O . ARG A 1 229 ? 9.5 14.148 5.887 1 98.62 229 ARG A O 1
ATOM 1892 N N . VAL A 1 230 ? 8.086 12.516 6.426 1 98.81 230 VAL A N 1
ATOM 1893 C CA . VAL A 1 230 ? 7.949 12.016 5.062 1 98.81 230 VAL A CA 1
ATOM 1894 C C . VAL A 1 230 ? 7.289 13.086 4.188 1 98.81 230 VAL A C 1
ATOM 1896 O O . VAL A 1 230 ? 6.195 13.562 4.5 1 98.81 230 VAL A O 1
ATOM 1899 N N . LEU A 1 231 ? 8.016 13.453 3.121 1 98.75 231 LEU A N 1
ATOM 1900 C CA . LEU A 1 231 ? 7.469 14.414 2.166 1 98.75 231 LEU A CA 1
ATOM 1901 C C . LEU A 1 231 ? 6.293 13.812 1.408 1 98.75 231 LEU A C 1
ATOM 1903 O O . LEU A 1 231 ? 6.387 12.703 0.884 1 98.75 231 LEU A O 1
ATOM 1907 N N . HIS A 1 232 ? 5.195 14.539 1.374 1 98.44 232 HIS A N 1
ATOM 1908 C CA . HIS A 1 232 ? 3.967 14.062 0.747 1 98.44 232 HIS A CA 1
ATOM 1909 C C . HIS A 1 232 ? 3.186 15.211 0.125 1 98.44 232 HIS A C 1
ATOM 1911 O O . HIS A 1 232 ? 3.363 16.375 0.512 1 98.44 232 HIS A O 1
ATOM 1917 N N . GLY A 1 233 ? 2.43 14.859 -0.839 1 95.5 233 GLY A N 1
ATOM 1918 C CA . GLY A 1 233 ? 1.635 15.859 -1.532 1 95.5 233 GLY A CA 1
ATOM 1919 C C . GLY A 1 233 ? 0.563 15.258 -2.422 1 95.5 233 GLY A C 1
ATOM 1920 O O . GLY A 1 233 ? 0.485 14.039 -2.57 1 95.5 233 GLY A O 1
ATOM 1921 N N . THR A 1 234 ? -0.273 16.125 -2.908 1 93.38 234 THR A N 1
ATOM 1922 C CA . THR A 1 234 ? -1.36 15.734 -3.797 1 93.38 234 THR A CA 1
ATOM 1923 C C . THR A 1 234 ? -1.06 16.141 -5.234 1 93.38 234 THR A C 1
ATOM 1925 O O . THR A 1 234 ? -0.496 17.219 -5.477 1 93.38 234 THR A O 1
ATOM 1928 N N . ALA A 1 235 ? -1.405 15.305 -6.176 1 91.88 235 ALA A N 1
ATOM 1929 C CA . ALA A 1 235 ? -1.313 15.617 -7.598 1 91.88 23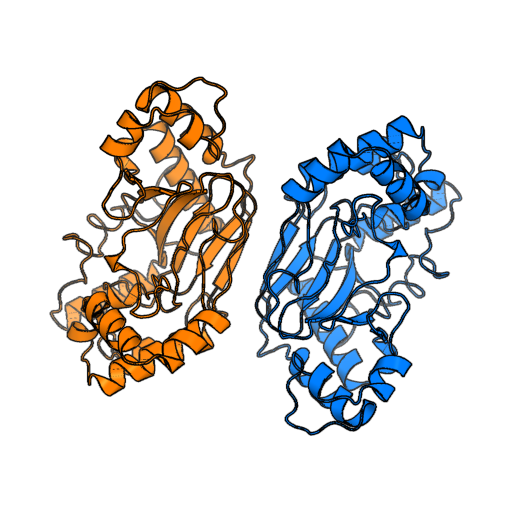5 ALA A CA 1
ATOM 1930 C C . ALA A 1 235 ? -2.613 16.234 -8.109 1 91.88 235 ALA A C 1
ATOM 1932 O O . ALA A 1 235 ? -3.623 16.25 -7.398 1 91.88 235 ALA A O 1
ATOM 1933 N N . GLU A 1 236 ? -2.459 16.844 -9.289 1 92 236 GLU A N 1
ATOM 1934 C CA . GLU A 1 236 ? -3.705 17.141 -9.992 1 92 236 GLU A CA 1
ATOM 1935 C C . GLU A 1 236 ? -4.461 15.859 -10.336 1 92 236 GLU A C 1
ATOM 1937 O O . GLU A 1 236 ? -3.916 14.969 -10.992 1 92 236 GLU A O 1
ATOM 1942 N N . ASN A 1 237 ? -5.668 15.852 -9.812 1 94.56 237 ASN A N 1
ATOM 1943 C CA . ASN A 1 237 ? -6.473 14.656 -10.031 1 94.56 237 ASN A CA 1
ATOM 1944 C C . ASN A 1 237 ? -6.984 14.586 -11.469 1 94.56 237 ASN A C 1
ATOM 1946 O O . ASN A 1 237 ? -7.809 15.406 -11.883 1 94.56 237 ASN A O 1
ATOM 1950 N N . THR A 1 238 ? -6.488 13.656 -12.219 1 94.69 238 THR A N 1
ATOM 1951 C CA . THR A 1 238 ? -6.938 13.469 -13.594 1 94.69 238 THR A CA 1
ATOM 1952 C C . THR A 1 238 ? -7.699 12.156 -13.742 1 94.69 238 THR A C 1
ATOM 1954 O O . THR A 1 238 ? -7.922 11.68 -14.859 1 94.69 238 THR A O 1
ATOM 1957 N N . GLU A 1 239 ? -7.977 11.523 -12.609 1 94.69 239 GLU A N 1
ATOM 1958 C CA . GLU A 1 239 ? -8.789 10.312 -12.617 1 94.69 239 GLU A CA 1
ATOM 1959 C C . GLU A 1 239 ? -10.273 10.641 -12.742 1 94.69 239 GLU A C 1
ATOM 1961 O O . GLU A 1 239 ? -10.695 11.742 -12.398 1 94.69 239 GLU A O 1
ATOM 1966 N N . ASP A 1 240 ? -11.07 9.797 -13.289 1 93.5 240 ASP A N 1
ATOM 1967 C CA . ASP A 1 240 ? -12.516 9.984 -13.375 1 93.5 240 ASP A CA 1
ATOM 1968 C C . ASP A 1 240 ? -13.195 9.633 -12.055 1 93.5 240 ASP A C 1
ATOM 1970 O O . ASP A 1 240 ? -14.109 8.812 -12.016 1 93.5 240 ASP A O 1
ATOM 1974 N N . MET A 1 241 ? -12.656 10.281 -10.953 1 95.94 241 MET A N 1
ATOM 1975 C CA . MET A 1 241 ? -13.211 10.031 -9.633 1 95.94 241 MET A CA 1
ATOM 1976 C C . MET A 1 241 ? -12.836 11.148 -8.664 1 95.94 241 MET A C 1
ATOM 1978 O O . MET A 1 241 ? -11.828 11.828 -8.859 1 95.94 241 MET A O 1
ATOM 1982 N N . THR A 1 242 ? -13.641 11.359 -7.645 1 96.19 242 THR A N 1
ATOM 1983 C CA . THR A 1 242 ? -13.297 12.219 -6.512 1 96.19 242 THR A CA 1
ATOM 1984 C C . THR A 1 242 ? -12.648 11.406 -5.398 1 96.19 242 THR A C 1
ATOM 1986 O O . THR A 1 242 ? -13.211 10.414 -4.93 1 96.19 242 THR A O 1
ATOM 1989 N N . ARG A 1 243 ? -11.469 11.766 -5.07 1 97.69 243 ARG A N 1
ATOM 1990 C CA . ARG A 1 243 ? -10.945 11.203 -3.828 1 97.69 243 ARG A CA 1
ATOM 1991 C C . ARG A 1 243 ? -11.625 11.828 -2.613 1 97.69 243 ARG A C 1
ATOM 1993 O O . ARG A 1 243 ? -11.57 13.039 -2.418 1 97.69 243 ARG A O 1
ATOM 2000 N N . VAL A 1 244 ? -12.305 11.031 -1.867 1 97.94 244 VAL A N 1
ATOM 2001 C CA . VAL A 1 244 ? -12.844 11.43 -0.571 1 97.94 244 VAL A CA 1
ATOM 2002 C C . VAL A 1 244 ? -12.039 10.773 0.547 1 97.94 244 VAL A C 1
ATOM 2004 O O . VAL A 1 244 ? -11.945 9.547 0.616 1 97.94 244 VAL A O 1
ATOM 2007 N N . SER A 1 245 ? -11.406 11.609 1.382 1 98.19 245 SER A N 1
ATOM 2008 C CA . SER A 1 245 ? -10.531 11.062 2.408 1 98.19 245 SER A CA 1
ATOM 2009 C C . SER A 1 245 ? -10.562 11.906 3.676 1 98.19 245 SER A C 1
ATOM 2011 O O . SER A 1 245 ? -10.992 13.062 3.643 1 98.19 245 SER A O 1
ATOM 2013 N N . MET A 1 246 ? -10.203 11.312 4.707 1 98.19 246 MET A N 1
ATOM 2014 C CA . MET A 1 246 ? -9.953 12.008 5.969 1 98.19 246 MET A CA 1
ATOM 2015 C C . MET A 1 246 ? -8.492 11.875 6.387 1 98.19 246 MET A C 1
ATOM 2017 O O . MET A 1 246 ? -7.898 10.812 6.238 1 98.19 246 MET A O 1
ATOM 2021 N N . ASP A 1 247 ? -7.922 12.875 6.844 1 97.5 247 ASP A N 1
ATOM 2022 C CA . ASP A 1 247 ? -6.586 12.805 7.434 1 97.5 247 ASP A CA 1
ATOM 2023 C C . ASP A 1 247 ? -6.594 13.328 8.867 1 97.5 247 ASP A C 1
ATOM 2025 O O . ASP A 1 247 ? -7.289 14.305 9.18 1 97.5 247 ASP A O 1
ATOM 2029 N N . PHE A 1 248 ? -5.957 12.68 9.734 1 98.44 248 PHE A N 1
ATOM 2030 C CA . PHE A 1 248 ? -5.84 13.117 11.125 1 98.44 248 PHE A CA 1
ATOM 2031 C C . PHE A 1 248 ? -4.492 12.711 11.703 1 98.44 248 PHE A C 1
ATOM 2033 O O . PHE A 1 248 ? -3.783 11.891 11.125 1 98.44 248 PHE A O 1
ATOM 2040 N N . ARG A 1 249 ? -4.172 13.312 12.812 1 98.56 249 ARG A N 1
ATOM 2041 C CA . ARG A 1 249 ? -2.887 13.117 13.469 1 98.56 249 ARG A CA 1
ATOM 2042 C C . ARG A 1 249 ? -3.061 12.445 14.828 1 98.56 249 ARG A C 1
ATOM 2044 O O . ARG A 1 249 ? -3.998 12.758 15.562 1 98.56 249 ARG A O 1
ATOM 2051 N N . ILE A 1 250 ? -2.137 11.578 15.117 1 98.88 250 ILE A N 1
ATOM 2052 C CA . ILE A 1 250 ? -2.127 10.984 16.453 1 98.88 250 ILE A CA 1
ATOM 2053 C C . ILE A 1 250 ? -0.714 11.039 17.031 1 98.88 250 ILE A C 1
ATOM 2055 O O . ILE A 1 250 ? 0.27 11 16.281 1 98.88 250 ILE A O 1
ATOM 2059 N N . VAL A 1 251 ? -0.596 11.133 18.328 1 98.81 251 VAL A N 1
ATOM 2060 C CA . VAL A 1 251 ? 0.667 11.07 19.047 1 98.81 251 VAL A CA 1
ATOM 2061 C C . VAL A 1 251 ? 0.545 10.094 20.219 1 98.81 251 VAL A C 1
ATOM 2063 O O . VAL A 1 251 ? -0.317 10.258 21.078 1 98.81 251 VAL A O 1
ATOM 2066 N N . PRO A 1 252 ? 1.38 9.055 20.25 1 98.81 252 PRO A N 1
ATOM 2067 C CA . PRO A 1 252 ? 1.336 8.18 21.422 1 98.81 252 PRO A CA 1
ATOM 2068 C C . PRO A 1 252 ? 1.381 8.953 22.734 1 98.81 252 PRO A C 1
ATOM 2070 O O . PRO A 1 252 ? 2.162 9.898 22.875 1 98.81 252 PRO A O 1
ATOM 2073 N N . VAL A 1 253 ? 0.621 8.539 23.656 1 98.56 253 VAL A N 1
ATOM 2074 C CA . VAL A 1 253 ? 0.448 9.273 24.906 1 98.56 253 VAL A CA 1
ATOM 2075 C C . VAL A 1 253 ? 1.8 9.445 25.594 1 98.56 253 VAL A C 1
ATOM 2077 O O . VAL A 1 253 ? 2.105 10.523 26.109 1 98.56 253 VAL A O 1
ATOM 2080 N N . ASP A 1 254 ? 2.641 8.422 25.625 1 97.94 254 ASP A N 1
ATOM 2081 C CA . ASP A 1 254 ? 3.945 8.508 26.266 1 97.94 254 ASP A CA 1
ATOM 2082 C C . ASP A 1 254 ? 4.809 9.586 25.625 1 97.94 254 ASP A C 1
ATOM 2084 O O . ASP A 1 254 ? 5.492 10.344 26.312 1 97.94 254 ASP A O 1
ATOM 2088 N N . ALA A 1 255 ? 4.797 9.617 24.328 1 97.56 255 ALA A N 1
ATOM 2089 C CA . ALA A 1 255 ? 5.551 10.648 23.609 1 97.56 255 ALA A CA 1
ATOM 2090 C C . ALA A 1 255 ? 4.973 12.031 23.859 1 97.56 255 ALA A C 1
ATOM 2092 O O . ALA A 1 255 ? 5.719 13 24.062 1 97.56 255 ALA A O 1
ATOM 2093 N N . TYR A 1 256 ? 3.703 12.117 23.828 1 97.62 256 TYR A N 1
ATOM 2094 C CA . TYR A 1 256 ? 3.021 13.383 24.062 1 97.62 256 TYR A CA 1
ATOM 2095 C C . TYR A 1 256 ? 3.391 13.945 25.438 1 97.62 256 TYR A C 1
ATOM 2097 O O . TYR A 1 256 ? 3.732 15.125 25.562 1 97.62 256 TYR A O 1
ATOM 2105 N N . GLU A 1 257 ? 3.336 13.133 26.438 1 97 257 GLU A N 1
ATOM 2106 C CA . GLU A 1 257 ? 3.656 13.57 27.797 1 97 257 GLU A CA 1
ATOM 2107 C C . GLU A 1 257 ? 5.113 14.008 27.906 1 97 257 GLU A C 1
ATOM 2109 O O . GLU A 1 257 ? 5.426 14.977 28.594 1 97 257 GLU A O 1
ATOM 2114 N N . SER A 1 258 ? 5.941 13.258 27.266 1 95.75 258 SER A N 1
ATOM 2115 C CA . SER A 1 258 ? 7.352 13.625 27.266 1 95.75 258 SER A CA 1
ATOM 2116 C C . SER A 1 258 ? 7.566 14.984 26.609 1 95.75 258 SER A C 1
ATOM 2118 O O . SER A 1 258 ? 8.398 15.773 27.062 1 95.75 258 SER A O 1
ATOM 2120 N N . ILE A 1 259 ? 6.875 15.258 25.516 1 95 259 ILE A N 1
ATOM 2121 C CA . ILE A 1 259 ? 6.965 16.531 24.797 1 95 259 ILE A CA 1
ATOM 2122 C C . ILE A 1 259 ? 6.496 17.672 25.703 1 95 259 ILE A C 1
ATOM 2124 O O . ILE A 1 259 ? 7.176 18.688 25.828 1 95 259 ILE A O 1
ATOM 2128 N N . ILE A 1 260 ? 5.379 17.484 26.328 1 94.12 260 ILE A N 1
ATOM 2129 C CA . ILE A 1 260 ? 4.797 18.516 27.188 1 94.12 260 ILE A CA 1
ATOM 2130 C C . ILE A 1 260 ? 5.738 18.812 28.359 1 94.12 260 ILE A C 1
ATOM 2132 O O . ILE A 1 260 ? 5.938 19.969 28.719 1 94.12 260 ILE A O 1
ATOM 2136 N N . LYS A 1 261 ? 6.281 17.797 28.906 1 94.25 261 LYS A N 1
ATOM 2137 C CA . LYS A 1 261 ? 7.223 17.969 30 1 94.25 261 LYS A CA 1
ATOM 2138 C C . LYS A 1 261 ? 8.438 18.781 29.578 1 94.25 261 LYS A C 1
ATOM 2140 O O . LYS A 1 261 ? 8.906 19.656 30.312 1 94.25 261 LYS A O 1
ATOM 2145 N N . GLU A 1 262 ? 8.961 18.406 28.438 1 91.94 262 GLU A N 1
ATOM 2146 C CA . GLU A 1 262 ? 10.125 19.125 27.922 1 91.94 262 GLU A CA 1
ATOM 2147 C C . GLU A 1 262 ? 9.805 20.594 27.656 1 91.94 262 GLU A C 1
ATOM 2149 O O . GLU A 1 262 ? 10.648 21.469 27.859 1 91.94 262 GLU A O 1
ATOM 2154 N N . LEU A 1 263 ? 8.672 20.828 27.078 1 89.44 263 LEU A N 1
ATOM 2155 C CA . LEU A 1 263 ? 8.234 22.203 26.828 1 89.44 263 LEU A CA 1
ATOM 2156 C C . LEU A 1 263 ? 8.148 23 28.125 1 89.44 263 LEU A C 1
ATOM 2158 O O . LEU A 1 263 ? 8.602 24.141 28.188 1 89.44 263 LEU A O 1
ATOM 2162 N N . GLU A 1 264 ? 7.629 22.422 29.125 1 89.38 264 GLU A N 1
ATOM 2163 C CA . GLU A 1 264 ? 7.492 23.078 30.422 1 89.38 264 GLU A CA 1
ATOM 2164 C C . GLU A 1 264 ? 8.859 23.359 31.031 1 89.38 264 GLU A C 1
ATOM 2166 O O . GLU A 1 264 ? 9.078 24.453 31.578 1 89.38 264 GLU A O 1
ATOM 2171 N N . LEU A 1 265 ? 9.672 22.453 30.969 1 90.19 265 LEU A N 1
ATOM 2172 C CA . LEU A 1 265 ? 10.992 22.578 31.578 1 90.19 265 LEU A CA 1
ATOM 2173 C C . LEU A 1 265 ? 11.781 23.719 30.922 1 90.19 265 LEU A C 1
ATOM 2175 O O . LEU A 1 265 ? 12.539 24.422 31.609 1 90.19 265 LEU A O 1
ATOM 2179 N N . GLN A 1 266 ? 11.523 23.891 29.688 1 84.94 266 GLN A N 1
ATOM 2180 C CA . GLN A 1 266 ? 12.312 24.891 28.984 1 84.94 266 GLN A CA 1
ATOM 2181 C C . GLN A 1 266 ? 11.539 26.188 28.828 1 84.94 266 GLN A C 1
ATOM 2183 O O . GLN A 1 266 ? 12.031 27.141 28.203 1 84.94 266 GLN A O 1
ATOM 2188 N N . GLY A 1 267 ? 10.375 26.234 29.438 1 80.62 267 GLY A N 1
ATOM 2189 C CA . GLY A 1 267 ? 9.547 27.438 29.359 1 80.62 267 GLY A CA 1
ATOM 2190 C C . GLY A 1 267 ? 9.039 27.703 27.953 1 80.62 267 GLY A C 1
ATOM 2191 O O . GLY A 1 267 ? 8.828 28.859 27.578 1 80.62 267 GLY A O 1
ATOM 2192 N N . GLY A 1 268 ? 8.953 26.688 27.234 1 80.19 268 GLY A N 1
ATOM 2193 C CA . GLY A 1 268 ? 8.484 26.844 25.875 1 80.19 268 GLY A CA 1
ATOM 2194 C C . GLY A 1 268 ? 6.98 26.703 25.734 1 80.19 268 GLY A C 1
ATOM 2195 O O . GLY A 1 268 ? 6.32 26.172 26.625 1 80.19 268 GLY A O 1
ATOM 2196 N N . ARG A 1 269 ? 6.508 27.297 24.703 1 86.5 269 ARG A N 1
ATOM 2197 C CA . ARG A 1 269 ? 5.098 27.156 24.359 1 86.5 269 ARG A CA 1
ATOM 2198 C C . ARG A 1 269 ? 4.887 25.969 23.406 1 86.5 269 ARG A C 1
ATOM 2200 O O . ARG A 1 269 ? 5.793 25.609 22.656 1 86.5 269 ARG A O 1
ATOM 2207 N N . PRO A 1 270 ? 3.697 25.375 23.531 1 91.5 270 PRO A N 1
ATOM 2208 C CA . PRO A 1 270 ? 3.412 24.297 22.562 1 91.5 270 PRO A CA 1
ATOM 2209 C C . PRO A 1 270 ? 3.416 24.797 21.125 1 91.5 270 PRO A C 1
ATOM 2211 O O . PRO A 1 270 ? 3.148 25.984 20.875 1 91.5 270 PRO A O 1
ATOM 2214 N N . ASN A 1 271 ? 3.789 23.922 20.234 1 92.94 271 ASN A N 1
ATOM 2215 C CA . ASN A 1 271 ? 3.592 24.25 18.828 1 92.94 271 ASN A CA 1
ATOM 2216 C C . ASN A 1 271 ? 2.121 24.516 18.516 1 92.94 271 ASN A C 1
ATOM 2218 O O . ASN A 1 271 ? 1.244 24.203 19.312 1 92.94 271 ASN A O 1
ATOM 2222 N N . SER A 1 272 ? 1.925 25.203 17.469 1 91.5 272 SER A N 1
ATOM 2223 C CA . SER A 1 272 ? 0.554 25.531 17.078 1 91.5 272 SER A CA 1
ATOM 2224 C C . SER A 1 272 ? 0.32 25.25 15.594 1 91.5 272 SER A C 1
ATOM 2226 O O . SER A 1 272 ? 1.262 25.25 14.797 1 91.5 272 SER A O 1
ATOM 2228 N N . TYR A 1 273 ? -0.885 24.906 15.266 1 87.44 273 TYR A N 1
ATOM 2229 C CA . TYR A 1 273 ? -1.361 24.719 13.898 1 87.44 273 TYR A CA 1
ATOM 2230 C C . TYR A 1 273 ? -2.633 25.516 13.648 1 87.44 273 TYR A C 1
ATOM 2232 O O . TYR A 1 273 ? -3.658 25.281 14.289 1 87.44 273 TYR A O 1
ATOM 2240 N N . GLU A 1 274 ? -2.557 26.406 12.703 1 82.25 274 GLU A N 1
ATOM 2241 C CA . GLU A 1 274 ? -3.664 27.281 12.32 1 82.25 274 GLU A CA 1
ATOM 2242 C C . GLU A 1 274 ? -4.312 27.922 13.547 1 82.25 274 GLU A C 1
ATOM 2244 O O . GLU A 1 274 ? -5.535 27.891 13.695 1 82.25 274 GLU A O 1
ATOM 2249 N N . GLY A 1 275 ? -3.537 28.297 14.516 1 85.19 275 GLY A N 1
ATOM 2250 C CA . GLY A 1 275 ? -3.994 29.078 15.664 1 85.19 275 GLY A CA 1
ATOM 2251 C C . GLY A 1 275 ? -4.328 28.219 16.875 1 85.19 275 GLY A C 1
ATOM 2252 O O . GLY A 1 275 ? -4.559 28.75 17.953 1 85.19 275 GLY A O 1
ATOM 2253 N N . GLU A 1 276 ? -4.289 26.953 16.719 1 91.94 276 GLU A N 1
ATOM 2254 C CA . GLU A 1 276 ? -4.555 26.047 17.844 1 91.94 276 GLU A CA 1
ATOM 2255 C C . GLU A 1 276 ? -3.266 25.422 18.359 1 91.94 276 GLU A C 1
ATOM 2257 O O . GLU A 1 276 ? -2.447 24.938 17.562 1 91.94 276 GLU A O 1
ATOM 2262 N N . GLY A 1 277 ? -3.178 25.438 19.641 1 95.62 277 GLY A N 1
ATOM 2263 C CA . GLY A 1 277 ? -2.041 24.75 20.219 1 95.62 277 GLY A CA 1
ATOM 2264 C C . GLY A 1 277 ? -2.1 23.25 20.047 1 95.62 277 GLY A C 1
ATOM 2265 O O . GLY A 1 277 ? -3.174 22.641 20.125 1 95.62 277 GLY A O 1
ATOM 2266 N N . LEU A 1 278 ? -0.986 22.609 19.797 1 96.75 278 LEU A N 1
ATOM 2267 C CA . LEU A 1 278 ? -0.907 21.156 19.688 1 96.75 278 LEU A CA 1
ATOM 2268 C C . LEU A 1 278 ? -0.878 20.516 21.062 1 96.75 278 LEU A C 1
ATOM 2270 O O . LEU A 1 278 ? 0.11 19.875 21.438 1 96.75 278 LEU A O 1
ATOM 2274 N N . ILE A 1 279 ? -1.945 20.703 21.734 1 97 279 ILE A N 1
ATOM 2275 C CA . ILE A 1 279 ? -2.154 20.156 23.078 1 97 279 ILE A CA 1
ATOM 2276 C C . ILE A 1 279 ? -3.574 19.609 23.188 1 97 279 ILE A C 1
ATOM 2278 O O . ILE A 1 279 ? -4.445 19.938 22.375 1 97 279 ILE A O 1
ATOM 2282 N N . LYS A 1 280 ? -3.785 18.75 24.203 1 96.88 280 LYS A N 1
ATOM 2283 C CA . LYS A 1 280 ? -5.125 18.234 24.5 1 96.88 280 LYS A CA 1
ATOM 2284 C C . LYS A 1 280 ? -6.086 19.375 24.812 1 96.88 280 LYS A C 1
ATOM 2286 O O . LYS A 1 280 ? -5.734 20.328 25.516 1 96.88 280 LYS A O 1
ATOM 2291 N N . GLY A 1 281 ? -7.277 19.312 24.156 1 96.94 281 GLY A N 1
ATOM 2292 C CA . GLY A 1 281 ? -8.289 20.328 24.391 1 96.94 281 GLY A CA 1
ATOM 2293 C C . GLY A 1 281 ? -8.273 21.438 23.359 1 96.94 281 GLY A C 1
ATOM 2294 O O . GLY A 1 281 ? -9.172 22.281 23.328 1 96.94 281 GLY A O 1
ATOM 2295 N N . GLU A 1 282 ? -7.309 21.5 22.547 1 97 282 GLU A N 1
ATOM 2296 C CA . GLU A 1 282 ? -7.23 22.422 21.406 1 97 282 GLU A CA 1
ATOM 2297 C C . GLU A 1 282 ? -7.148 21.656 20.094 1 97 282 GLU A C 1
ATOM 2299 O O . GLU A 1 282 ? -8.141 21.078 19.641 1 97 282 GLU A O 1
ATOM 2304 N N . PHE A 1 283 ? -5.918 21.5 19.578 1 97.5 283 PHE A N 1
ATOM 2305 C CA . PHE A 1 283 ? -5.793 20.75 18.328 1 97.5 283 PHE A CA 1
ATOM 2306 C C . PHE A 1 283 ? -6.164 19.281 18.547 1 97.5 283 PHE A C 1
ATOM 2308 O O . PHE A 1 283 ? -6.801 18.672 17.688 1 97.5 283 PHE A O 1
ATOM 2315 N N . TYR A 1 284 ? -5.703 18.734 19.656 1 98.12 284 TYR A N 1
ATOM 2316 C CA . TYR A 1 284 ? -6.055 17.359 20 1 98.12 284 TYR A CA 1
ATOM 2317 C C . TYR A 1 284 ? -7.309 17.312 20.859 1 98.12 284 TYR A C 1
ATOM 2319 O O . TYR A 1 284 ? -7.594 18.25 21.609 1 98.12 284 TYR A O 1
ATOM 2327 N N . ASN A 1 285 ? -8.039 16.25 20.703 1 98 285 ASN A N 1
ATOM 2328 C CA . ASN A 1 285 ? -9.172 16.016 21.594 1 98 285 ASN A CA 1
ATOM 2329 C C . ASN A 1 285 ? -8.758 16.062 23.062 1 98 285 ASN A C 1
ATOM 2331 O O . ASN A 1 285 ? -7.637 15.68 23.406 1 98 285 ASN A O 1
ATOM 2335 N N . ALA A 1 286 ? -9.68 16.5 23.922 1 97.56 286 ALA A N 1
ATOM 2336 C CA . ALA A 1 286 ? -9.406 16.562 25.359 1 97.56 286 ALA A CA 1
ATOM 2337 C C . ALA A 1 286 ? -9.172 15.172 25.938 1 97.56 286 ALA A C 1
ATOM 2339 O O . ALA A 1 286 ? -8.414 15.008 26.906 1 97.56 286 ALA A O 1
ATOM 2340 N N . LEU A 1 287 ? -9.805 14.172 25.391 1 97.75 287 LEU A N 1
ATOM 2341 C CA . LEU A 1 287 ? -9.656 12.773 25.797 1 97.75 287 LEU A CA 1
ATOM 2342 C C . LEU A 1 287 ? -8.68 12.047 24.875 1 97.75 287 LEU A C 1
ATOM 2344 O O . LEU A 1 287 ? -8.469 12.453 23.734 1 97.75 287 LEU A O 1
ATOM 2348 N N . THR A 1 288 ? -8.039 11.016 25.453 1 98.25 288 THR A N 1
ATOM 2349 C CA . THR A 1 288 ? -7.254 10.125 24.609 1 98.25 288 THR A CA 1
ATOM 2350 C C . THR A 1 288 ? -8.156 9.133 23.891 1 98.25 288 THR A C 1
ATOM 2352 O O . THR A 1 288 ? -9.352 9.055 24.172 1 98.25 288 THR A O 1
ATOM 2355 N N . ALA A 1 289 ? -7.605 8.422 22.969 1 98.44 289 ALA A N 1
ATOM 2356 C CA . ALA A 1 289 ? -8.352 7.465 22.141 1 98.44 289 ALA A CA 1
ATOM 2357 C C . ALA A 1 289 ? -9.023 6.406 23.016 1 98.44 289 ALA A C 1
ATOM 2359 O O . ALA A 1 289 ? -10.133 5.961 22.703 1 98.44 289 ALA A O 1
ATOM 2360 N N . ARG A 1 290 ? -8.391 5.93 24.094 1 97.62 290 ARG A N 1
ATOM 2361 C CA . ARG A 1 290 ? -8.938 4.875 24.938 1 97.62 290 ARG A CA 1
ATOM 2362 C C . ARG A 1 290 ? -9.977 5.434 25.906 1 97.62 290 ARG A C 1
ATOM 2364 O O . ARG A 1 290 ? -10.789 4.684 26.453 1 97.62 290 ARG A O 1
ATOM 2371 N N . GLU A 1 291 ? -9.93 6.707 26.031 1 96.81 291 GLU A N 1
ATOM 2372 C CA . GLU A 1 291 ? -10.867 7.344 26.969 1 96.81 291 GLU A CA 1
ATOM 2373 C C . GLU A 1 291 ? -12.188 7.676 26.266 1 96.81 291 GLU A C 1
ATOM 2375 O O . GLU A 1 291 ? -13.188 7.938 26.938 1 96.81 291 GLU A O 1
ATOM 2380 N N . VAL A 1 292 ? -12.109 7.73 24.938 1 92.75 292 VAL A N 1
ATOM 2381 C CA . VAL A 1 292 ? -13.344 8.117 24.266 1 92.75 292 VAL A CA 1
ATOM 2382 C C . VAL A 1 292 ? -14.328 6.949 24.266 1 92.75 292 VAL A C 1
ATOM 2384 O O . VAL A 1 292 ? -13.93 5.793 24.125 1 92.75 292 VAL A O 1
ATOM 2387 N N . PHE A 1 293 ? -15.375 6.926 25.141 1 72.06 293 PHE A N 1
ATOM 2388 C CA . PHE A 1 293 ? -16.359 5.867 25.359 1 72.06 293 PHE A CA 1
ATOM 2389 C C . PHE A 1 293 ? -17.266 5.73 24.141 1 72.06 293 PHE A C 1
ATOM 2391 O O . PHE A 1 293 ? -17.531 6.711 23.438 1 72.06 293 PHE A O 1
ATOM 2398 N N . ASN A 1 294 ? -17.359 4.391 23.578 1 56.78 294 ASN A N 1
ATOM 2399 C CA . ASN A 1 294 ? -18.5 4.086 22.703 1 56.78 294 ASN A CA 1
ATOM 2400 C C . ASN A 1 294 ? -19.828 4.402 23.391 1 56.78 294 ASN A C 1
ATOM 2402 O O . ASN A 1 294 ? -20.047 4.012 24.531 1 56.78 294 ASN A O 1
ATOM 2406 N N . HIS A 1 295 ? -20.281 5.625 23.359 1 43.97 295 HIS A N 1
ATOM 2407 C CA . HIS A 1 295 ? -21.672 5.547 23.812 1 43.97 295 HIS A CA 1
ATOM 2408 C C . HIS A 1 295 ? -22.484 4.59 22.938 1 43.97 295 HIS A C 1
ATOM 2410 O O . HIS A 1 295 ? -22.219 4.473 21.734 1 43.97 295 HIS A O 1
ATOM 2416 N N . MET B 1 1 ? -17.984 -28.203 4.812 1 52.53 1 MET B N 1
ATOM 2417 C CA . MET B 1 1 ? -18.031 -27.641 3.469 1 52.53 1 MET B CA 1
ATOM 2418 C C . MET B 1 1 ? -17.078 -28.359 2.535 1 52.53 1 MET B C 1
ATOM 2420 O O . MET B 1 1 ? -15.953 -28.672 2.914 1 52.53 1 MET B O 1
ATOM 2424 N N . SER B 1 2 ? -17.656 -28.891 1.465 1 74.5 2 SER B N 1
ATOM 2425 C CA . SER B 1 2 ? -16.844 -29.781 0.653 1 74.5 2 SER B CA 1
ATOM 2426 C C . SER B 1 2 ? -15.734 -29.031 -0.061 1 74.5 2 SER B C 1
ATOM 2428 O O . SER B 1 2 ? -15.984 -28 -0.696 1 74.5 2 SER B O 1
ATOM 2430 N N . PHE B 1 3 ? -14.57 -29.422 0.148 1 82.62 3 PHE B N 1
ATOM 2431 C CA . PHE B 1 3 ? -13.359 -28.906 -0.497 1 82.62 3 PHE B CA 1
ATOM 2432 C C . PHE B 1 3 ? -13.516 -28.922 -2.014 1 82.62 3 PHE B C 1
ATOM 2434 O O . PHE B 1 3 ? -13.008 -28.031 -2.701 1 82.62 3 PHE B O 1
ATOM 2441 N N . PHE B 1 4 ? -14.43 -29.734 -2.525 1 87.44 4 PHE B N 1
ATOM 2442 C CA . PHE B 1 4 ? -14.508 -29.969 -3.965 1 87.44 4 PHE B CA 1
ATOM 2443 C C . PHE B 1 4 ? -15.68 -29.203 -4.574 1 87.44 4 PHE B C 1
ATOM 2445 O O . PHE B 1 4 ? -15.906 -29.266 -5.785 1 87.44 4 PHE B O 1
ATOM 2452 N N . ASP B 1 5 ? -16.375 -28.547 -3.795 1 92.12 5 ASP B N 1
ATOM 2453 C CA . ASP B 1 5 ? -17.438 -27.688 -4.285 1 92.12 5 ASP B CA 1
ATOM 2454 C C . ASP B 1 5 ? -16.922 -26.297 -4.629 1 92.12 5 ASP B C 1
ATOM 2456 O O . ASP B 1 5 ? -16.641 -25.5 -3.736 1 92.12 5 ASP B O 1
ATOM 2460 N N . ILE B 1 6 ? -16.891 -26.016 -5.91 1 95.25 6 ILE B N 1
ATOM 2461 C CA . ILE B 1 6 ? -16.266 -24.797 -6.391 1 95.25 6 ILE B CA 1
ATOM 2462 C C . ILE B 1 6 ? -17.078 -23.594 -5.918 1 95.25 6 ILE B C 1
ATOM 2464 O O . ILE B 1 6 ? -16.516 -22.547 -5.582 1 95.25 6 ILE B O 1
ATOM 2468 N N . SER B 1 7 ? -18.391 -23.703 -5.926 1 94.56 7 SER B N 1
ATOM 2469 C CA . SER B 1 7 ? -19.234 -22.609 -5.441 1 94.56 7 SE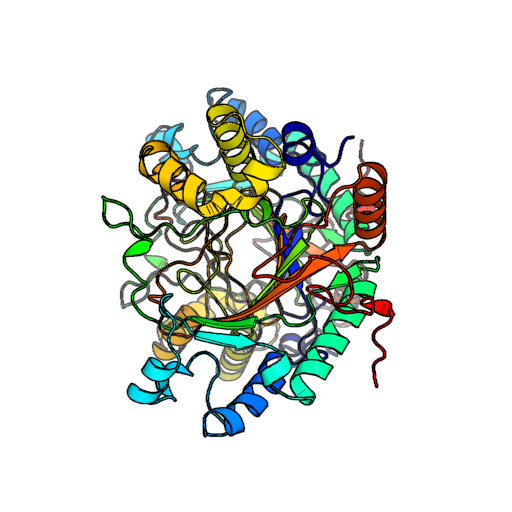R B CA 1
ATOM 2470 C C . SER B 1 7 ? -18.938 -22.281 -3.979 1 94.56 7 SER B C 1
ATOM 2472 O O . SER B 1 7 ? -18.859 -21.125 -3.6 1 94.56 7 SER B O 1
ATOM 2474 N N . GLN B 1 8 ? -18.812 -23.281 -3.246 1 94.5 8 GLN B N 1
ATOM 2475 C CA . GLN B 1 8 ? -18.5 -23.094 -1.834 1 94.5 8 GLN B CA 1
ATOM 2476 C C . GLN B 1 8 ? -17.125 -22.469 -1.654 1 94.5 8 GLN B C 1
ATOM 2478 O O . GLN B 1 8 ? -16.938 -21.594 -0.809 1 94.5 8 GLN B O 1
ATOM 2483 N N . GLN B 1 9 ? -16.172 -22.953 -2.396 1 95.94 9 GLN B N 1
ATOM 2484 C CA . GLN B 1 9 ? -14.82 -22.422 -2.295 1 95.94 9 GLN B CA 1
ATOM 2485 C C . GLN B 1 9 ? -14.773 -20.953 -2.689 1 95.94 9 GLN B C 1
ATOM 2487 O O . GLN B 1 9 ? -14.156 -20.141 -2.004 1 95.94 9 GLN B O 1
ATOM 2492 N N . LEU B 1 10 ? -15.438 -20.562 -3.734 1 97.38 10 LEU B N 1
ATOM 2493 C CA . LEU B 1 10 ? -15.445 -19.188 -4.227 1 97.38 10 LEU B CA 1
ATOM 2494 C C . LEU B 1 10 ? -16.141 -18.25 -3.238 1 97.38 10 LEU B C 1
ATOM 2496 O O . LEU B 1 10 ? -15.844 -17.062 -3.188 1 97.38 10 LEU B O 1
ATOM 2500 N N . ASN B 1 11 ? -16.984 -18.781 -2.354 1 95.31 11 ASN B N 1
ATOM 2501 C CA . ASN B 1 11 ? -17.734 -17.984 -1.388 1 95.31 11 ASN B CA 1
ATOM 2502 C C . ASN B 1 11 ? -17.094 -18.047 0 1 95.31 11 ASN B C 1
ATOM 2504 O O . ASN B 1 11 ? -17.562 -17.375 0.927 1 95.31 11 ASN B O 1
ATOM 2508 N N . SER B 1 12 ? -16.062 -18.797 0.15 1 95.75 12 SER B N 1
ATOM 2509 C CA . SER B 1 12 ? -15.477 -19.047 1.467 1 95.75 12 SER B CA 1
ATOM 2510 C C . SER B 1 12 ? -14.766 -17.797 1.99 1 95.75 12 SER B C 1
ATOM 2512 O O . SER B 1 12 ? -14.422 -16.906 1.218 1 95.75 12 SER B O 1
ATOM 2514 N N . GLU B 1 13 ? -14.602 -17.734 3.301 1 95 13 GLU B N 1
ATOM 2515 C CA . GLU B 1 13 ? -13.812 -16.672 3.92 1 95 13 GLU B CA 1
ATOM 2516 C C . GLU B 1 13 ? -12.32 -16.938 3.768 1 95 13 GLU B C 1
ATOM 2518 O O . GLU B 1 13 ? -11.891 -18.094 3.689 1 95 13 GLU B O 1
ATOM 2523 N N . HIS B 1 14 ? -11.602 -15.93 3.66 1 97.19 14 HIS B N 1
ATOM 2524 C CA . HIS B 1 14 ? -10.148 -15.992 3.6 1 97.19 14 HIS B CA 1
ATOM 2525 C C . HIS B 1 14 ? -9.508 -15.219 4.746 1 97.19 14 HIS B C 1
ATOM 2527 O O . HIS B 1 14 ? -10.094 -14.258 5.254 1 97.19 14 HIS B O 1
ATOM 2533 N N . ILE B 1 15 ? -8.32 -15.633 5.156 1 96.44 15 ILE B N 1
ATOM 2534 C CA . ILE B 1 15 ? -7.645 -15.023 6.289 1 96.44 15 ILE B CA 1
ATOM 2535 C C . ILE B 1 15 ? -7.336 -13.555 5.98 1 96.44 15 ILE B C 1
ATOM 2537 O O . ILE B 1 15 ? -7.344 -12.711 6.875 1 96.44 15 ILE B O 1
ATOM 2541 N N . ILE B 1 16 ? -7.012 -13.266 4.707 1 97.06 16 ILE B N 1
ATOM 2542 C CA . ILE B 1 16 ? -6.895 -11.875 4.281 1 97.06 16 ILE B CA 1
ATOM 2543 C C . ILE B 1 16 ? -8.281 -11.312 3.98 1 97.06 16 ILE B C 1
ATOM 2545 O O . ILE B 1 16 ? -8.742 -11.359 2.838 1 97.06 16 ILE B O 1
ATOM 2549 N N . GLU B 1 17 ? -8.836 -10.703 4.879 1 92.94 17 GLU B N 1
ATOM 2550 C CA . GLU B 1 17 ? -10.258 -10.359 4.863 1 92.94 17 GLU B CA 1
ATOM 2551 C C . GLU B 1 17 ? -10.586 -9.438 3.695 1 92.94 17 GLU B C 1
ATOM 2553 O O . GLU B 1 17 ? -11.594 -9.633 3.006 1 92.94 17 GLU B O 1
ATOM 2558 N N . ASN B 1 18 ? -9.75 -8.469 3.412 1 92.88 18 ASN B N 1
ATOM 2559 C CA . ASN B 1 18 ? -10.023 -7.48 2.373 1 92.88 18 ASN B CA 1
ATOM 2560 C C . ASN B 1 18 ? -9.516 -7.941 1.012 1 92.88 18 ASN B C 1
ATOM 2562 O O . ASN B 1 18 ? -9.617 -7.211 0.026 1 92.88 18 ASN B O 1
ATOM 2566 N N . GLY B 1 19 ? -8.984 -9.094 0.964 1 97.31 19 GLY B N 1
ATOM 2567 C CA . GLY B 1 19 ? -8.469 -9.641 -0.276 1 97.31 19 GLY B CA 1
ATOM 2568 C C . GLY B 1 19 ? -6.992 -9.352 -0.485 1 97.31 19 GLY B C 1
ATOM 2569 O O . GLY B 1 19 ? -6.285 -10.133 -1.126 1 97.31 19 GLY B O 1
ATOM 2570 N N . ILE B 1 20 ? -6.555 -8.188 -0.037 1 98.25 20 ILE B N 1
ATOM 2571 C CA . ILE B 1 20 ? -5.145 -7.82 -0.095 1 98.25 20 ILE B CA 1
ATOM 2572 C C . ILE B 1 20 ? -4.723 -7.168 1.22 1 98.25 20 ILE B C 1
ATOM 2574 O O . ILE B 1 20 ? -5.551 -6.574 1.917 1 98.25 20 ILE B O 1
ATOM 2578 N N . SER B 1 21 ? -3.492 -7.32 1.558 1 98.25 21 SER B N 1
ATOM 2579 C CA . SER B 1 21 ? -2.855 -6.691 2.711 1 98.25 21 SER B CA 1
ATOM 2580 C C . SER B 1 21 ? -1.387 -6.391 2.436 1 98.25 21 SER B C 1
ATOM 2582 O O . SER B 1 21 ? -0.713 -7.148 1.734 1 98.25 21 SER B O 1
ATOM 2584 N N . ILE B 1 22 ? -0.945 -5.27 2.908 1 98.19 22 ILE B N 1
ATOM 2585 C CA . ILE B 1 22 ? 0.464 -4.91 2.787 1 98.19 22 ILE B CA 1
ATOM 2586 C C . ILE B 1 22 ? 1.146 -5.031 4.148 1 98.19 22 ILE B C 1
ATOM 2588 O O . ILE B 1 22 ? 0.651 -4.5 5.145 1 98.19 22 ILE B O 1
ATOM 2592 N N . MET B 1 23 ? 2.232 -5.695 4.18 1 97.38 23 MET B N 1
ATOM 2593 C CA . MET B 1 23 ? 2.969 -5.902 5.422 1 97.38 23 MET B CA 1
ATOM 2594 C C . MET B 1 23 ? 4.367 -5.301 5.336 1 97.38 23 MET B C 1
ATOM 2596 O O . MET B 1 23 ? 5.02 -5.379 4.293 1 97.38 23 MET B O 1
ATOM 2600 N N . ASP B 1 24 ? 4.812 -4.73 6.41 1 97.31 24 ASP B N 1
ATOM 2601 C CA . ASP B 1 24 ? 6.195 -4.266 6.523 1 97.31 24 ASP B CA 1
ATOM 2602 C C . ASP B 1 24 ? 7.086 -5.34 7.141 1 97.31 24 ASP B C 1
ATOM 2604 O O . ASP B 1 24 ? 6.629 -6.141 7.961 1 97.31 24 ASP B O 1
ATOM 2608 N N . TYR B 1 25 ? 8.289 -5.34 6.723 1 97.12 25 TYR B N 1
ATOM 2609 C CA . TYR B 1 25 ? 9.305 -6.16 7.375 1 97.12 25 TYR B CA 1
ATOM 2610 C C . TYR B 1 25 ? 10.609 -5.391 7.531 1 97.12 25 TYR B C 1
ATOM 2612 O O . TYR B 1 25 ? 10.906 -4.492 6.738 1 97.12 25 TYR B O 1
ATOM 2620 N N . PRO B 1 26 ? 11.359 -5.648 8.539 1 95.75 26 PRO B N 1
ATOM 2621 C CA . PRO B 1 26 ? 12.602 -4.898 8.781 1 95.75 26 PRO B CA 1
ATOM 2622 C C . PRO B 1 26 ? 13.727 -5.305 7.836 1 95.75 26 PRO B C 1
ATOM 2624 O O . PRO B 1 26 ? 14.344 -6.355 8.023 1 95.75 26 PRO B O 1
ATOM 2627 N N . THR B 1 27 ? 14.055 -4.41 6.957 1 95.44 27 THR B N 1
ATOM 2628 C CA . THR B 1 27 ? 15.07 -4.727 5.957 1 95.44 27 THR B CA 1
ATOM 2629 C C . THR B 1 27 ? 16.469 -4.719 6.582 1 95.44 27 THR B C 1
ATOM 2631 O O . THR B 1 27 ? 17.422 -5.234 5.992 1 95.44 27 THR B O 1
ATOM 2634 N N . SER B 1 28 ? 16.594 -4.078 7.754 1 92.88 28 SER B N 1
ATOM 2635 C CA . SER B 1 28 ? 17.859 -4.129 8.469 1 92.88 28 SER B CA 1
ATOM 2636 C C . SER B 1 28 ? 18.172 -5.543 8.953 1 92.88 28 SER B C 1
ATOM 2638 O O . SER B 1 28 ? 19.344 -5.934 9.047 1 92.88 28 SER B O 1
ATOM 2640 N N . THR B 1 29 ? 17.094 -6.246 9.242 1 94.56 29 THR B N 1
ATOM 2641 C CA . THR B 1 29 ? 17.203 -7.633 9.68 1 94.56 29 THR B CA 1
ATOM 2642 C C . THR B 1 29 ? 17.188 -8.586 8.484 1 94.56 29 THR B C 1
ATOM 2644 O O . THR B 1 29 ? 17.922 -9.578 8.469 1 94.56 29 THR B O 1
ATOM 2647 N N . PHE B 1 30 ? 16.375 -8.25 7.539 1 96.5 30 PHE B N 1
ATOM 2648 C CA . PHE B 1 30 ? 16.219 -9.086 6.355 1 96.5 30 PHE B CA 1
ATOM 2649 C C . PHE B 1 30 ? 16.625 -8.32 5.098 1 96.5 30 PHE B C 1
ATOM 2651 O O . PHE B 1 30 ? 15.766 -7.816 4.371 1 96.5 30 PHE B O 1
ATOM 2658 N N . ASP B 1 31 ? 17.891 -8.344 4.809 1 95.81 31 ASP B N 1
ATOM 2659 C CA . ASP B 1 31 ? 18.375 -7.652 3.619 1 95.81 31 ASP B CA 1
ATOM 2660 C C . ASP B 1 31 ? 18.359 -8.57 2.398 1 95.81 31 ASP B C 1
ATOM 2662 O O . ASP B 1 31 ? 19.406 -8.883 1.828 1 95.81 31 ASP B O 1
ATOM 2666 N N . LEU B 1 32 ? 17.234 -8.906 1.947 1 97.31 32 LEU B N 1
ATOM 2667 C CA . LEU B 1 32 ? 17.031 -9.82 0.826 1 97.31 32 LEU B CA 1
ATOM 2668 C C . LEU B 1 32 ? 17.578 -9.211 -0.465 1 97.31 32 LEU B C 1
ATOM 2670 O O . LEU B 1 32 ? 18.188 -9.914 -1.272 1 97.31 32 LEU B O 1
ATOM 2674 N N . ALA B 1 33 ? 17.359 -7.938 -0.687 1 97.19 33 ALA B N 1
ATOM 2675 C CA . ALA B 1 33 ? 17.859 -7.254 -1.874 1 97.19 33 ALA B CA 1
ATOM 2676 C C . ALA B 1 33 ? 19.375 -7.277 -1.916 1 97.19 33 ALA B C 1
ATOM 2678 O O . ALA B 1 33 ? 19.984 -7.535 -2.965 1 97.19 33 ALA B O 1
ATOM 2679 N N . GLY B 1 34 ? 20 -6.941 -0.768 1 96.56 34 GLY B N 1
ATOM 2680 C CA . GLY B 1 34 ? 21.453 -6.977 -0.707 1 96.56 34 GLY B CA 1
ATOM 2681 C C . GLY B 1 34 ? 22.031 -8.359 -0.963 1 96.56 34 GLY B C 1
ATOM 2682 O O . GLY B 1 34 ? 23.016 -8.5 -1.685 1 96.56 34 GLY B O 1
ATOM 2683 N N . THR B 1 35 ? 21.406 -9.359 -0.353 1 97.19 35 THR B N 1
ATOM 2684 C CA . THR B 1 35 ? 21.859 -10.734 -0.565 1 97.19 35 THR B CA 1
ATOM 2685 C C . THR B 1 35 ? 21.734 -11.125 -2.035 1 97.19 35 THR B C 1
ATOM 2687 O O . THR B 1 35 ? 22.625 -11.75 -2.598 1 97.19 35 THR B O 1
ATOM 2690 N N . LEU B 1 36 ? 20.625 -10.727 -2.67 1 97.81 36 LEU B N 1
ATOM 2691 C CA . LEU B 1 36 ? 20.438 -11.023 -4.082 1 97.81 36 LEU B CA 1
ATOM 2692 C C . LEU B 1 36 ? 21.453 -10.289 -4.945 1 97.81 36 LEU B C 1
ATOM 2694 O O . LEU B 1 36 ? 22 -10.867 -5.891 1 97.81 36 LEU B O 1
ATOM 2698 N N . GLN B 1 37 ? 21.641 -9.055 -4.66 1 96.25 37 GLN B N 1
ATOM 2699 C CA . GLN B 1 37 ? 22.609 -8.258 -5.418 1 96.25 37 GLN B CA 1
ATOM 2700 C C . GLN B 1 37 ? 23.984 -8.922 -5.422 1 96.25 37 GLN B C 1
ATOM 2702 O O . GLN B 1 37 ? 24.609 -9.047 -6.473 1 96.25 37 GLN B O 1
ATOM 2707 N N . GLN B 1 38 ? 24.406 -9.344 -4.262 1 95.56 38 GLN B N 1
ATOM 2708 C CA . GLN B 1 38 ? 25.688 -10.016 -4.156 1 95.56 38 GLN B CA 1
ATOM 2709 C C . GLN B 1 38 ? 25.703 -11.305 -4.961 1 95.56 38 GLN B C 1
ATOM 2711 O O . GLN B 1 38 ? 26.703 -11.625 -5.613 1 95.56 38 GLN B O 1
ATOM 2716 N N . THR B 1 39 ? 24.656 -11.992 -4.891 1 95.75 39 THR B N 1
ATOM 2717 C CA . THR B 1 39 ? 24.516 -13.25 -5.617 1 95.75 39 THR B CA 1
ATOM 2718 C C . THR B 1 39 ? 24.609 -13.016 -7.125 1 95.75 39 THR B C 1
ATOM 2720 O O . THR B 1 39 ? 25.266 -13.773 -7.84 1 95.75 39 THR B O 1
ATOM 2723 N N . LEU B 1 40 ? 24.031 -11.953 -7.637 1 94.5 40 LEU B N 1
ATOM 2724 C CA . LEU B 1 40 ? 23.906 -11.695 -9.062 1 94.5 40 LEU B CA 1
ATOM 2725 C C . LEU B 1 40 ? 25.219 -11.195 -9.648 1 94.5 40 LEU B C 1
ATOM 2727 O O . LEU B 1 40 ? 25.453 -11.305 -10.852 1 94.5 40 LEU B O 1
ATOM 2731 N N . VAL B 1 41 ? 26.078 -10.602 -8.773 1 93.56 41 VAL B N 1
ATOM 2732 C CA . VAL B 1 41 ? 27.406 -10.172 -9.227 1 93.56 41 VAL B CA 1
ATOM 2733 C C . VAL B 1 41 ? 28.141 -11.352 -9.859 1 93.56 41 VAL B C 1
ATOM 2735 O O . VAL B 1 41 ? 28.688 -11.227 -10.961 1 93.56 41 VAL B O 1
ATOM 2738 N N . GLY B 1 42 ? 28.141 -12.43 -9.156 1 89.38 42 GLY B N 1
ATOM 2739 C CA . GLY B 1 42 ? 28.828 -13.617 -9.656 1 89.38 42 GLY B CA 1
ATOM 2740 C C . GLY B 1 42 ? 28.078 -14.297 -10.789 1 89.38 42 GLY B C 1
ATOM 2741 O O . GLY B 1 42 ? 28.688 -14.758 -11.75 1 89.38 42 GLY B O 1
ATOM 2742 N N . ARG B 1 43 ? 26.812 -14.344 -10.742 1 87.44 43 ARG B N 1
ATOM 2743 C CA . ARG B 1 43 ? 25.984 -15.102 -11.68 1 87.44 43 ARG B CA 1
ATOM 2744 C C . ARG B 1 43 ? 26 -14.469 -13.062 1 87.44 43 ARG B C 1
ATOM 2746 O O . ARG B 1 43 ? 26.016 -15.18 -14.078 1 87.44 43 ARG B O 1
ATOM 2753 N N . TYR B 1 44 ? 25.984 -13.094 -13.086 1 87.5 44 TYR B N 1
ATOM 2754 C CA . TYR B 1 44 ? 25.859 -12.406 -14.367 1 87.5 44 TYR B CA 1
ATOM 2755 C C . TYR B 1 44 ? 27.109 -11.586 -14.672 1 87.5 44 TYR B C 1
ATOM 2757 O O . TYR B 1 44 ? 27.109 -10.758 -15.578 1 87.5 44 TYR B O 1
ATOM 2765 N N . ASN B 1 45 ? 28.156 -11.789 -13.898 1 88.75 45 ASN B N 1
ATOM 2766 C CA . ASN B 1 45 ? 29.422 -11.07 -14.078 1 88.75 45 ASN B CA 1
ATOM 2767 C C . ASN B 1 45 ? 29.203 -9.562 -14.086 1 88.75 45 ASN B C 1
ATOM 2769 O O . ASN B 1 45 ? 29.578 -8.875 -15.039 1 88.75 45 ASN B O 1
ATOM 2773 N N . LEU B 1 46 ? 28.562 -9.031 -12.992 1 91.81 46 LEU B N 1
ATOM 2774 C CA . LEU B 1 46 ? 28.234 -7.621 -12.836 1 91.81 46 LEU B CA 1
ATOM 2775 C C . LEU B 1 46 ? 29.219 -6.926 -11.898 1 91.81 46 LEU B C 1
ATOM 2777 O O . LEU B 1 46 ? 29.953 -7.59 -11.164 1 91.81 46 LEU B O 1
ATOM 2781 N N . ARG B 1 47 ? 29.188 -5.598 -11.961 1 89.56 47 ARG B N 1
ATOM 2782 C CA . ARG B 1 47 ? 29.938 -4.812 -10.977 1 89.56 47 ARG B CA 1
ATOM 2783 C C . ARG B 1 47 ? 29.297 -4.922 -9.594 1 89.56 47 ARG B C 1
ATOM 2785 O O . ARG B 1 47 ? 28.094 -5.074 -9.477 1 89.56 47 ARG B O 1
ATOM 2792 N N . ASN B 1 48 ? 30.109 -4.695 -8.633 1 89.25 48 ASN B N 1
ATOM 2793 C CA . ASN B 1 48 ? 29.641 -4.852 -7.258 1 89.25 48 ASN B CA 1
ATOM 2794 C C . ASN B 1 48 ? 28.641 -3.77 -6.875 1 89.25 48 ASN B C 1
ATOM 2796 O O . ASN B 1 48 ? 27.797 -3.977 -5.996 1 89.25 48 ASN B O 1
ATOM 2800 N N . ASP B 1 49 ? 28.734 -2.721 -7.613 1 89.38 49 ASP B N 1
ATOM 2801 C CA . ASP B 1 49 ? 27.922 -1.585 -7.18 1 89.38 49 ASP B CA 1
ATOM 2802 C C . ASP B 1 49 ? 26.75 -1.355 -8.125 1 89.38 49 ASP B C 1
ATOM 2804 O O . ASP B 1 49 ? 26.172 -0.264 -8.156 1 89.38 49 ASP B O 1
ATOM 2808 N N . PHE B 1 50 ? 26.406 -2.424 -8.883 1 92.69 50 PHE B N 1
ATOM 2809 C CA . PHE B 1 50 ? 25.281 -2.207 -9.789 1 92.69 50 PHE B CA 1
ATOM 2810 C C . PHE B 1 50 ? 23.984 -2.061 -9.008 1 92.69 50 PHE B C 1
ATOM 2812 O O . PHE B 1 50 ? 23.859 -2.578 -7.891 1 92.69 50 PHE B O 1
ATOM 2819 N N . ALA B 1 51 ? 23.062 -1.357 -9.508 1 93.25 51 ALA B N 1
ATOM 2820 C CA . ALA B 1 51 ? 21.75 -1.196 -8.891 1 93.25 51 ALA B CA 1
ATOM 2821 C C . ALA B 1 51 ? 20.781 -2.271 -9.367 1 93.25 51 ALA B C 1
ATOM 2823 O O . ALA B 1 51 ? 20.594 -2.463 -10.578 1 93.25 51 ALA B O 1
ATOM 2824 N N . LEU B 1 52 ? 20.125 -2.943 -8.438 1 95.38 52 LEU B N 1
ATOM 2825 C CA . LEU B 1 52 ? 19.219 -4.039 -8.766 1 95.38 52 LEU B CA 1
ATOM 2826 C C . LEU B 1 52 ? 18.141 -3.576 -9.734 1 95.38 52 LEU B C 1
ATOM 2828 O O . LEU B 1 52 ? 17.797 -4.281 -10.688 1 95.38 52 LEU B O 1
ATOM 2832 N N . ASN B 1 53 ? 17.578 -2.395 -9.477 1 96.56 53 ASN B N 1
ATOM 2833 C CA . ASN B 1 53 ? 16.484 -1.899 -10.305 1 96.56 53 ASN B CA 1
ATOM 2834 C C . ASN B 1 53 ? 16.984 -1.366 -11.641 1 96.56 53 ASN B C 1
ATOM 2836 O O . ASN B 1 53 ? 16.203 -0.828 -12.43 1 96.56 53 ASN B O 1
ATOM 2840 N N . LYS B 1 54 ? 18.297 -1.443 -11.922 1 95.38 54 LYS B N 1
ATOM 2841 C CA . LYS B 1 54 ? 18.875 -1.046 -13.203 1 95.38 54 LYS B CA 1
ATOM 2842 C C . LYS B 1 54 ? 19.641 -2.205 -13.844 1 95.38 54 LYS B C 1
ATOM 2844 O O . LYS B 1 54 ? 20.5 -1.993 -14.695 1 95.38 54 LYS B O 1
ATOM 2849 N N . ILE B 1 55 ? 19.344 -3.357 -13.461 1 94.62 55 ILE B N 1
ATOM 2850 C CA . ILE B 1 55 ? 20.078 -4.52 -13.953 1 94.62 55 ILE B CA 1
ATOM 2851 C C . ILE B 1 55 ? 19.969 -4.598 -15.469 1 94.62 55 ILE B C 1
ATOM 2853 O O . ILE B 1 55 ? 20.891 -5.066 -16.141 1 94.62 55 ILE B O 1
ATOM 2857 N N . HIS B 1 56 ? 18.922 -4.094 -16.094 1 92.56 56 HIS B N 1
ATOM 2858 C CA . HIS B 1 56 ? 18.734 -4.121 -17.547 1 92.56 56 HIS B CA 1
ATOM 2859 C C . HIS B 1 56 ? 19.766 -3.232 -18.234 1 92.56 56 HIS B C 1
ATOM 2861 O O . HIS B 1 56 ? 20.016 -3.393 -19.438 1 92.56 56 HIS B O 1
ATOM 2867 N N . GLU B 1 57 ? 20.297 -2.348 -17.484 1 93.5 57 GLU B N 1
ATOM 2868 C CA . GLU B 1 57 ? 21.344 -1.485 -18.031 1 93.5 57 GLU B CA 1
ATOM 2869 C C . GLU B 1 57 ? 22.734 -2.088 -17.812 1 93.5 57 GLU B C 1
ATOM 2871 O O . GLU B 1 57 ? 23.703 -1.673 -18.453 1 93.5 57 GLU B O 1
ATOM 2876 N N . SER B 1 58 ? 22.766 -2.969 -16.938 1 91.75 58 SER B N 1
ATOM 2877 C CA . SER B 1 58 ? 24.062 -3.539 -16.562 1 91.75 58 SER B CA 1
ATOM 2878 C C . SER B 1 58 ? 24.359 -4.805 -17.359 1 91.75 58 SER B C 1
ATOM 2880 O O . SER B 1 58 ? 25.484 -5.309 -17.328 1 91.75 58 SER B O 1
ATOM 2882 N N . LEU B 1 59 ? 23.344 -5.316 -18.016 1 88.25 59 LEU B N 1
ATOM 2883 C CA . LEU B 1 59 ? 23.516 -6.52 -18.828 1 88.25 59 LEU B CA 1
ATOM 2884 C C . LEU B 1 59 ? 23.484 -6.18 -20.312 1 88.25 59 LEU B C 1
ATOM 2886 O O . LEU B 1 59 ? 22.766 -5.266 -20.734 1 88.25 59 LEU B O 1
ATOM 2890 N N . GLY B 1 60 ? 24.328 -6.91 -21.047 1 81.81 60 GLY B N 1
ATOM 2891 C CA . GLY B 1 60 ? 24.281 -6.742 -22.484 1 81.81 60 GLY B CA 1
ATOM 2892 C C . GLY B 1 60 ? 22.984 -7.227 -23.109 1 81.81 60 GLY B C 1
ATOM 2893 O O . GLY B 1 60 ? 22.297 -8.078 -22.531 1 81.81 60 GLY B O 1
ATOM 2894 N N . ARG B 1 61 ? 22.672 -6.703 -24.25 1 80 61 ARG B N 1
ATOM 2895 C CA . ARG B 1 61 ? 21.453 -7.059 -24.953 1 80 61 ARG B CA 1
ATOM 2896 C C . ARG B 1 61 ? 21.422 -8.547 -25.281 1 80 61 ARG B C 1
ATOM 2898 O O . ARG B 1 61 ? 20.375 -9.188 -25.172 1 80 61 ARG B O 1
ATOM 2905 N N . GLU B 1 62 ? 22.484 -9.016 -25.609 1 78.94 62 GLU B N 1
ATOM 2906 C CA . GLU B 1 62 ? 22.578 -10.43 -25.953 1 78.94 62 GLU B CA 1
ATOM 2907 C C . GLU B 1 62 ? 22.359 -11.32 -24.734 1 78.94 62 GLU B C 1
ATOM 2909 O O . GLU B 1 62 ? 21.703 -12.352 -24.812 1 78.94 62 GLU B O 1
ATOM 2914 N N . GLU B 1 63 ? 22.891 -10.953 -23.703 1 80.25 63 GLU B N 1
ATOM 2915 C CA . GLU B 1 63 ? 22.734 -11.703 -22.453 1 80.25 63 GLU B CA 1
ATOM 2916 C C . GLU B 1 63 ? 21.281 -11.711 -22 1 80.25 63 GLU B C 1
ATOM 2918 O O . GLU B 1 63 ? 20.766 -12.742 -21.562 1 80.25 63 GLU B O 1
ATOM 2923 N N . ILE B 1 64 ? 20.703 -10.562 -22.125 1 79.31 64 ILE B N 1
ATOM 2924 C CA . ILE B 1 64 ? 19.297 -10.453 -21.734 1 79.31 64 ILE B CA 1
ATOM 2925 C C . ILE B 1 64 ? 18.453 -11.359 -22.625 1 79.31 64 ILE B C 1
ATOM 2927 O O . ILE B 1 64 ? 17.594 -12.094 -22.141 1 79.31 64 ILE B O 1
ATOM 2931 N N . SER B 1 65 ? 18.719 -11.344 -23.875 1 78.94 65 SER B N 1
ATOM 2932 C CA . SER B 1 65 ? 17.969 -12.141 -24.828 1 78.94 65 SER B CA 1
ATOM 2933 C C . SER B 1 65 ? 18.078 -13.633 -24.516 1 78.94 65 SER B C 1
ATOM 2935 O O . SER B 1 65 ? 17.141 -14.391 -24.75 1 78.94 65 SER B O 1
ATOM 2937 N N . GLN B 1 66 ? 19.141 -14.023 -23.984 1 78 66 GLN B N 1
ATOM 2938 C CA . GLN B 1 66 ? 19.375 -15.43 -23.672 1 78 66 GLN B CA 1
ATOM 2939 C C . GLN B 1 66 ? 18.531 -15.867 -22.469 1 78 66 GLN B C 1
ATOM 2941 O O . GLN B 1 66 ? 18.219 -17.047 -22.328 1 78 66 GLN B O 1
ATOM 2946 N N . HIS B 1 67 ? 18.188 -14.844 -21.75 1 77.06 67 HIS B N 1
ATOM 2947 C CA . HIS B 1 67 ? 17.484 -15.195 -20.516 1 77.06 67 HIS B CA 1
ATOM 2948 C C . HIS B 1 67 ? 15.984 -14.961 -20.656 1 77.06 67 HIS B C 1
ATOM 2950 O O . HIS B 1 67 ? 15.188 -15.523 -19.906 1 77.06 67 HIS B O 1
ATOM 2956 N N . LEU B 1 68 ? 15.625 -14.18 -21.578 1 74.44 68 LEU B N 1
ATOM 2957 C CA . LEU B 1 68 ? 14.227 -13.789 -21.734 1 74.44 68 LEU B CA 1
ATOM 2958 C C . LEU B 1 68 ? 13.367 -14.992 -22.094 1 74.44 68 LEU B C 1
ATOM 2960 O O . LEU B 1 68 ? 13.773 -15.836 -22.891 1 74.44 68 LEU B O 1
ATOM 2964 N N . GLU B 1 69 ? 12.352 -15.039 -21.344 1 70.44 69 GLU B N 1
ATOM 2965 C CA . GLU B 1 69 ? 11.305 -15.992 -21.688 1 70.44 69 GLU B CA 1
ATOM 2966 C C . GLU B 1 69 ? 10.242 -15.344 -22.562 1 70.44 69 GLU B C 1
ATOM 2968 O O . GLU B 1 69 ? 10.305 -14.148 -22.844 1 70.44 69 GLU B O 1
ATOM 2973 N N . ASP B 1 70 ? 9.398 -16.219 -22.953 1 54 70 ASP B N 1
ATOM 2974 C CA . ASP B 1 70 ? 8.305 -15.75 -23.797 1 54 70 ASP B CA 1
ATOM 2975 C C . ASP B 1 70 ? 7.531 -14.625 -23.125 1 54 70 ASP B C 1
ATOM 2977 O O . ASP B 1 70 ? 6.902 -13.805 -23.812 1 54 70 ASP B O 1
ATOM 2981 N N . SER B 1 71 ? 7.75 -14.547 -21.969 1 61.09 71 SER B N 1
ATOM 2982 C CA . SER B 1 71 ? 6.992 -13.562 -21.219 1 61.09 71 SER B CA 1
ATOM 2983 C C . SER B 1 71 ? 7.633 -12.18 -21.312 1 61.09 71 SER B C 1
ATOM 2985 O O . SER B 1 71 ? 7.012 -11.172 -20.953 1 61.09 71 SER B O 1
ATOM 2987 N N . GLY B 1 72 ? 8.766 -12.148 -21.906 1 66.88 72 GLY B N 1
ATOM 2988 C CA . GLY B 1 72 ? 9.508 -10.891 -21.953 1 66.88 72 GLY B CA 1
ATOM 2989 C C . GLY B 1 72 ? 10.305 -10.617 -20.703 1 66.88 72 GLY B C 1
ATOM 2990 O O . GLY B 1 72 ? 10.914 -9.555 -20.562 1 66.88 72 GLY B O 1
ATOM 2991 N N . HIS B 1 73 ? 10.219 -11.523 -19.812 1 82.69 73 HIS B N 1
ATOM 2992 C CA . HIS B 1 73 ? 10.969 -11.438 -18.562 1 82.69 73 HIS B CA 1
ATOM 2993 C C . HIS B 1 73 ? 11.695 -12.742 -18.266 1 82.69 73 HIS B C 1
ATOM 2995 O O . HIS B 1 73 ? 11.539 -13.727 -19 1 82.69 73 HIS B O 1
ATOM 3001 N N . TRP B 1 74 ? 12.672 -12.594 -17.438 1 87.5 74 TRP B N 1
ATOM 3002 C CA . TRP B 1 74 ? 13.281 -13.852 -17.016 1 87.5 74 TRP B CA 1
ATOM 3003 C C . TRP B 1 74 ? 13.242 -14 -15.508 1 87.5 74 TRP B C 1
ATOM 3005 O O . TRP B 1 74 ? 12.812 -13.094 -14.797 1 87.5 74 TRP B O 1
ATOM 3015 N N . HIS B 1 75 ? 13.508 -15.164 -15.086 1 93.44 75 HIS B N 1
ATOM 3016 C CA . HIS B 1 75 ? 13.453 -15.461 -13.664 1 93.44 75 HIS B CA 1
ATOM 3017 C C . HIS B 1 75 ? 14.547 -16.453 -13.266 1 93.44 75 HIS B C 1
ATOM 3019 O O . HIS B 1 75 ? 15.102 -17.141 -14.125 1 93.44 75 HIS B O 1
ATOM 3025 N N . ASP B 1 76 ? 14.93 -16.453 -12.078 1 94.62 76 ASP B N 1
ATOM 3026 C CA . ASP B 1 76 ? 15.828 -17.406 -11.453 1 94.62 76 ASP B CA 1
ATOM 3027 C C . ASP B 1 76 ? 15.125 -18.141 -10.305 1 94.62 76 ASP B C 1
ATOM 3029 O O . ASP B 1 76 ? 14.727 -17.516 -9.32 1 94.62 76 ASP B O 1
ATOM 3033 N N . PRO B 1 77 ? 15.031 -19.5 -10.398 1 96.19 77 PRO B N 1
ATOM 3034 C CA . PRO B 1 77 ? 14.555 -20.25 -9.227 1 96.19 77 PRO B CA 1
ATOM 3035 C C . PRO B 1 77 ? 15.484 -20.109 -8.023 1 96.19 77 PRO B C 1
ATOM 3037 O O . PRO B 1 77 ? 16.703 -20.109 -8.18 1 96.19 77 PRO B O 1
ATOM 3040 N N . LEU B 1 78 ? 14.906 -20.016 -6.883 1 97.81 78 LEU B N 1
ATOM 3041 C CA . LEU B 1 78 ? 15.664 -19.812 -5.648 1 97.81 78 LEU B CA 1
ATOM 3042 C C . LEU B 1 78 ? 16.797 -20.812 -5.535 1 97.81 78 LEU B C 1
ATOM 3044 O O . LEU B 1 78 ? 17.922 -20.453 -5.16 1 97.81 78 LEU B O 1
ATOM 3048 N N . GLN B 1 79 ? 16.547 -22.047 -5.859 1 96 79 GLN B N 1
ATOM 3049 C CA . GLN B 1 79 ? 17.5 -23.125 -5.672 1 96 79 GLN B CA 1
ATOM 3050 C C . GLN B 1 79 ? 18.734 -22.938 -6.562 1 96 79 GLN B C 1
ATOM 3052 O O . GLN B 1 79 ? 19.781 -23.531 -6.32 1 96 79 GLN B O 1
ATOM 3057 N N . THR B 1 80 ? 18.656 -22.078 -7.578 1 96.06 80 THR B N 1
ATOM 3058 C CA . THR B 1 80 ? 19.781 -21.828 -8.469 1 96.06 80 THR B CA 1
ATOM 3059 C C . THR B 1 80 ? 20.578 -20.625 -8.008 1 96.06 80 THR B C 1
ATOM 3061 O O . THR B 1 80 ? 21.641 -20.312 -8.562 1 96.06 80 THR B O 1
ATOM 3064 N N . LEU B 1 81 ? 20.125 -19.922 -6.98 1 96.88 81 LEU B N 1
ATOM 3065 C CA . LEU B 1 81 ? 20.734 -18.672 -6.559 1 96.88 81 LEU B CA 1
ATOM 3066 C C . LEU B 1 81 ? 21.734 -18.906 -5.43 1 96.88 81 LEU B C 1
ATOM 3068 O O . LEU B 1 81 ? 22.344 -17.953 -4.926 1 96.88 81 LEU B O 1
ATOM 3072 N N . GLY B 1 82 ? 21.906 -20.141 -4.961 1 95.38 82 GLY B N 1
ATOM 3073 C CA . GLY B 1 82 ? 22.969 -20.5 -4.035 1 95.38 82 GLY B CA 1
ATOM 3074 C C . GLY B 1 82 ? 22.547 -20.438 -2.582 1 95.38 82 GLY B C 1
ATOM 3075 O O . GLY B 1 82 ? 21.438 -19.969 -2.273 1 95.38 82 GLY B O 1
ATOM 3076 N N . ALA B 1 83 ? 23.469 -20.828 -1.679 1 96.19 83 ALA B N 1
ATOM 3077 C CA . ALA B 1 83 ? 23.188 -21.047 -0.264 1 96.19 83 ALA B CA 1
ATOM 3078 C C . ALA B 1 83 ? 22.828 -19.75 0.434 1 96.19 83 ALA B C 1
ATOM 3080 O O . ALA B 1 83 ? 21.906 -19.703 1.248 1 96.19 83 ALA B O 1
ATOM 3081 N N . PRO B 1 84 ? 23.516 -18.672 0.066 1 95.94 84 PRO B N 1
ATOM 3082 C CA . PRO B 1 84 ? 23.203 -17.453 0.799 1 95.94 84 PRO B CA 1
ATOM 3083 C C . PRO B 1 84 ? 21.781 -16.969 0.583 1 95.94 84 PRO B C 1
ATOM 3085 O O . PRO B 1 84 ? 21.094 -16.578 1.536 1 95.94 84 PRO B O 1
ATOM 3088 N N . MET B 1 85 ? 21.266 -17.047 -0.613 1 97 85 MET B N 1
ATOM 3089 C CA . MET B 1 85 ? 19.891 -16.609 -0.903 1 97 85 MET B CA 1
ATOM 3090 C C . MET B 1 85 ? 18.875 -17.562 -0.298 1 97 85 MET B C 1
ATOM 3092 O O . MET B 1 85 ? 17.844 -17.125 0.205 1 97 85 MET B O 1
ATOM 3096 N N . ILE B 1 86 ? 19.188 -18.844 -0.379 1 97.38 86 ILE B N 1
ATOM 3097 C CA . ILE B 1 86 ? 18.297 -19.859 0.185 1 97.38 86 ILE B CA 1
ATOM 3098 C C . ILE B 1 86 ? 18.172 -19.656 1.692 1 97.38 86 ILE B C 1
ATOM 3100 O O . ILE B 1 86 ? 17.062 -19.688 2.236 1 97.38 86 ILE B O 1
ATOM 3104 N N . GLU B 1 87 ? 19.297 -19.406 2.334 1 96.75 87 GLU B N 1
ATOM 3105 C CA . GLU B 1 87 ? 19.297 -19.188 3.777 1 96.75 87 GLU B CA 1
ATOM 3106 C C . GLU B 1 87 ? 18.547 -17.922 4.152 1 96.75 87 GLU B C 1
ATOM 3108 O O . GLU B 1 87 ? 17.828 -17.891 5.16 1 96.75 87 GLU B O 1
ATOM 3113 N N . ALA B 1 88 ? 18.719 -16.891 3.344 1 97.44 88 ALA B N 1
ATOM 3114 C CA . ALA B 1 88 ? 18 -15.641 3.588 1 97.44 88 ALA B CA 1
ATOM 3115 C C . ALA B 1 88 ? 16.5 -15.852 3.482 1 97.44 88 ALA B C 1
ATOM 3117 O O . ALA B 1 88 ? 15.727 -15.312 4.285 1 97.44 88 ALA B O 1
ATOM 3118 N N . TYR B 1 89 ? 16.094 -16.625 2.525 1 98.06 89 TYR B N 1
ATOM 3119 C CA . TYR B 1 89 ? 14.68 -16.938 2.336 1 98.06 89 TYR B CA 1
ATOM 3120 C C . TYR B 1 89 ? 14.133 -17.719 3.529 1 98.06 89 TYR B C 1
ATOM 3122 O O . TYR B 1 89 ? 13.055 -17.406 4.039 1 98.06 89 TYR B O 1
ATOM 3130 N N . TYR B 1 90 ? 14.867 -18.656 4.02 1 97.81 90 TYR B N 1
ATOM 3131 C CA . TYR B 1 90 ? 14.422 -19.484 5.145 1 97.81 90 TYR B CA 1
ATOM 3132 C C . TYR B 1 90 ? 14.32 -18.656 6.418 1 97.81 90 TYR B C 1
ATOM 3134 O O . TYR B 1 90 ? 13.367 -18.797 7.188 1 97.81 90 TYR B O 1
ATOM 3142 N N . LYS B 1 91 ? 15.305 -17.812 6.594 1 97.56 91 LYS B N 1
ATOM 3143 C CA . LYS B 1 91 ? 15.258 -16.922 7.746 1 97.56 91 LYS B CA 1
ATOM 3144 C C . LYS B 1 91 ? 14.031 -16.031 7.699 1 97.56 91 LYS B C 1
ATOM 3146 O O . LYS B 1 91 ? 13.375 -15.797 8.727 1 97.56 91 LYS B O 1
ATOM 3151 N N . PHE B 1 92 ? 13.742 -15.562 6.543 1 98.31 92 PHE B N 1
ATOM 3152 C CA . PHE B 1 92 ? 12.602 -14.672 6.371 1 98.31 92 PHE B CA 1
ATOM 3153 C C . PHE B 1 92 ? 11.297 -15.406 6.645 1 98.31 92 PHE B C 1
ATOM 3155 O O . PHE B 1 92 ? 10.438 -14.906 7.375 1 98.31 92 PHE B O 1
ATOM 3162 N N . VAL B 1 93 ? 11.109 -16.578 6.086 1 98.38 93 VAL B N 1
ATOM 3163 C CA . VAL B 1 93 ? 9.844 -17.281 6.254 1 98.38 93 VAL B CA 1
ATOM 3164 C C . VAL B 1 93 ? 9.68 -17.703 7.711 1 98.38 93 VAL B C 1
ATOM 3166 O O . VAL B 1 93 ? 8.562 -17.734 8.234 1 98.38 93 VAL B O 1
ATOM 3169 N N . ASN B 1 94 ? 10.773 -18.062 8.336 1 98.25 94 ASN B N 1
ATOM 3170 C CA . ASN B 1 94 ? 10.688 -18.375 9.758 1 98.25 94 ASN B CA 1
ATOM 3171 C C . ASN B 1 94 ? 10.188 -17.188 10.57 1 98.25 94 ASN B C 1
ATOM 3173 O O . ASN B 1 94 ? 9.25 -17.328 11.359 1 98.25 94 ASN B O 1
ATOM 3177 N N . TRP B 1 95 ? 10.797 -16.078 10.367 1 98 95 TRP B N 1
ATOM 3178 C CA . TRP B 1 95 ? 10.352 -14.859 11.039 1 98 95 TRP B CA 1
ATOM 3179 C C . TRP B 1 95 ? 8.891 -14.562 10.711 1 98 95 TRP B C 1
ATOM 3181 O O . TRP B 1 95 ? 8.125 -14.18 11.602 1 98 95 TRP B O 1
ATOM 3191 N N . LEU B 1 96 ? 8.578 -14.727 9.469 1 98.25 96 LEU B N 1
ATOM 3192 C CA . LEU B 1 96 ? 7.223 -14.438 9 1 98.25 96 LEU B CA 1
ATOM 3193 C C . LEU B 1 96 ? 6.195 -15.266 9.766 1 98.25 96 LEU B C 1
ATOM 3195 O O . LEU B 1 96 ? 5.117 -14.773 10.102 1 98.25 96 LEU B O 1
ATOM 3199 N N . SER B 1 97 ? 6.492 -16.516 10.039 1 98.12 97 SER B N 1
ATOM 3200 C CA . SER B 1 97 ? 5.566 -17.375 10.773 1 98.12 97 SER B CA 1
ATOM 3201 C C . SER B 1 97 ? 5.32 -16.844 12.188 1 98.12 97 SER B C 1
ATOM 3203 O O . SER B 1 97 ? 4.199 -16.922 12.695 1 98.12 97 SER B O 1
ATOM 3205 N N . GLN B 1 98 ? 6.375 -16.312 12.773 1 97.06 98 GLN B N 1
ATOM 3206 C CA . GLN B 1 98 ? 6.227 -15.703 14.094 1 97.06 98 GLN B CA 1
ATOM 3207 C C . GLN B 1 98 ? 5.422 -14.406 14.008 1 97.06 98 GLN B C 1
ATOM 3209 O O . GLN B 1 98 ? 4.531 -14.172 14.828 1 97.06 98 GLN B O 1
ATOM 3214 N N . HIS B 1 99 ? 5.723 -13.672 13.023 1 96.88 99 HIS B N 1
ATOM 3215 C CA . HIS B 1 99 ? 5.09 -12.367 12.844 1 96.88 99 HIS B CA 1
ATOM 3216 C C . HIS B 1 99 ? 3.6 -12.516 12.555 1 96.88 99 HIS B C 1
ATOM 3218 O O . HIS B 1 99 ? 2.787 -11.734 13.055 1 96.88 99 HIS B O 1
ATOM 3224 N N . LEU B 1 100 ? 3.252 -13.492 11.758 1 97.25 100 LEU B N 1
ATOM 3225 C CA . LEU B 1 100 ? 1.859 -13.68 11.367 1 97.25 100 LEU B CA 1
ATOM 3226 C C . LEU B 1 100 ? 1.082 -14.391 12.469 1 97.25 100 LEU B C 1
ATOM 3228 O O . LEU B 1 100 ? -0.151 -14.391 12.469 1 97.25 100 LEU B O 1
ATOM 3232 N N . GLY B 1 101 ? 1.751 -15.07 13.344 1 97.44 101 GLY B N 1
ATOM 3233 C CA . GLY B 1 101 ? 1.104 -15.695 14.484 1 97.44 101 GLY B CA 1
ATOM 3234 C C . GLY B 1 101 ? 0.659 -17.125 14.211 1 97.44 101 GLY B C 1
ATOM 3235 O O . GLY B 1 101 ? -0.038 -17.734 15.023 1 97.44 101 GLY B O 1
ATOM 3236 N N . PHE B 1 102 ? 0.978 -17.656 13.07 1 98.25 102 PHE B N 1
ATOM 3237 C CA . PHE B 1 102 ? 0.67 -19.047 12.758 1 98.25 102 PHE B CA 1
ATOM 3238 C C . PHE B 1 102 ? 1.77 -19.656 11.898 1 98.25 102 PHE B C 1
ATOM 3240 O O . PHE B 1 102 ? 2.49 -18.953 11.195 1 98.25 102 PHE B O 1
ATOM 3247 N N . ASP B 1 103 ? 1.903 -21.016 11.977 1 98.5 103 ASP B N 1
ATOM 3248 C CA . ASP B 1 103 ? 2.828 -21.75 11.125 1 98.5 103 ASP B CA 1
ATOM 3249 C C . ASP B 1 103 ? 2.213 -22.016 9.75 1 98.5 103 ASP B C 1
ATOM 3251 O O . ASP B 1 103 ? 0.995 -21.938 9.586 1 98.5 103 ASP B O 1
ATOM 3255 N N . PHE B 1 104 ? 3.076 -22.281 8.766 1 98.88 104 PHE B N 1
ATOM 3256 C CA . PHE B 1 104 ? 2.572 -22.516 7.422 1 98.88 104 PHE B CA 1
ATOM 3257 C C . PHE B 1 104 ? 3.549 -23.375 6.621 1 98.88 104 PHE B C 1
ATOM 3259 O O . PHE B 1 104 ? 4.734 -23.438 6.949 1 98.88 104 PHE B O 1
ATOM 3266 N N . VAL B 1 105 ? 3.021 -24.109 5.625 1 98.69 105 VAL B N 1
ATOM 3267 C CA . VAL B 1 105 ? 3.859 -24.656 4.566 1 98.69 105 VAL B CA 1
ATOM 3268 C C . VAL B 1 105 ? 4.148 -23.578 3.521 1 98.69 105 VAL B C 1
ATOM 3270 O O . VAL B 1 105 ? 3.338 -22.672 3.312 1 98.69 105 VAL B O 1
ATOM 3273 N N . PHE B 1 106 ? 5.316 -23.656 2.934 1 98.75 106 PHE B N 1
ATOM 3274 C CA . PHE B 1 106 ? 5.734 -22.594 2.027 1 98.75 106 PHE B CA 1
ATOM 3275 C C . PHE B 1 106 ? 6.402 -23.172 0.785 1 98.75 106 PHE B C 1
ATOM 3277 O O . PHE B 1 106 ? 6.918 -24.281 0.816 1 98.75 106 PHE B O 1
ATOM 3284 N N . GLU B 1 107 ? 6.301 -22.422 -0.289 1 98.62 107 GLU B N 1
ATOM 3285 C CA . GLU B 1 107 ? 6.859 -22.828 -1.57 1 98.62 107 GLU B CA 1
ATOM 3286 C C . GLU B 1 107 ? 8.352 -23.125 -1.452 1 98.62 107 GLU B C 1
ATOM 3288 O O . GLU B 1 107 ? 9.102 -22.312 -0.906 1 98.62 107 GLU B O 1
ATOM 3293 N N . HIS B 1 108 ? 8.75 -24.234 -1.988 1 97.62 108 HIS B N 1
ATOM 3294 C CA . HIS B 1 108 ? 10.125 -24.703 -1.843 1 97.62 108 HIS B CA 1
ATOM 3295 C C . HIS B 1 108 ? 11.078 -23.922 -2.742 1 97.62 108 HIS B C 1
ATOM 3297 O O . HIS B 1 108 ? 12.219 -23.656 -2.361 1 97.62 108 HIS B O 1
ATOM 3303 N N . ASN B 1 109 ? 10.672 -23.656 -3.914 1 97.44 109 ASN B N 1
ATOM 3304 C CA . ASN B 1 109 ? 11.562 -23.094 -4.918 1 97.44 109 ASN B CA 1
ATOM 3305 C C . ASN B 1 109 ? 10.93 -21.891 -5.613 1 97.44 109 ASN B C 1
ATOM 3307 O O . ASN B 1 109 ? 10.719 -21.906 -6.828 1 97.44 109 ASN B O 1
ATOM 3311 N N . PRO B 1 110 ? 10.719 -20.797 -4.836 1 97.75 110 PRO B N 1
ATOM 3312 C CA . PRO B 1 110 ? 10.117 -19.609 -5.453 1 97.75 110 PRO B CA 1
ATOM 3313 C C . PRO B 1 110 ? 11.008 -18.984 -6.523 1 97.75 110 PRO B C 1
ATOM 3315 O O . PRO B 1 110 ? 12.203 -19.281 -6.59 1 97.75 110 PRO B O 1
ATOM 3318 N N . LEU B 1 111 ? 10.406 -18.188 -7.34 1 95.94 111 LEU B N 1
ATOM 3319 C CA . LEU B 1 111 ? 11.117 -17.562 -8.445 1 95.94 111 LEU B CA 1
ATOM 3320 C C . LEU B 1 111 ? 11.453 -16.109 -8.117 1 95.94 111 LEU B C 1
ATOM 3322 O O . LEU B 1 111 ? 10.625 -15.375 -7.582 1 95.94 111 LEU B O 1
ATOM 3326 N N . VAL B 1 112 ? 12.672 -15.742 -8.344 1 97.25 112 VAL B N 1
ATOM 3327 C CA . VAL B 1 112 ? 13.031 -14.328 -8.461 1 97.25 112 VAL B CA 1
ATOM 3328 C C . VAL B 1 112 ? 12.836 -13.859 -9.898 1 97.25 112 VAL B C 1
ATOM 3330 O O . VAL B 1 112 ? 13.398 -14.445 -10.828 1 97.25 112 VAL B O 1
ATOM 3333 N N . ARG B 1 113 ? 12.078 -12.828 -10.07 1 96.31 113 ARG B N 1
ATOM 3334 C CA . ARG B 1 113 ? 11.695 -12.391 -11.406 1 96.31 113 ARG B CA 1
ATOM 3335 C C . ARG B 1 113 ? 12.289 -11.023 -11.727 1 96.31 113 ARG B C 1
ATOM 3337 O O . ARG B 1 113 ? 12.352 -10.148 -10.859 1 96.31 113 ARG B O 1
ATOM 3344 N N . TYR B 1 114 ? 12.688 -10.883 -12.969 1 95.5 114 TYR B N 1
ATOM 3345 C CA . TYR B 1 114 ? 13.227 -9.641 -13.5 1 95.5 114 TYR B CA 1
ATOM 3346 C C . TYR B 1 114 ? 12.336 -9.094 -14.609 1 95.5 114 TYR B C 1
ATOM 3348 O O . TYR B 1 114 ? 12.391 -9.57 -15.75 1 95.5 114 TYR B O 1
ATOM 3356 N N . HIS B 1 115 ? 11.531 -8.141 -14.242 1 95.25 115 HIS B N 1
ATOM 3357 C CA . HIS B 1 115 ? 10.609 -7.496 -15.172 1 95.25 115 HIS B CA 1
ATOM 3358 C C . HIS B 1 115 ? 11.188 -6.18 -15.688 1 95.25 115 HIS B C 1
ATOM 3360 O O . HIS B 1 115 ? 10.977 -5.125 -15.086 1 95.25 115 HIS B O 1
ATOM 3366 N N . ILE B 1 116 ? 11.828 -6.199 -16.828 1 93.69 116 ILE B N 1
ATOM 3367 C CA . ILE B 1 116 ? 12.547 -5.066 -17.391 1 93.69 116 ILE B CA 1
ATOM 3368 C C . ILE B 1 116 ? 11.594 -4.199 -18.219 1 93.69 116 ILE B C 1
ATOM 3370 O O . ILE B 1 116 ? 10.492 -4.637 -18.547 1 93.69 116 ILE B O 1
ATOM 3374 N N . PRO B 1 117 ? 12.016 -2.961 -18.484 1 92.69 117 PRO B N 1
ATOM 3375 C CA . PRO B 1 117 ? 11.234 -2.174 -19.438 1 92.69 117 PRO B CA 1
ATOM 3376 C C . PRO B 1 117 ? 11.25 -2.762 -20.859 1 92.69 117 PRO B C 1
ATOM 3378 O O . PRO B 1 117 ? 12.273 -2.701 -21.547 1 92.69 117 PRO B O 1
ATOM 3381 N N . ALA B 1 118 ? 10.164 -3.375 -21.219 1 86.94 118 ALA B N 1
ATOM 3382 C CA . ALA B 1 118 ? 10.078 -4.012 -22.531 1 86.94 118 ALA B CA 1
ATOM 3383 C C . ALA B 1 118 ? 8.633 -4.371 -22.859 1 86.94 118 ALA B C 1
ATOM 3385 O O . ALA B 1 118 ? 7.777 -4.438 -21.969 1 86.94 118 ALA B O 1
ATOM 3386 N N . LYS B 1 119 ? 8.477 -4.562 -24.109 1 84.25 119 LYS B N 1
ATOM 3387 C CA . LYS B 1 119 ? 7.168 -5.027 -24.562 1 84.25 119 LYS B CA 1
ATOM 3388 C C . LYS B 1 119 ? 6.938 -6.484 -24.172 1 84.25 119 LYS B C 1
ATOM 3390 O O . LYS B 1 119 ? 7.852 -7.305 -24.234 1 84.25 119 LYS B O 1
ATOM 3395 N N . LEU B 1 120 ? 5.699 -6.727 -23.75 1 83.31 120 LEU B N 1
ATOM 3396 C CA . LEU B 1 120 ? 5.328 -8.109 -23.469 1 83.31 120 LEU B CA 1
ATOM 3397 C C . LEU B 1 120 ? 4.84 -8.812 -24.719 1 83.31 120 LEU B C 1
ATOM 3399 O O . LEU B 1 120 ? 4.52 -8.164 -25.719 1 83.31 120 LEU B O 1
ATOM 3403 N N . ASP B 1 121 ? 4.789 -10.094 -24.594 1 79.5 121 ASP B N 1
ATOM 3404 C CA . ASP B 1 121 ? 4.383 -10.938 -25.719 1 79.5 121 ASP B CA 1
ATOM 3405 C C . ASP B 1 121 ? 2.959 -10.609 -26.156 1 79.5 121 ASP B C 1
ATOM 3407 O O . ASP B 1 121 ? 2.086 -10.367 -25.328 1 79.5 121 ASP B O 1
ATOM 3411 N N . ASP B 1 122 ? 2.74 -10.695 -27.391 1 81.31 122 ASP B N 1
ATOM 3412 C CA . ASP B 1 122 ? 1.455 -10.328 -27.984 1 81.31 122 ASP B CA 1
ATOM 3413 C C . ASP B 1 122 ? 0.376 -11.344 -27.625 1 81.31 122 ASP B C 1
ATOM 3415 O O . ASP B 1 122 ? -0.817 -11.07 -27.781 1 81.31 122 ASP B O 1
ATOM 3419 N N . ARG B 1 123 ? 0.757 -12.516 -27.188 1 78.12 123 ARG B N 1
ATOM 3420 C CA . ARG B 1 123 ? -0.207 -13.539 -26.812 1 78.12 123 ARG B CA 1
ATOM 3421 C C . ARG B 1 123 ? -1.117 -13.055 -25.688 1 78.12 123 ARG B C 1
ATOM 3423 O O . ARG B 1 123 ? -2.205 -13.594 -25.484 1 78.12 123 ARG B O 1
ATOM 3430 N N . TYR B 1 124 ? -0.683 -12.062 -25.031 1 80.06 124 TYR B N 1
ATOM 3431 C CA . TYR B 1 124 ? -1.471 -11.539 -23.922 1 80.06 124 TYR B CA 1
ATOM 3432 C C . TYR B 1 124 ? -2.285 -10.328 -24.359 1 80.06 124 TYR B C 1
ATOM 3434 O O . TYR B 1 124 ? -2.934 -9.672 -23.531 1 80.06 124 TYR B O 1
ATOM 3442 N N . ARG B 1 125 ? -2.254 -10.023 -25.531 1 83.31 125 ARG B N 1
ATOM 3443 C CA . ARG B 1 125 ? -2.949 -8.836 -26.016 1 83.31 125 ARG B CA 1
ATOM 3444 C C . ARG B 1 125 ? -4.348 -9.188 -26.516 1 83.31 125 ARG B C 1
ATOM 3446 O O . ARG B 1 125 ? -4.543 -10.234 -27.141 1 83.31 125 ARG B O 1
ATOM 3453 N N . LEU B 1 126 ? -5.219 -8.305 -26.156 1 81.5 126 LEU B N 1
ATOM 3454 C CA . LEU B 1 126 ? -6.598 -8.398 -26.625 1 81.5 126 LEU B CA 1
ATOM 3455 C C . LEU B 1 126 ? -6.73 -7.84 -28.047 1 81.5 126 LEU B C 1
ATOM 3457 O O . LEU B 1 126 ? -5.789 -7.246 -28.562 1 81.5 126 LEU B O 1
ATOM 3461 N N . PRO B 1 127 ? -7.938 -8.117 -28.641 1 77.75 127 PRO B N 1
ATOM 3462 C CA . PRO B 1 127 ? -8.133 -7.641 -30.016 1 77.75 127 PRO B CA 1
ATOM 3463 C C . PRO B 1 127 ? -7.98 -6.125 -30.141 1 77.75 127 PRO B C 1
ATOM 3465 O O . PRO B 1 127 ? -7.582 -5.629 -31.188 1 77.75 127 PRO B O 1
ATOM 3468 N N . ASP B 1 128 ? -8.18 -5.434 -29.062 1 79.62 128 ASP B N 1
ATOM 3469 C CA . ASP B 1 128 ? -8.07 -3.977 -29.109 1 79.62 128 ASP B CA 1
ATOM 3470 C C . ASP B 1 128 ? -6.633 -3.527 -28.875 1 79.62 128 ASP B C 1
ATOM 3472 O O . ASP B 1 128 ? -6.344 -2.328 -28.859 1 79.62 128 ASP B O 1
ATOM 3476 N N . GLY B 1 129 ? -5.793 -4.508 -28.703 1 81 129 GLY B N 1
ATOM 3477 C CA . GLY B 1 129 ? -4.383 -4.188 -28.531 1 81 129 GLY B CA 1
ATOM 3478 C C . GLY B 1 129 ? -3.961 -4.078 -27.078 1 81 129 GLY B C 1
ATOM 3479 O O . GLY B 1 129 ? -2.768 -4.051 -26.781 1 81 129 GLY B O 1
ATOM 3480 N N . GLU B 1 130 ? -4.902 -4.129 -26.234 1 82.44 130 GLU B N 1
ATOM 3481 C CA . GLU B 1 130 ? -4.574 -3.941 -24.828 1 82.44 130 GLU B CA 1
ATOM 3482 C C . GLU B 1 130 ? -4.102 -5.246 -24.188 1 82.44 130 GLU B C 1
ATOM 3484 O O . GLU B 1 130 ? -4.57 -6.324 -24.562 1 82.44 130 GLU B O 1
ATOM 3489 N N . LEU B 1 131 ? -3.172 -5.102 -23.359 1 85.88 131 LEU B N 1
ATOM 3490 C CA . LEU B 1 131 ? -2.637 -6.262 -22.641 1 85.88 131 LEU B CA 1
ATOM 3491 C C . LEU B 1 131 ? -3.557 -6.672 -21.5 1 85.88 131 LEU B C 1
ATOM 3493 O O . LEU B 1 131 ? -4.078 -5.816 -20.781 1 85.88 131 LEU B O 1
ATOM 3497 N N . PHE B 1 132 ? -3.781 -7.93 -21.406 1 86.88 132 PHE B N 1
ATOM 3498 C CA . PHE B 1 132 ? -4.52 -8.484 -20.281 1 86.88 132 PHE B CA 1
ATOM 3499 C C . PHE B 1 132 ? -3.805 -9.703 -19.703 1 86.88 132 PHE B C 1
ATOM 3501 O O . PHE B 1 132 ? -3.816 -10.781 -20.312 1 86.88 132 PHE B O 1
ATOM 3508 N N . THR B 1 133 ? -3.273 -9.562 -18.562 1 91.38 133 THR B N 1
ATOM 3509 C CA . THR B 1 133 ? -2.508 -10.648 -17.953 1 91.38 133 THR B CA 1
ATOM 3510 C C . THR B 1 133 ? -3.141 -11.086 -16.641 1 91.38 133 THR B C 1
ATOM 3512 O O . THR B 1 133 ? -2.635 -11.992 -15.969 1 91.38 133 THR B O 1
ATOM 3515 N N . HIS B 1 134 ? -4.277 -10.492 -16.266 1 95.38 134 HIS B N 1
ATOM 3516 C CA . HIS B 1 134 ? -4.891 -10.742 -14.977 1 95.38 134 HIS B CA 1
ATOM 3517 C C . HIS B 1 134 ? -5.449 -12.164 -14.891 1 95.38 134 HIS B C 1
ATOM 3519 O O . HIS B 1 134 ? -6.125 -12.625 -15.812 1 95.38 134 HIS B O 1
ATOM 3525 N N . HIS B 1 135 ? -5.121 -12.805 -13.844 1 96.69 135 HIS B N 1
ATOM 3526 C CA . HIS B 1 135 ? -5.605 -14.148 -13.555 1 96.69 135 HIS B CA 1
ATOM 3527 C C . HIS B 1 135 ? -5.688 -14.391 -12.055 1 96.69 135 HIS B C 1
ATOM 3529 O O . HIS B 1 135 ? -5.18 -13.594 -11.258 1 96.69 135 HIS B O 1
ATOM 3535 N N . SER B 1 136 ? -6.418 -15.414 -11.727 1 98.38 136 SER B N 1
ATOM 3536 C CA . SER B 1 136 ? -6.418 -15.961 -10.375 1 98.38 136 SER B CA 1
ATOM 3537 C C . SER B 1 136 ? -5.582 -17.234 -10.289 1 98.38 136 SER B C 1
ATOM 3539 O O . SER B 1 136 ? -5.617 -18.062 -11.203 1 98.38 136 SER B O 1
ATOM 3541 N N . ASP B 1 137 ? -4.879 -17.344 -9.211 1 97.81 137 ASP B N 1
ATOM 3542 C CA . ASP B 1 137 ? -4.055 -18.547 -9.055 1 97.81 137 ASP B CA 1
ATOM 3543 C C . ASP B 1 137 ? -4.918 -19.766 -8.773 1 97.81 137 ASP B C 1
ATOM 3545 O O . ASP B 1 137 ? -4.465 -20.906 -8.938 1 97.81 137 ASP B O 1
ATOM 3549 N N . THR B 1 138 ? -6.156 -19.562 -8.383 1 97.75 138 THR B N 1
ATOM 3550 C CA . THR B 1 138 ? -7.051 -20.703 -8.18 1 97.75 138 THR B CA 1
ATOM 3551 C C . THR B 1 138 ? -7.379 -21.375 -9.508 1 97.75 138 THR B C 1
ATOM 3553 O O . THR B 1 138 ? -7.824 -22.531 -9.523 1 97.75 138 THR B O 1
ATOM 3556 N N . LEU B 1 139 ? -7.191 -20.688 -10.586 1 97.69 139 LEU B N 1
ATOM 3557 C CA . LEU B 1 139 ? -7.418 -21.266 -11.906 1 97.69 139 LEU B CA 1
ATOM 3558 C C . LEU B 1 139 ? -6.262 -22.172 -12.312 1 97.69 139 LEU B C 1
ATOM 3560 O O . LEU B 1 139 ? -6.355 -22.891 -13.305 1 97.69 139 LEU B O 1
ATOM 3564 N N . LEU B 1 140 ? -5.23 -22.141 -11.516 1 95.56 140 LEU B N 1
ATOM 3565 C CA . LEU B 1 140 ? -4.031 -22.922 -11.789 1 95.56 140 LEU B CA 1
ATOM 3566 C C . LEU B 1 140 ? -3.838 -24.016 -10.742 1 95.56 140 LEU B C 1
ATOM 3568 O O . LEU B 1 140 ? -2.74 -24.562 -10.602 1 95.56 140 LEU B O 1
ATOM 3572 N N . GLY B 1 141 ? -4.867 -24.203 -9.961 1 94.12 141 GLY B N 1
ATOM 3573 C CA . GLY B 1 141 ? -4.852 -25.328 -9.039 1 94.12 141 GLY B CA 1
ATOM 3574 C C . GLY B 1 141 ? -4.465 -24.922 -7.625 1 94.12 141 GLY B C 1
ATOM 3575 O O . GLY B 1 141 ? -4.512 -25.75 -6.707 1 94.12 141 GLY B O 1
ATOM 3576 N N . ASP B 1 142 ? -4.086 -23.656 -7.391 1 96.5 142 ASP B N 1
ATOM 3577 C CA . ASP B 1 142 ? -3.734 -23.219 -6.047 1 96.5 142 ASP B CA 1
ATOM 3578 C C . ASP B 1 142 ? -4.918 -23.359 -5.094 1 96.5 142 ASP B C 1
ATOM 3580 O O . ASP B 1 142 ? -6.07 -23.172 -5.488 1 96.5 142 ASP B O 1
ATOM 3584 N N . TYR B 1 143 ? -4.59 -23.781 -3.871 1 96.88 143 TYR B N 1
ATOM 3585 C CA . TYR B 1 143 ? -5.641 -23.938 -2.875 1 96.88 143 TYR B CA 1
ATOM 3586 C C . TYR B 1 143 ? -6.25 -22.594 -2.504 1 96.88 143 TYR B C 1
ATOM 3588 O O . TYR B 1 143 ? -5.551 -21.578 -2.467 1 96.88 143 TYR B O 1
ATOM 3596 N N . PHE B 1 144 ? -7.539 -22.609 -2.158 1 97.69 144 PHE B N 1
ATOM 3597 C CA . PHE B 1 144 ? -8.281 -21.391 -1.864 1 97.69 144 PHE B CA 1
ATOM 3598 C C . PHE B 1 144 ? -7.824 -20.781 -0.542 1 97.69 144 PHE B C 1
ATOM 3600 O O . PHE B 1 144 ? -8.016 -19.578 -0.301 1 97.69 144 PHE B O 1
ATOM 3607 N N . GLN B 1 145 ? -7.172 -21.578 0.363 1 97.69 145 GLN B N 1
ATOM 3608 C CA . GLN B 1 145 ? -6.719 -21.141 1.678 1 97.69 145 GLN B CA 1
ATOM 3609 C C . GLN B 1 145 ? -5.305 -20.578 1.608 1 97.69 145 GLN B C 1
ATOM 3611 O O . GLN B 1 145 ? -4.785 -20.062 2.604 1 97.69 145 GLN B O 1
ATOM 3616 N N . GLN B 1 146 ? -4.746 -20.609 0.424 1 98.31 146 GLN B N 1
ATOM 3617 C CA . GLN B 1 146 ? -3.387 -20.125 0.209 1 98.31 146 GLN B CA 1
ATOM 3618 C C . GLN B 1 146 ? -3.312 -18.609 0.384 1 98.31 146 GLN B C 1
ATOM 3620 O O . GLN B 1 146 ? -4.301 -17.906 0.172 1 98.31 146 GLN B O 1
ATOM 3625 N N . ILE B 1 147 ? -2.197 -18.125 0.849 1 98.81 147 ILE B N 1
ATOM 3626 C CA . ILE B 1 147 ? -1.833 -16.703 0.798 1 98.81 147 ILE B CA 1
ATOM 3627 C C . ILE B 1 147 ? -0.699 -16.5 -0.204 1 98.81 147 ILE B C 1
ATOM 3629 O O . ILE B 1 147 ? 0.371 -17.109 -0.071 1 98.81 147 ILE B O 1
ATOM 3633 N N . ASN B 1 148 ? -0.974 -15.711 -1.222 1 98.81 148 ASN B N 1
ATOM 3634 C CA . ASN B 1 148 ? 0.082 -15.32 -2.15 1 98.81 148 ASN B CA 1
ATOM 3635 C C . ASN B 1 148 ? 0.943 -14.195 -1.581 1 98.81 148 ASN B C 1
ATOM 3637 O O . ASN B 1 148 ? 0.419 -13.203 -1.077 1 98.81 148 ASN B O 1
ATOM 3641 N N . MET B 1 149 ? 2.221 -14.438 -1.644 1 98.81 149 MET B N 1
ATOM 3642 C CA . MET B 1 149 ? 3.189 -13.43 -1.215 1 98.81 149 MET B CA 1
ATOM 3643 C C . MET B 1 149 ? 3.902 -12.812 -2.414 1 98.81 149 MET B C 1
ATOM 3645 O O . MET B 1 149 ? 4.449 -13.531 -3.252 1 98.81 149 MET B O 1
ATOM 3649 N N . TRP B 1 150 ? 3.861 -11.539 -2.555 1 98.81 150 TRP B N 1
ATOM 3650 C CA . TRP B 1 150 ? 4.625 -10.805 -3.561 1 98.81 150 TRP B CA 1
ATOM 3651 C C . TRP B 1 150 ? 5.586 -9.82 -2.904 1 98.81 150 TRP B C 1
ATOM 3653 O O . TRP B 1 150 ? 5.16 -8.875 -2.232 1 98.81 150 TRP B O 1
ATOM 3663 N N . LEU B 1 151 ? 6.84 -10.062 -3.121 1 98.25 151 LEU B N 1
ATOM 3664 C CA . LEU B 1 151 ? 7.902 -9.391 -2.381 1 98.25 151 LEU B CA 1
ATOM 3665 C C . LEU B 1 151 ? 8.875 -8.711 -3.334 1 98.25 151 LEU B C 1
ATOM 3667 O O . LEU B 1 151 ? 9.844 -9.328 -3.787 1 98.25 151 LEU B O 1
ATOM 3671 N N . PRO B 1 152 ? 8.719 -7.391 -3.609 1 98.25 152 PRO B N 1
ATOM 3672 C CA . PRO B 1 152 ? 9.719 -6.684 -4.41 1 98.25 152 PRO B CA 1
ATOM 3673 C C . PRO B 1 152 ? 11.016 -6.434 -3.648 1 98.25 152 PRO B C 1
ATOM 3675 O O . PRO B 1 152 ? 10.992 -6.137 -2.451 1 98.25 152 PRO B O 1
ATOM 3678 N N . PHE B 1 153 ? 12.125 -6.48 -4.344 1 98.19 153 PHE B N 1
ATOM 3679 C CA . PHE B 1 153 ? 13.445 -6.25 -3.768 1 98.19 153 PHE B CA 1
ATOM 3680 C C . PHE B 1 153 ? 13.938 -4.84 -4.082 1 98.19 153 PHE B C 1
ATOM 3682 O O . PHE B 1 153 ? 15.125 -4.547 -3.947 1 98.19 153 PHE B O 1
ATOM 3689 N N . CYS B 1 154 ? 13.133 -4.008 -4.574 1 97.31 154 CYS B N 1
ATOM 3690 C CA . CYS B 1 154 ? 13.32 -2.59 -4.855 1 97.31 154 CYS B CA 1
ATOM 3691 C C . CYS B 1 154 ? 11.992 -1.851 -4.844 1 97.31 154 CYS B C 1
ATOM 3693 O O . CYS B 1 154 ? 10.93 -2.473 -4.75 1 97.31 154 CYS B O 1
ATOM 3695 N N . ASP B 1 155 ? 12.078 -0.537 -4.82 1 97.44 155 ASP B N 1
ATOM 3696 C CA . ASP B 1 155 ? 10.852 0.237 -4.973 1 97.44 155 ASP B CA 1
ATOM 3697 C C . ASP B 1 155 ? 10.188 -0.054 -6.316 1 97.44 155 ASP B C 1
ATOM 3699 O O . ASP B 1 155 ? 10.859 -0.155 -7.344 1 97.44 155 ASP B O 1
ATOM 3703 N N . VAL B 1 156 ? 8.852 -0.288 -6.293 1 98.06 156 VAL B N 1
ATOM 3704 C CA . VAL B 1 156 ? 8.109 -0.55 -7.523 1 98.06 156 VAL B CA 1
ATOM 3705 C C . VAL B 1 156 ? 6.875 0.343 -7.582 1 98.06 156 VAL B C 1
ATOM 3707 O O . VAL B 1 156 ? 6.195 0.539 -6.574 1 98.06 156 VAL B O 1
ATOM 3710 N N . LYS B 1 157 ? 6.613 0.866 -8.766 1 97.62 157 LYS B N 1
ATOM 3711 C CA . LYS B 1 157 ? 5.453 1.74 -8.898 1 97.62 157 LYS B CA 1
ATOM 3712 C C . LYS B 1 157 ? 4.879 1.677 -10.312 1 97.62 157 LYS B C 1
ATOM 3714 O O . LYS B 1 157 ? 5.582 1.324 -11.258 1 97.62 157 LYS B O 1
ATOM 3719 N N . ASN B 1 158 ? 3.639 1.994 -10.414 1 96.88 158 ASN B N 1
ATOM 3720 C CA . ASN B 1 158 ? 2.936 2.139 -11.68 1 96.88 158 ASN B CA 1
ATOM 3721 C C . ASN B 1 158 ? 3.062 0.884 -12.539 1 96.88 158 ASN B C 1
ATOM 3723 O O . ASN B 1 158 ? 2.717 -0.213 -12.102 1 96.88 158 ASN B O 1
ATOM 3727 N N . THR B 1 159 ? 3.678 1.014 -13.734 1 96.5 159 THR B N 1
ATOM 3728 C CA . THR B 1 159 ? 3.672 -0.119 -14.648 1 96.5 159 THR B CA 1
ATOM 3729 C C . THR B 1 159 ? 4.691 -1.171 -14.219 1 96.5 159 THR B C 1
ATOM 3731 O O . THR B 1 159 ? 4.676 -2.297 -14.719 1 96.5 159 THR B O 1
ATOM 3734 N N . ALA B 1 160 ? 5.492 -0.869 -13.258 1 96.88 160 ALA B N 1
ATOM 3735 C CA . ALA B 1 160 ? 6.457 -1.842 -12.75 1 96.88 160 ALA B CA 1
ATOM 3736 C C . ALA B 1 160 ? 5.867 -2.633 -11.586 1 96.88 160 ALA B C 1
ATOM 3738 O O . ALA B 1 160 ? 6.418 -3.664 -11.188 1 96.88 160 ALA B O 1
ATOM 3739 N N . ALA B 1 161 ? 4.754 -2.168 -11.047 1 98.12 161 ALA B N 1
ATOM 3740 C CA . ALA B 1 161 ? 4.133 -2.834 -9.906 1 98.12 161 ALA B CA 1
ATOM 3741 C C . ALA B 1 161 ? 3.176 -3.932 -10.367 1 98.12 161 ALA B C 1
ATOM 3743 O O . ALA B 1 161 ? 2.824 -4.004 -11.547 1 98.12 161 ALA B O 1
ATOM 3744 N N . LEU B 1 162 ? 2.844 -4.809 -9.461 1 98.19 162 LEU B N 1
ATOM 3745 C CA . LEU B 1 162 ? 1.784 -5.777 -9.719 1 98.19 162 LEU B CA 1
ATOM 3746 C C . LEU B 1 162 ? 0.416 -5.102 -9.703 1 98.19 162 LEU B C 1
ATOM 3748 O O . LEU B 1 162 ? 0.118 -4.312 -8.805 1 98.19 162 LEU B O 1
ATOM 3752 N N . SER B 1 163 ? -0.31 -5.367 -10.742 1 97.56 163 SER B N 1
ATOM 3753 C CA . SER B 1 163 ? -1.667 -4.844 -10.852 1 97.56 163 SER B CA 1
ATOM 3754 C C . SER B 1 163 ? -2.682 -5.805 -10.242 1 97.56 163 SER B C 1
ATOM 3756 O O . SER B 1 163 ? -2.709 -6.988 -10.586 1 97.56 163 SER B O 1
ATOM 3758 N N . VAL B 1 164 ? -3.584 -5.273 -9.359 1 98.5 164 VAL B N 1
ATOM 3759 C CA . VAL B 1 164 ? -4.484 -6.156 -8.617 1 98.5 164 VAL B CA 1
ATOM 3760 C C . VAL B 1 164 ? -5.902 -5.594 -8.656 1 98.5 164 VAL B C 1
ATOM 3762 O O . VAL B 1 164 ? -6.102 -4.383 -8.547 1 98.5 164 VAL B O 1
ATOM 3765 N N . CYS B 1 165 ? -6.824 -6.496 -8.852 1 98.44 165 CYS B N 1
ATOM 3766 C CA . CYS B 1 165 ? -8.234 -6.129 -8.75 1 98.44 165 CYS B CA 1
ATOM 3767 C C . CYS B 1 165 ? -8.719 -6.223 -7.309 1 98.44 165 CYS B C 1
ATOM 3769 O O . CYS B 1 165 ? -8.055 -6.84 -6.469 1 98.44 165 CYS B O 1
ATOM 3771 N N . SER B 1 166 ? -9.828 -5.574 -7.023 1 98.06 166 SER B N 1
ATOM 3772 C CA . SER B 1 166 ? -10.43 -5.703 -5.703 1 98.06 166 SER B CA 1
ATOM 3773 C C . SER B 1 166 ? -10.953 -7.117 -5.465 1 98.06 166 SER B C 1
ATOM 3775 O O . SER B 1 166 ? -11.211 -7.855 -6.414 1 98.06 166 SER B O 1
ATOM 3777 N N . LYS B 1 167 ? -11.078 -7.469 -4.223 1 97.56 167 LYS B N 1
ATOM 3778 C CA . LYS B 1 167 ? -11.625 -8.773 -3.859 1 97.56 167 LYS B CA 1
ATOM 3779 C C . LYS B 1 167 ? -13.023 -8.961 -4.434 1 97.56 167 LYS B C 1
ATOM 3781 O O . LYS B 1 167 ? -13.328 -10.008 -5.008 1 97.56 167 LYS B O 1
ATOM 3786 N N . HIS B 1 168 ? -13.844 -7.941 -4.301 1 96.56 168 HIS B N 1
ATOM 3787 C CA . HIS B 1 168 ? -15.234 -8.023 -4.738 1 96.56 168 HIS B CA 1
ATOM 3788 C C . HIS B 1 168 ? -15.328 -8.281 -6.238 1 96.56 168 HIS B C 1
ATOM 3790 O O . HIS B 1 168 ? -16.016 -9.203 -6.672 1 96.56 168 HIS B O 1
ATOM 3796 N N . THR B 1 169 ? -14.617 -7.48 -7.008 1 97.94 169 THR B N 1
ATOM 3797 C CA . THR B 1 169 ? -14.633 -7.625 -8.461 1 97.94 169 THR B CA 1
ATOM 3798 C C . THR B 1 169 ? -14.055 -8.977 -8.875 1 97.94 169 THR B C 1
ATOM 3800 O O . THR B 1 169 ? -14.578 -9.633 -9.773 1 97.94 169 THR B O 1
ATOM 3803 N N . SER B 1 170 ? -13.039 -9.43 -8.227 1 98.56 170 SER B N 1
ATOM 3804 C CA . SER B 1 170 ? -12.383 -10.695 -8.539 1 98.56 170 SER B CA 1
ATOM 3805 C C . SER B 1 170 ? -13.328 -11.875 -8.305 1 98.56 170 SER B C 1
ATOM 3807 O O . SER B 1 170 ? -13.547 -12.688 -9.211 1 98.56 170 SER B O 1
ATOM 3809 N N . ILE B 1 171 ? -13.914 -11.922 -7.145 1 98.31 171 ILE B N 1
ATOM 3810 C CA . ILE B 1 171 ? -14.742 -13.055 -6.77 1 98.31 171 ILE B CA 1
ATOM 3811 C C . ILE B 1 171 ? -16 -13.086 -7.637 1 98.31 171 ILE B C 1
ATOM 3813 O O . ILE B 1 171 ? -16.422 -14.148 -8.102 1 98.31 171 ILE B O 1
ATOM 3817 N N . ARG B 1 172 ? -16.578 -11.938 -7.848 1 98.06 172 ARG B N 1
ATOM 3818 C CA . ARG B 1 172 ? -17.75 -11.875 -8.711 1 98.06 172 ARG B CA 1
ATOM 3819 C C . ARG B 1 172 ? -17.438 -12.391 -10.109 1 98.06 172 ARG B C 1
ATOM 3821 O O . ARG B 1 172 ? -18.219 -13.148 -10.688 1 98.06 172 ARG B O 1
ATOM 3828 N N . THR B 1 173 ? -16.328 -11.945 -10.648 1 98.44 173 THR B N 1
ATOM 3829 C CA . THR B 1 173 ? -15.914 -12.359 -11.984 1 98.44 173 THR B CA 1
ATOM 3830 C C . THR B 1 173 ? -15.695 -13.867 -12.039 1 98.44 173 THR B C 1
ATOM 3832 O O . THR B 1 173 ? -16.172 -14.531 -12.961 1 98.44 173 THR B O 1
ATOM 3835 N N . LEU B 1 174 ? -15.031 -14.406 -11.078 1 98.56 174 LEU B N 1
ATOM 3836 C CA . LEU B 1 174 ? -14.703 -15.828 -11.047 1 98.56 174 LEU B CA 1
ATOM 3837 C C . LEU B 1 174 ? -15.969 -16.672 -10.875 1 98.56 174 LEU B C 1
ATOM 3839 O O . LEU B 1 174 ? -16.094 -17.734 -11.484 1 98.56 174 LEU B O 1
ATOM 3843 N N . LYS B 1 175 ? -16.891 -16.203 -10.039 1 98.12 175 LYS B N 1
ATOM 3844 C CA . LYS B 1 175 ? -18.141 -16.906 -9.844 1 98.12 175 LYS B CA 1
ATOM 3845 C C . LYS B 1 175 ? -18.953 -16.969 -11.148 1 98.12 175 LYS B C 1
ATOM 3847 O O . LYS B 1 175 ? -19.469 -18.016 -11.516 1 98.12 175 LYS B O 1
ATOM 3852 N N . THR B 1 176 ? -19.031 -15.828 -11.781 1 98.12 176 THR B N 1
ATOM 3853 C CA . THR B 1 176 ? -19.75 -15.773 -13.039 1 98.12 176 THR B CA 1
ATOM 3854 C C . THR B 1 176 ? -19.125 -16.703 -14.078 1 98.12 176 THR B C 1
ATOM 3856 O O . THR B 1 176 ? -19.828 -17.422 -14.781 1 98.12 176 THR B O 1
ATOM 3859 N N . PHE B 1 177 ? -17.812 -16.672 -14.18 1 98.31 177 PHE B N 1
ATOM 3860 C CA . PHE B 1 177 ? -17.078 -17.516 -15.109 1 98.31 177 PHE B CA 1
ATOM 3861 C C . PHE B 1 177 ? -17.359 -18.984 -14.812 1 98.31 177 PHE B C 1
ATOM 3863 O O . PHE B 1 177 ? -17.734 -19.75 -15.719 1 98.31 177 PHE B O 1
ATOM 3870 N N . ALA B 1 178 ? -17.234 -19.391 -13.57 1 98 178 ALA B N 1
ATOM 3871 C CA . ALA B 1 178 ? -17.422 -20.781 -13.18 1 98 178 ALA B CA 1
ATOM 3872 C C . ALA B 1 178 ? -18.859 -21.234 -13.469 1 98 178 ALA B C 1
ATOM 3874 O O . ALA B 1 178 ? -19.078 -22.359 -13.906 1 98 178 ALA B O 1
ATOM 3875 N N . GLN B 1 179 ? -19.797 -20.391 -13.211 1 97.38 179 GLN B N 1
ATOM 3876 C CA . GLN B 1 179 ? -21.203 -20.703 -13.438 1 97.38 179 GLN B CA 1
ATOM 3877 C C . GLN B 1 179 ? -21.516 -20.828 -14.922 1 97.38 179 GLN B C 1
ATOM 3879 O O . GLN B 1 179 ? -22.172 -21.781 -15.352 1 97.38 179 GLN B O 1
ATOM 3884 N N . ASP B 1 180 ? -21.062 -19.828 -15.641 1 97.75 180 ASP B N 1
ATOM 3885 C CA . ASP B 1 180 ? -21.312 -19.828 -17.078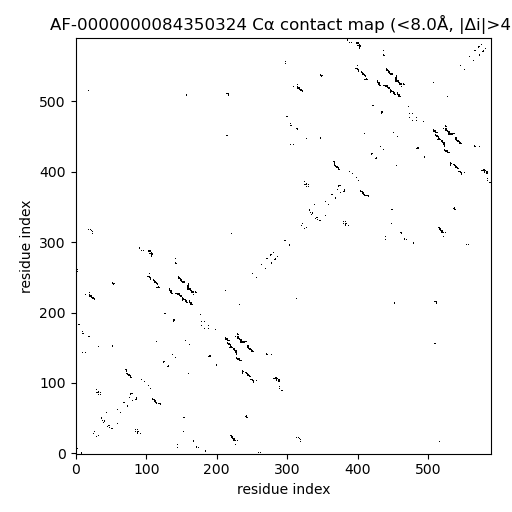 1 97.75 180 ASP B CA 1
ATOM 3886 C C . ASP B 1 180 ? -20.75 -21.078 -17.734 1 97.75 180 ASP B C 1
ATOM 3888 O O . ASP B 1 180 ? -21.328 -21.609 -18.688 1 97.75 180 ASP B O 1
ATOM 3892 N N . GLN B 1 181 ? -19.625 -21.547 -17.25 1 97.12 181 GLN B N 1
ATOM 3893 C CA . GLN B 1 181 ? -18.953 -22.703 -17.844 1 97.12 181 GLN B CA 1
ATOM 3894 C C . GLN B 1 181 ? -19.469 -24 -17.219 1 97.12 181 GLN B C 1
ATOM 3896 O O . GLN B 1 181 ? -19.172 -25.094 -17.703 1 97.12 181 GLN B O 1
ATOM 3901 N N . ASN B 1 182 ? -20.266 -23.922 -16.141 1 97 182 ASN B N 1
ATOM 3902 C CA . ASN B 1 182 ? -20.75 -25.062 -15.383 1 97 182 ASN B CA 1
ATOM 3903 C C . ASN B 1 182 ? -19.594 -25.969 -14.938 1 97 182 ASN B C 1
ATOM 3905 O O . ASN B 1 182 ? -19.625 -27.172 -15.172 1 97 182 ASN B O 1
ATOM 3909 N N . TYR B 1 183 ? -18.625 -25.391 -14.32 1 95.75 183 TYR B N 1
ATOM 3910 C CA . TYR B 1 183 ? -17.391 -26.094 -14.016 1 95.75 183 TYR B CA 1
ATOM 3911 C C . TYR B 1 183 ? -17.516 -26.875 -12.711 1 95.75 183 TYR B C 1
ATOM 3913 O O . TYR B 1 183 ? -18.109 -26.406 -11.75 1 95.75 183 TYR B O 1
ATOM 3921 N N . SER B 1 184 ? -16.984 -28.078 -12.773 1 94.62 184 SER B N 1
ATOM 3922 C CA . SER B 1 184 ? -16.594 -28.766 -11.539 1 94.62 184 SER B CA 1
ATOM 3923 C C . SER B 1 184 ? -15.305 -28.188 -10.969 1 94.62 184 SER B C 1
ATOM 3925 O O . SER B 1 184 ? -14.648 -27.359 -11.609 1 94.62 184 SER B O 1
ATOM 3927 N N . TYR B 1 185 ? -15 -28.609 -9.766 1 93.94 185 TYR B N 1
ATOM 3928 C CA . TYR B 1 185 ? -13.75 -28.203 -9.141 1 93.94 185 TYR B CA 1
ATOM 3929 C C . TYR B 1 185 ? -12.562 -28.547 -10.031 1 93.94 185 TYR B C 1
ATOM 3931 O O . TYR B 1 185 ? -11.68 -27.719 -10.25 1 93.94 185 TYR B O 1
ATOM 3939 N N . ASP B 1 186 ? -12.531 -29.75 -10.57 1 93.19 186 ASP B N 1
ATOM 3940 C CA . ASP B 1 186 ? -11.414 -30.25 -11.367 1 93.19 186 ASP B CA 1
ATOM 3941 C C . ASP B 1 186 ? -11.289 -29.469 -12.68 1 93.19 186 ASP B C 1
ATOM 3943 O O . ASP B 1 186 ? -10.18 -29.266 -13.172 1 93.19 186 ASP B O 1
ATOM 3947 N N . GLU B 1 187 ? -12.391 -29.109 -13.234 1 96 187 GLU B N 1
ATOM 3948 C CA . GLU B 1 187 ? -12.367 -28.312 -14.453 1 96 187 GLU B CA 1
ATOM 3949 C C . GLU B 1 187 ? -11.898 -26.891 -14.164 1 96 187 GLU B C 1
ATOM 3951 O O . GLU B 1 187 ? -11.102 -26.328 -14.922 1 96 187 GLU B O 1
ATOM 3956 N N . TYR B 1 188 ? -12.359 -26.328 -13.102 1 97.12 188 TYR B N 1
ATOM 3957 C CA . TYR B 1 188 ? -12.047 -24.953 -12.727 1 97.12 188 TYR B CA 1
ATOM 3958 C C . TYR B 1 188 ? -10.555 -24.797 -12.461 1 97.12 188 TYR B C 1
ATOM 3960 O O . TYR B 1 188 ? -9.938 -23.828 -12.938 1 97.12 188 TYR B O 1
ATOM 3968 N N . LYS B 1 189 ? -9.977 -25.688 -11.766 1 95.12 189 LYS B N 1
ATOM 3969 C CA . LYS B 1 189 ? -8.617 -25.531 -11.266 1 95.12 189 LYS B CA 1
ATOM 3970 C C . LYS B 1 189 ? -7.598 -25.609 -12.398 1 95.12 189 LYS B C 1
ATOM 3972 O O . LYS B 1 189 ? -6.398 -25.406 -12.18 1 95.12 189 LYS B O 1
ATOM 3977 N N . ASP B 1 190 ? -7.992 -25.875 -13.625 1 94.94 190 ASP B N 1
ATOM 3978 C CA . ASP B 1 190 ? -7.129 -25.938 -14.805 1 94.94 190 ASP B CA 1
ATOM 3979 C C . ASP B 1 190 ? -7.672 -25.047 -15.922 1 94.94 190 ASP B C 1
ATOM 3981 O O . ASP B 1 190 ? -7.574 -25.406 -17.109 1 94.94 190 ASP B O 1
ATOM 3985 N N . SER B 1 191 ? -8.227 -23.938 -15.547 1 96.75 191 SER B N 1
ATOM 3986 C CA . SER B 1 191 ? -9.008 -23.219 -16.547 1 96.75 191 SER B CA 1
ATOM 3987 C C . SER B 1 191 ? -8.445 -21.828 -16.797 1 96.75 191 SER B C 1
ATOM 3989 O O . SER B 1 191 ? -9.164 -20.938 -17.25 1 96.75 191 SER B O 1
ATOM 3991 N N . ARG B 1 192 ? -7.215 -21.562 -16.516 1 94.19 192 ARG B N 1
ATOM 3992 C CA . ARG B 1 192 ? -6.648 -20.234 -16.719 1 94.19 192 ARG B CA 1
ATOM 3993 C C . ARG B 1 192 ? -6.793 -19.797 -18.188 1 94.19 192 ARG B C 1
ATOM 3995 O O . ARG B 1 192 ? -7.156 -18.656 -18.453 1 94.19 192 ARG B O 1
ATOM 4002 N N . VAL B 1 193 ? -6.449 -20.672 -19.125 1 93.19 193 VAL B N 1
ATO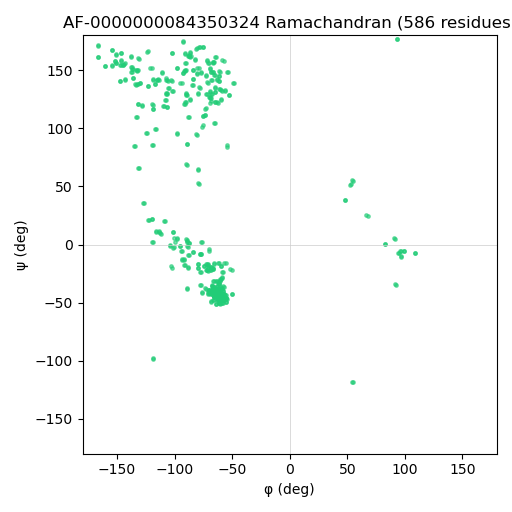M 4003 C CA . VAL B 1 193 ? -6.523 -20.359 -20.547 1 93.19 193 VAL B CA 1
ATOM 4004 C C . VAL B 1 193 ? -7.977 -20.094 -20.938 1 93.19 193 VAL B C 1
ATOM 4006 O O . VAL B 1 193 ? -8.266 -19.141 -21.672 1 93.19 193 VAL B O 1
ATOM 4009 N N . ALA B 1 194 ? -8.844 -20.969 -20.438 1 96 194 ALA B N 1
ATOM 4010 C CA . ALA B 1 194 ? -10.266 -20.797 -20.719 1 96 194 ALA B CA 1
ATOM 4011 C C . ALA B 1 194 ? -10.766 -19.453 -20.188 1 96 194 ALA B C 1
ATOM 4013 O O . ALA B 1 194 ? -11.641 -18.828 -20.797 1 96 194 ALA B O 1
ATOM 4014 N N . PHE B 1 195 ? -10.266 -19.047 -19.078 1 95.81 195 PHE B N 1
ATOM 4015 C CA . PHE B 1 195 ? -10.641 -17.766 -18.5 1 95.81 195 PHE B CA 1
ATOM 4016 C C . PHE B 1 195 ? -10.219 -16.609 -19.406 1 95.81 195 PHE B C 1
ATOM 4018 O O . PHE B 1 195 ? -10.977 -15.664 -19.609 1 95.81 195 PHE B O 1
ATOM 4025 N N . PHE B 1 196 ? -9.047 -16.672 -19.922 1 91.44 196 PHE B N 1
ATOM 4026 C CA . PHE B 1 196 ? -8.57 -15.656 -20.859 1 91.44 196 PHE B CA 1
ATOM 4027 C C . PHE B 1 196 ? -9.484 -15.57 -22.078 1 91.44 196 PHE B C 1
ATOM 4029 O O . PHE B 1 196 ? -9.852 -14.477 -22.5 1 91.44 196 PHE B O 1
ATOM 4036 N N . ASP B 1 197 ? -9.805 -16.703 -22.625 1 92.44 197 ASP B N 1
ATOM 4037 C CA . ASP B 1 197 ? -10.68 -16.766 -23.781 1 92.44 197 ASP B CA 1
ATOM 4038 C C . ASP B 1 197 ? -12.062 -16.203 -23.453 1 92.44 197 ASP B C 1
ATOM 4040 O O . ASP B 1 197 ? -12.68 -15.516 -24.266 1 92.44 197 ASP B O 1
ATOM 4044 N N . TYR B 1 198 ? -12.453 -16.562 -22.297 1 93.56 198 TYR B N 1
ATOM 4045 C CA . TYR B 1 198 ? -13.727 -16.062 -21.797 1 93.56 198 TYR B CA 1
ATOM 4046 C C . TYR B 1 198 ? -13.734 -14.547 -21.719 1 93.56 198 TYR B C 1
ATOM 4048 O O . TYR B 1 198 ? -14.656 -13.891 -22.203 1 93.56 198 TYR B O 1
ATOM 4056 N N . ALA B 1 199 ? -12.742 -13.961 -21.172 1 90.38 199 ALA B N 1
ATOM 4057 C CA . ALA B 1 199 ? -12.617 -12.516 -21 1 90.38 199 ALA B CA 1
ATOM 4058 C C . ALA B 1 199 ? -12.484 -11.82 -22.344 1 90.38 199 ALA B C 1
ATOM 4060 O O . ALA B 1 199 ? -13.062 -10.75 -22.562 1 90.38 199 ALA B O 1
ATOM 4061 N N . LYS B 1 200 ? -11.789 -12.414 -23.234 1 88.56 200 LYS B N 1
ATOM 4062 C CA . LYS B 1 200 ? -11.531 -11.859 -24.562 1 88.56 200 LYS B CA 1
ATOM 4063 C C . LYS B 1 200 ? -12.836 -11.641 -25.328 1 88.56 200 LYS B C 1
ATOM 4065 O O . LYS B 1 200 ? -12.93 -10.734 -26.156 1 88.56 200 LYS B O 1
ATOM 4070 N N . GLN B 1 201 ? -13.781 -12.406 -25.062 1 91.31 201 GLN B N 1
ATOM 4071 C CA . GLN B 1 201 ? -15.055 -12.344 -25.766 1 91.31 201 GLN B CA 1
ATOM 4072 C C . GLN B 1 201 ? -16.016 -11.383 -25.078 1 91.31 201 GLN B C 1
ATOM 4074 O O . GLN B 1 201 ? -17.156 -11.203 -25.516 1 91.31 201 GLN B O 1
ATOM 4079 N N . ARG B 1 202 ? -15.578 -10.758 -24.109 1 92.62 202 ARG B N 1
ATOM 4080 C CA . ARG B 1 202 ? -16.453 -9.891 -23.312 1 92.62 202 ARG B CA 1
ATOM 4081 C C . ARG B 1 202 ? -15.781 -8.547 -23.047 1 92.62 202 ARG B C 1
ATOM 4083 O O . ARG B 1 202 ? -15.312 -8.297 -21.922 1 92.62 202 ARG B O 1
ATOM 4090 N N . PRO B 1 203 ? -15.906 -7.688 -23.953 1 89.69 203 PRO B N 1
ATOM 4091 C CA . PRO B 1 203 ? -15.203 -6.406 -23.875 1 89.69 203 PRO B CA 1
ATOM 4092 C C . PRO B 1 203 ? -15.602 -5.586 -22.656 1 89.69 203 PRO B C 1
ATOM 4094 O O . PRO B 1 203 ? -14.766 -4.891 -22.078 1 89.69 203 PRO B O 1
ATOM 4097 N N . GLN B 1 204 ? -16.844 -5.676 -22.25 1 92.75 204 GLN B N 1
ATOM 4098 C CA . GLN B 1 204 ? -17.281 -4.918 -21.078 1 92.75 204 GLN B CA 1
ATOM 4099 C C . GLN B 1 204 ? -16.641 -5.453 -19.812 1 92.75 204 GLN B C 1
ATOM 4101 O O . GLN B 1 204 ? -16.266 -4.68 -18.922 1 92.75 204 GLN B O 1
ATOM 4106 N N . LEU B 1 205 ? -16.547 -6.766 -19.688 1 93.88 205 LEU B N 1
ATOM 4107 C CA . LEU B 1 205 ? -15.859 -7.367 -18.547 1 93.88 205 LEU B CA 1
ATOM 4108 C C . LEU B 1 205 ? -14.414 -6.891 -18.453 1 93.88 205 LEU B C 1
ATOM 4110 O O . LEU B 1 205 ? -13.945 -6.52 -17.375 1 93.88 205 LEU B O 1
ATOM 4114 N N . MET B 1 206 ? -13.789 -6.855 -19.547 1 91.62 206 MET B N 1
ATOM 4115 C CA . MET B 1 206 ? -12.391 -6.426 -19.594 1 91.62 206 MET B CA 1
ATOM 4116 C C . MET B 1 206 ? -12.266 -4.961 -19.188 1 91.62 206 MET B C 1
ATOM 4118 O O . MET B 1 206 ? -11.344 -4.594 -18.453 1 91.62 206 MET B O 1
ATOM 4122 N N . ALA B 1 207 ? -13.133 -4.172 -19.688 1 91.62 207 ALA B N 1
ATOM 4123 C CA . ALA B 1 207 ? -13.141 -2.756 -19.328 1 91.62 207 ALA B CA 1
ATOM 4124 C C . ALA B 1 207 ? -13.352 -2.572 -17.828 1 91.62 207 ALA B C 1
ATOM 4126 O O . ALA B 1 207 ? -12.695 -1.739 -17.203 1 91.62 207 ALA B O 1
ATOM 4127 N N . ASP B 1 208 ? -14.273 -3.342 -17.281 1 94.38 208 ASP B N 1
ATOM 4128 C CA . ASP B 1 208 ? -14.562 -3.277 -15.859 1 94.38 208 ASP B CA 1
ATOM 4129 C C . ASP B 1 208 ? -13.344 -3.695 -15.031 1 94.38 208 ASP B C 1
ATOM 4131 O O . ASP B 1 208 ? -13.023 -3.066 -14.023 1 94.38 208 ASP B O 1
ATOM 4135 N N . LEU B 1 209 ? -12.68 -4.758 -15.445 1 95.5 209 LEU B N 1
ATOM 4136 C CA . LEU B 1 209 ? -11.508 -5.25 -14.742 1 95.5 209 LEU B CA 1
ATOM 4137 C C . LEU B 1 209 ? -10.367 -4.234 -14.805 1 95.5 209 LEU B C 1
ATOM 4139 O O . LEU B 1 209 ? -9.672 -4.008 -13.812 1 95.5 209 LEU B O 1
ATOM 4143 N N . ARG B 1 210 ? -10.227 -3.631 -15.922 1 92.44 210 ARG B N 1
ATOM 4144 C CA . ARG B 1 210 ? -9.188 -2.623 -16.094 1 92.44 210 ARG B CA 1
ATOM 4145 C C . ARG B 1 210 ? -9.453 -1.409 -15.203 1 92.44 210 ARG B C 1
ATOM 4147 O O . ARG B 1 210 ? -8.523 -0.844 -14.625 1 92.44 210 ARG B O 1
ATOM 4154 N N . THR B 1 211 ? -10.664 -1.044 -15.148 1 93.06 211 THR B N 1
ATOM 4155 C CA . THR B 1 211 ? -11.047 0.1 -14.328 1 93.06 211 THR B CA 1
ATOM 4156 C C . THR B 1 211 ? -10.844 -0.204 -12.852 1 93.06 211 THR B C 1
ATOM 4158 O O . THR B 1 211 ? -10.406 0.663 -12.086 1 93.06 211 THR B O 1
ATOM 4161 N N . ASP B 1 212 ? -11.102 -1.41 -12.477 1 96.69 212 ASP B N 1
ATOM 4162 C CA . ASP B 1 212 ? -11 -1.821 -11.078 1 96.69 212 ASP B CA 1
ATOM 4163 C C . ASP B 1 212 ? -9.539 -2.039 -10.672 1 96.69 212 ASP B C 1
ATOM 4165 O O . ASP B 1 212 ? -9.156 -1.768 -9.531 1 96.69 212 ASP B O 1
ATOM 4169 N N . ALA B 1 213 ? -8.734 -2.518 -11.578 1 97.19 213 ALA B N 1
ATOM 4170 C CA . ALA B 1 213 ? -7.355 -2.895 -11.289 1 97.19 213 ALA B CA 1
ATOM 4171 C C . ALA B 1 213 ? -6.523 -1.672 -10.914 1 97.19 213 ALA B C 1
ATOM 4173 O O . ALA B 1 213 ? -6.73 -0.582 -11.453 1 97.19 213 ALA B O 1
ATOM 4174 N N . MET B 1 214 ? -5.578 -1.88 -10.016 1 96.81 214 MET B N 1
ATOM 4175 C CA . MET B 1 214 ? -4.656 -0.814 -9.625 1 96.81 214 MET B CA 1
ATOM 4176 C C . MET B 1 214 ? -3.256 -1.366 -9.383 1 96.81 214 MET B C 1
ATOM 4178 O O . MET B 1 214 ? -3.102 -2.469 -8.852 1 96.81 214 MET B O 1
ATOM 4182 N N . PRO B 1 215 ? -2.225 -0.556 -9.812 1 98.06 215 PRO B N 1
ATOM 4183 C CA . PRO B 1 215 ? -0.87 -0.978 -9.453 1 98.06 215 PRO B CA 1
ATOM 4184 C C . PRO B 1 215 ? -0.626 -0.943 -7.941 1 98.06 215 PRO B C 1
ATOM 4186 O O . PRO B 1 215 ? -1.042 0.003 -7.27 1 98.06 215 PRO B O 1
ATOM 4189 N N . THR B 1 216 ? -0.034 -1.946 -7.434 1 98.31 216 THR B N 1
ATOM 4190 C CA . THR B 1 216 ? 0.354 -1.992 -6.027 1 98.31 216 THR B CA 1
ATOM 4191 C C . THR B 1 216 ? 1.754 -1.414 -5.836 1 98.31 216 THR B C 1
ATOM 4193 O O . THR B 1 216 ? 2.74 -2.154 -5.828 1 98.31 216 THR B O 1
ATOM 4196 N N . ASN B 1 217 ? 1.81 -0.112 -5.68 1 98.44 217 ASN B N 1
ATOM 4197 C CA . ASN B 1 217 ? 3.09 0.548 -5.449 1 98.44 217 ASN B CA 1
ATOM 4198 C C . ASN B 1 217 ? 3.648 0.218 -4.066 1 98.44 217 ASN B C 1
ATOM 4200 O O . ASN B 1 217 ? 2.971 0.408 -3.057 1 98.44 217 ASN B O 1
ATOM 4204 N N . LEU B 1 218 ? 4.875 -0.248 -4.055 1 98.19 218 LEU B N 1
ATOM 4205 C CA . LEU B 1 218 ? 5.469 -0.669 -2.791 1 98.19 218 LEU B CA 1
ATOM 4206 C C . LEU B 1 218 ? 6.902 -0.164 -2.67 1 98.19 218 LEU B C 1
ATOM 4208 O O . LEU B 1 218 ? 7.637 -0.117 -3.66 1 98.19 218 LEU B O 1
ATOM 4212 N N . ARG B 1 219 ? 7.266 0.211 -1.45 1 97.62 219 ARG B N 1
ATOM 4213 C CA . ARG B 1 219 ? 8.664 0.455 -1.099 1 97.62 219 ARG B CA 1
ATOM 4214 C C . ARG B 1 219 ? 9.367 -0.844 -0.726 1 97.62 219 ARG B C 1
ATOM 4216 O O . ARG B 1 219 ? 8.734 -1.782 -0.237 1 97.62 219 ARG B O 1
ATOM 4223 N N . TYR B 1 220 ? 10.711 -0.863 -1.013 1 97.25 220 TYR B N 1
ATOM 4224 C CA . TYR B 1 220 ? 11.477 -1.979 -0.464 1 97.25 220 TYR B CA 1
ATOM 4225 C C . TYR B 1 220 ? 11.25 -2.107 1.038 1 97.25 220 TYR B C 1
ATOM 4227 O O . TYR B 1 220 ? 11.336 -1.118 1.771 1 97.25 220 TYR B O 1
ATOM 4235 N N . GLY B 1 221 ? 10.906 -3.297 1.464 1 97.5 221 GLY B N 1
ATOM 4236 C CA . GLY B 1 221 ? 10.547 -3.523 2.855 1 97.5 221 GLY B CA 1
ATOM 4237 C C . GLY B 1 221 ? 9.062 -3.783 3.059 1 97.5 221 GLY B C 1
ATOM 4238 O O . GLY B 1 221 ? 8.633 -4.082 4.172 1 97.5 221 GLY B O 1
ATOM 4239 N N . GLN B 1 222 ? 8.344 -3.627 2.023 1 97.88 222 GLN B N 1
ATOM 4240 C CA . GLN B 1 222 ? 6.922 -3.959 2.045 1 97.88 222 GLN B CA 1
ATOM 4241 C C . GLN B 1 222 ? 6.629 -5.184 1.184 1 97.88 222 GLN B C 1
ATOM 4243 O O . GLN B 1 222 ? 7.293 -5.41 0.17 1 97.88 222 GLN B O 1
ATOM 4248 N N . CYS B 1 223 ? 5.641 -5.914 1.624 1 97.88 223 CYS B N 1
ATOM 4249 C CA . CYS B 1 223 ? 5.219 -7.133 0.942 1 97.88 223 CYS B CA 1
ATOM 4250 C C . CYS B 1 223 ? 3.703 -7.164 0.771 1 97.88 223 CYS B C 1
ATOM 4252 O O . CYS B 1 223 ? 2.963 -6.777 1.677 1 97.88 223 CYS B O 1
ATOM 4254 N N . LEU B 1 224 ? 3.277 -7.594 -0.397 1 98.75 224 LEU B N 1
ATOM 4255 C CA . LEU B 1 224 ? 1.855 -7.801 -0.646 1 98.75 224 LEU B CA 1
ATOM 4256 C C . LEU B 1 224 ? 1.451 -9.234 -0.315 1 98.75 224 LEU B C 1
ATOM 4258 O O . LEU B 1 224 ? 2.062 -10.188 -0.807 1 98.75 224 LEU B O 1
ATOM 4262 N N . MET B 1 225 ? 0.503 -9.375 0.573 1 98.81 225 MET B N 1
ATOM 4263 C CA . MET B 1 225 ? -0.182 -10.633 0.847 1 98.81 225 MET B CA 1
ATOM 4264 C C . MET B 1 225 ? -1.605 -10.609 0.299 1 98.81 225 MET B C 1
ATOM 4266 O O . MET B 1 225 ? -2.352 -9.656 0.542 1 98.81 225 MET B O 1
ATOM 4270 N N . PHE B 1 226 ? -1.962 -11.664 -0.456 1 98.81 226 PHE B N 1
ATOM 4271 C CA . PHE B 1 226 ? -3.312 -11.523 -0.986 1 98.81 226 PHE B CA 1
ATOM 4272 C C . PHE B 1 226 ? -3.955 -12.891 -1.205 1 98.81 226 PHE B C 1
ATOM 4274 O O . PHE B 1 226 ? -3.258 -13.898 -1.303 1 98.81 226 PHE B O 1
ATOM 4281 N N . ASP B 1 227 ? -5.277 -12.914 -1.245 1 98.69 227 ASP B N 1
ATOM 4282 C CA . ASP B 1 227 ? -6.172 -14.016 -1.59 1 98.69 227 ASP B CA 1
ATOM 4283 C C . ASP B 1 227 ? -5.91 -14.508 -3.012 1 98.69 227 ASP B C 1
ATOM 4285 O O . ASP B 1 227 ? -5.895 -13.719 -3.955 1 98.69 227 ASP B O 1
ATOM 4289 N N . PRO B 1 228 ? -5.641 -15.844 -3.105 1 98.56 228 PRO B N 1
ATOM 4290 C CA . PRO B 1 228 ? -5.32 -16.328 -4.445 1 98.56 228 PRO B CA 1
ATOM 4291 C C . PRO B 1 228 ? -6.469 -16.141 -5.434 1 98.56 228 PRO B C 1
ATOM 4293 O O . PRO B 1 228 ? -6.285 -16.312 -6.641 1 98.56 228 PRO B O 1
ATOM 4296 N N . ARG B 1 229 ? -7.723 -15.883 -5.004 1 98.62 229 ARG B N 1
ATOM 4297 C CA . ARG B 1 229 ? -8.859 -15.586 -5.871 1 98.62 229 ARG B CA 1
ATOM 4298 C C . ARG B 1 229 ? -8.734 -14.195 -6.484 1 98.62 229 ARG B C 1
ATOM 4300 O O . ARG B 1 229 ? -9.352 -13.906 -7.512 1 98.62 229 ARG B O 1
ATOM 4307 N N . VAL B 1 230 ? -7.961 -13.297 -5.895 1 98.81 230 VAL B N 1
ATOM 4308 C CA . VAL B 1 230 ? -7.801 -11.93 -6.375 1 98.81 230 VAL B CA 1
ATOM 4309 C C . VAL B 1 230 ? -7.121 -11.938 -7.742 1 98.81 230 VAL B C 1
ATOM 4311 O O . VAL B 1 230 ? -6.031 -12.492 -7.898 1 98.81 230 VAL B O 1
ATOM 4314 N N . LEU B 1 231 ? -7.828 -11.336 -8.719 1 98.75 231 LEU B N 1
ATOM 4315 C CA . LEU B 1 231 ? -7.262 -11.219 -10.055 1 98.75 231 LEU B CA 1
ATOM 4316 C C . LEU B 1 231 ? -6.074 -10.258 -10.055 1 98.75 231 LEU B C 1
ATOM 4318 O O . LEU B 1 231 ? -6.168 -9.148 -9.531 1 98.75 231 LEU B O 1
ATOM 4322 N N . HIS B 1 232 ? -4.98 -10.703 -10.617 1 98.44 232 HIS B N 1
ATOM 4323 C CA . HIS B 1 232 ? -3.744 -9.922 -10.633 1 98.44 232 HIS B CA 1
ATOM 4324 C C . HIS B 1 232 ? -2.947 -10.18 -11.906 1 98.44 232 HIS B C 1
ATOM 4326 O O . HIS B 1 232 ? -3.127 -11.211 -12.562 1 98.44 232 HIS B O 1
ATOM 4332 N N . GLY B 1 233 ? -2.18 -9.211 -12.234 1 95.5 233 GLY B N 1
ATOM 4333 C CA . GLY B 1 233 ? -1.37 -9.32 -13.438 1 95.5 233 GLY B CA 1
ATOM 4334 C C . GLY B 1 233 ? -0.291 -8.258 -13.531 1 95.5 233 GLY B C 1
ATOM 4335 O O . GLY B 1 233 ? -0.221 -7.363 -12.68 1 95.5 233 GLY B O 1
ATOM 4336 N N . THR B 1 234 ? 0.553 -8.438 -14.508 1 93.38 234 THR B N 1
ATOM 4337 C CA . THR B 1 234 ? 1.648 -7.508 -14.75 1 93.38 234 THR B CA 1
ATOM 4338 C C . THR B 1 234 ? 1.367 -6.656 -15.984 1 93.38 234 THR B C 1
ATOM 4340 O O . THR B 1 234 ? 0.81 -7.148 -16.969 1 93.38 234 THR B O 1
ATOM 4343 N N . ALA B 1 235 ? 1.727 -5.395 -15.938 1 91.88 235 ALA B N 1
ATOM 4344 C CA . ALA B 1 235 ? 1.661 -4.5 -17.094 1 91.88 235 ALA B CA 1
ATOM 4345 C C . ALA B 1 235 ? 2.973 -4.512 -17.875 1 91.88 235 ALA B C 1
ATOM 4347 O O . ALA B 1 235 ? 3.971 -5.07 -17.406 1 91.88 235 ALA B O 1
ATOM 4348 N N . GLU B 1 236 ? 2.85 -3.982 -19.094 1 92 236 GLU B N 1
ATOM 4349 C CA . GLU B 1 236 ? 4.113 -3.637 -19.734 1 92 236 GLU B CA 1
ATOM 4350 C C . GLU B 1 236 ? 4.859 -2.562 -18.953 1 92 236 GLU B C 1
ATOM 4352 O O . GLU B 1 236 ? 4.312 -1.492 -18.672 1 92 236 GLU B O 1
ATOM 4357 N N . ASN B 1 237 ? 6.059 -2.973 -18.594 1 94.56 237 ASN B N 1
ATOM 4358 C CA . ASN B 1 237 ? 6.855 -2.043 -17.797 1 94.56 237 ASN B CA 1
ATOM 4359 C C . ASN B 1 237 ? 7.383 -0.891 -18.641 1 94.56 237 ASN B C 1
ATOM 4361 O O . ASN B 1 237 ? 8.219 -1.098 -19.531 1 94.56 237 ASN B O 1
ATOM 4365 N N . THR B 1 238 ? 6.895 0.285 -18.406 1 94.69 238 THR B N 1
ATOM 4366 C CA . THR B 1 238 ? 7.359 1.464 -19.141 1 94.69 238 THR B CA 1
ATOM 4367 C C . THR B 1 238 ? 8.109 2.408 -18.203 1 94.69 238 THR B C 1
ATOM 4369 O O . THR B 1 238 ? 8.344 3.57 -18.547 1 94.69 238 THR B O 1
ATOM 4372 N N . GLU B 1 239 ? 8.375 1.92 -17 1 94.62 239 GLU B N 1
ATOM 4373 C CA . GLU B 1 239 ? 9.172 2.699 -16.062 1 94.62 239 GLU B CA 1
ATOM 4374 C C . GLU B 1 239 ? 10.664 2.574 -16.359 1 94.62 239 GLU B C 1
ATOM 4376 O O . GLU B 1 239 ? 11.094 1.61 -17 1 94.62 239 GLU B O 1
ATOM 4381 N N . ASP B 1 240 ? 11.453 3.537 -16.047 1 93.56 240 ASP B N 1
ATOM 4382 C CA . ASP B 1 240 ? 12.906 3.477 -16.219 1 93.56 240 ASP B CA 1
ATOM 4383 C C . ASP B 1 240 ? 13.562 2.67 -15.109 1 93.56 240 ASP B C 1
ATOM 4385 O O . ASP B 1 240 ? 14.477 3.156 -14.438 1 93.56 240 ASP B O 1
ATOM 4389 N N . MET B 1 241 ? 13.016 1.424 -14.914 1 95.94 241 MET B N 1
ATOM 4390 C CA . MET B 1 241 ? 13.547 0.553 -13.875 1 95.94 241 MET B CA 1
ATOM 4391 C C . MET B 1 241 ? 13.156 -0.9 -14.125 1 95.94 241 MET B C 1
ATOM 4393 O O . MET B 1 241 ? 12.148 -1.171 -14.781 1 95.94 241 MET B O 1
ATOM 4397 N N . THR B 1 242 ? 13.953 -1.824 -13.633 1 96.19 242 THR B N 1
ATOM 4398 C CA . THR B 1 242 ? 13.602 -3.24 -13.578 1 96.19 242 THR B CA 1
ATOM 4399 C C . THR B 1 242 ? 12.922 -3.578 -12.25 1 96.19 242 THR B C 1
ATOM 4401 O O . THR B 1 242 ? 13.477 -3.311 -11.18 1 96.19 242 THR B O 1
ATOM 4404 N N . ARG B 1 243 ? 11.75 -4.062 -12.336 1 97.69 243 ARG B N 1
ATOM 4405 C CA . ARG B 1 243 ? 11.203 -4.664 -11.117 1 97.69 243 ARG B CA 1
ATOM 4406 C C . ARG B 1 243 ? 11.867 -6 -10.82 1 97.69 243 ARG B C 1
ATOM 4408 O O . ARG B 1 243 ? 11.82 -6.922 -11.641 1 97.69 243 ARG B O 1
ATOM 4415 N N . VAL B 1 244 ? 12.531 -6.074 -9.734 1 97.94 244 VAL B N 1
ATOM 4416 C CA . VAL B 1 244 ? 13.062 -7.332 -9.203 1 97.94 244 VAL B CA 1
ATOM 4417 C C . VAL B 1 244 ? 12.234 -7.77 -7.996 1 97.94 244 VAL B C 1
ATOM 4419 O O . VAL B 1 244 ? 12.141 -7.039 -7.008 1 97.94 244 VAL B O 1
ATOM 4422 N N . SER B 1 245 ? 11.602 -8.945 -8.125 1 98.19 245 SER B N 1
ATOM 4423 C CA . SER B 1 245 ? 10.711 -9.383 -7.059 1 98.19 245 SER B CA 1
ATOM 4424 C C . SER B 1 245 ? 10.727 -10.898 -6.906 1 98.19 245 SER B C 1
ATOM 4426 O O . SER B 1 245 ? 11.164 -11.609 -7.812 1 98.19 245 SER B O 1
ATOM 4428 N N . MET B 1 246 ? 10.344 -11.312 -5.797 1 98.19 246 MET B N 1
ATOM 4429 C CA . MET B 1 246 ? 10.086 -12.727 -5.535 1 98.19 246 MET B CA 1
ATOM 4430 C C . MET B 1 246 ? 8.617 -12.953 -5.191 1 98.19 246 MET B C 1
ATOM 4432 O O . MET B 1 246 ? 8.008 -12.156 -4.477 1 98.19 246 MET B O 1
ATOM 4436 N N . ASP B 1 247 ? 8.039 -13.945 -5.68 1 97.5 247 ASP B N 1
ATOM 4437 C CA . ASP B 1 247 ? 6.699 -14.352 -5.27 1 97.5 247 ASP B CA 1
ATOM 4438 C C . ASP B 1 247 ? 6.691 -15.789 -4.766 1 97.5 247 ASP B C 1
ATOM 4440 O O . ASP B 1 247 ? 7.391 -16.656 -5.305 1 97.5 247 ASP B O 1
ATOM 4444 N N . PHE B 1 248 ? 6.039 -16.047 -3.723 1 98.44 248 PHE B N 1
ATOM 4445 C CA . PHE B 1 248 ? 5.906 -17.391 -3.18 1 98.44 248 PHE B CA 1
ATOM 4446 C C . PHE B 1 248 ? 4.551 -17.578 -2.512 1 98.44 248 PHE B C 1
ATOM 4448 O O . PHE B 1 248 ? 3.838 -16.609 -2.262 1 98.44 248 PHE B O 1
ATOM 4455 N N . ARG B 1 249 ? 4.223 -18.812 -2.27 1 98.56 249 ARG B N 1
ATOM 4456 C CA . ARG B 1 249 ? 2.926 -19.188 -1.719 1 98.56 249 ARG B CA 1
ATOM 4457 C C . ARG B 1 249 ? 3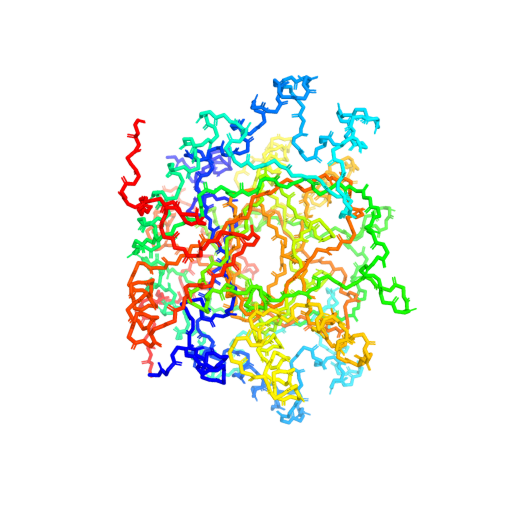.078 -19.812 -0.332 1 98.56 249 ARG B C 1
ATOM 4459 O O . ARG B 1 249 ? 4.008 -20.578 -0.09 1 98.56 249 ARG B O 1
ATOM 4466 N N . ILE B 1 250 ? 2.146 -19.469 0.51 1 98.88 250 ILE B N 1
ATOM 4467 C CA . ILE B 1 250 ? 2.113 -20.125 1.813 1 98.88 250 ILE B CA 1
ATOM 4468 C C . ILE B 1 250 ? 0.693 -20.594 2.117 1 98.88 250 ILE B C 1
ATOM 4470 O O . ILE B 1 250 ? -0.28 -20 1.658 1 98.88 250 ILE B O 1
ATOM 4474 N N . VAL B 1 251 ? 0.559 -21.656 2.873 1 98.81 251 VAL B N 1
ATOM 4475 C CA . VAL B 1 251 ? -0.713 -22.172 3.367 1 98.81 251 VAL B CA 1
ATOM 4476 C C . VAL B 1 251 ? -0.611 -22.453 4.863 1 98.81 251 VAL B C 1
ATOM 4478 O O . VAL B 1 251 ? 0.243 -23.234 5.301 1 98.81 251 VAL B O 1
ATOM 4481 N N . PRO B 1 252 ? -1.451 -21.812 5.668 1 98.81 252 PRO B N 1
ATOM 4482 C CA . PRO B 1 252 ? -1.429 -22.172 7.09 1 98.81 252 PRO B CA 1
ATOM 4483 C C . PRO B 1 252 ? -1.485 -23.672 7.328 1 98.81 252 PRO B C 1
ATOM 4485 O O . PRO B 1 252 ? -2.264 -24.375 6.676 1 98.81 252 PRO B O 1
ATOM 4488 N N . VAL B 1 253 ? -0.731 -24.125 8.234 1 98.56 253 VAL B N 1
ATOM 4489 C CA . VAL B 1 253 ? -0.572 -25.547 8.461 1 98.56 253 VAL B CA 1
ATOM 4490 C C . VAL B 1 253 ? -1.933 -26.188 8.742 1 98.56 253 VAL B C 1
ATOM 4492 O O . VAL B 1 253 ? -2.238 -27.266 8.234 1 98.56 253 VAL B O 1
ATOM 4495 N N . ASP B 1 254 ? -2.777 -25.547 9.547 1 98 254 ASP B N 1
ATOM 4496 C CA . ASP B 1 254 ? -4.09 -26.094 9.875 1 98 254 ASP B CA 1
ATOM 4497 C C . ASP B 1 254 ? -4.941 -26.281 8.617 1 98 254 ASP B C 1
ATOM 4499 O O . ASP B 1 254 ? -5.629 -27.281 8.461 1 98 254 ASP B O 1
ATOM 4503 N N . ALA B 1 255 ? -4.914 -25.297 7.766 1 97.56 255 ALA B N 1
ATOM 4504 C CA . ALA B 1 255 ? -5.652 -25.391 6.508 1 97.56 255 ALA B CA 1
ATOM 4505 C C . ALA B 1 255 ? -5.07 -26.469 5.605 1 97.56 255 ALA B C 1
ATOM 4507 O O . ALA B 1 255 ? -5.816 -27.234 4.977 1 97.56 255 ALA B O 1
ATOM 4508 N N . TYR B 1 256 ? -3.805 -26.5 5.543 1 97.62 256 TYR B N 1
ATOM 4509 C CA . TYR B 1 256 ? -3.123 -27.5 4.727 1 97.62 256 TYR B CA 1
ATOM 4510 C C . TYR B 1 256 ? -3.508 -28.906 5.152 1 97.62 256 TYR B C 1
ATOM 4512 O O . TYR B 1 256 ? -3.85 -29.75 4.312 1 97.62 256 TYR B O 1
ATOM 4520 N N . GLU B 1 257 ? -3.465 -29.172 6.418 1 97.06 257 GLU B N 1
ATOM 4521 C CA . GLU B 1 257 ? -3.799 -30.484 6.941 1 97.06 257 GLU B CA 1
ATOM 4522 C C . GLU B 1 257 ? -5.258 -30.844 6.656 1 97.06 257 GLU B C 1
ATOM 4524 O O . GLU B 1 257 ? -5.57 -31.984 6.34 1 97.06 257 GLU B O 1
ATOM 4529 N N . SER B 1 258 ? -6.078 -29.875 6.812 1 95.81 258 SER B N 1
ATOM 4530 C CA . SER B 1 258 ? -7.488 -30.078 6.504 1 95.81 258 SER B CA 1
ATOM 4531 C C . SER B 1 258 ? -7.684 -30.438 5.035 1 95.81 258 SER B C 1
ATOM 4533 O O . SER B 1 258 ? -8.516 -31.297 4.703 1 95.81 258 SER B O 1
ATOM 4535 N N . ILE B 1 259 ? -6.973 -29.781 4.145 1 95 259 ILE B N 1
ATOM 4536 C CA . ILE B 1 259 ? -7.047 -30.031 2.709 1 95 259 ILE B CA 1
ATOM 4537 C C . ILE B 1 259 ? -6.586 -31.453 2.41 1 95 259 ILE B C 1
ATOM 4539 O O . ILE B 1 259 ? -7.266 -32.188 1.697 1 95 259 ILE B O 1
ATOM 4543 N N . ILE B 1 260 ? -5.488 -31.844 2.959 1 94.12 260 ILE B N 1
ATOM 4544 C CA . ILE B 1 260 ? -4.914 -33.156 2.709 1 94.12 260 ILE B CA 1
ATOM 4545 C C . ILE B 1 260 ? -5.863 -34.25 3.217 1 94.12 260 ILE B C 1
ATOM 4547 O O . ILE B 1 260 ? -6.066 -35.25 2.553 1 94.12 260 ILE B O 1
ATOM 4551 N N . LYS B 1 261 ? -6.418 -34.031 4.34 1 94.38 261 LYS B N 1
ATOM 4552 C CA . LYS B 1 261 ? -7.371 -34.969 4.902 1 94.38 261 LYS B CA 1
ATOM 4553 C C . LYS B 1 261 ? -8.578 -35.156 3.988 1 94.38 261 LYS B C 1
ATOM 4555 O O . LYS B 1 261 ? -9.047 -36.281 3.775 1 94.38 261 LYS B O 1
ATOM 4560 N N . GLU B 1 262 ? -9.086 -34.031 3.533 1 92.06 262 GLU B N 1
ATOM 4561 C CA . GLU B 1 262 ? -10.25 -34.094 2.646 1 92.06 262 GLU B CA 1
ATOM 4562 C C . GLU B 1 262 ? -9.914 -34.812 1.349 1 92.06 262 GLU B C 1
ATOM 4564 O O . GLU B 1 262 ? -10.758 -35.531 0.795 1 92.06 262 GLU B O 1
ATOM 4569 N N . LEU B 1 263 ? -8.766 -34.531 0.808 1 89.62 263 LEU B N 1
ATOM 4570 C CA . LEU B 1 263 ? -8.32 -35.219 -0.406 1 89.62 263 LEU B CA 1
ATOM 4571 C C . LEU B 1 263 ? -8.242 -36.719 -0.193 1 89.62 263 LEU B C 1
ATOM 4573 O O . LEU B 1 263 ? -8.688 -37.5 -1.04 1 89.62 263 LEU B O 1
ATOM 4577 N N . GLU B 1 264 ? -7.742 -37.094 0.882 1 89.56 264 GLU B N 1
ATOM 4578 C CA . GLU B 1 264 ? -7.609 -38.531 1.207 1 89.56 264 GLU B CA 1
ATOM 4579 C C . GLU B 1 264 ? -8.977 -39.188 1.36 1 89.56 264 GLU B C 1
ATOM 4581 O O . GLU B 1 264 ? -9.203 -40.281 0.863 1 89.56 264 GLU B O 1
ATOM 4586 N N . LEU B 1 265 ? -9.805 -38.562 2.016 1 90.38 265 LEU B N 1
ATOM 4587 C CA . LEU B 1 265 ? -11.133 -39.094 2.283 1 90.38 265 LEU B CA 1
ATOM 4588 C C . LEU B 1 265 ? -11.898 -39.312 0.985 1 90.38 265 LEU B C 1
ATOM 4590 O O . LEU B 1 265 ? -12.672 -40.281 0.87 1 90.38 265 LEU B O 1
ATOM 4594 N N . GLN B 1 266 ? -11.617 -38.469 0.067 1 85.5 266 GLN B N 1
ATOM 4595 C CA . GLN B 1 266 ? -12.391 -38.531 -1.167 1 85.5 266 GLN B CA 1
ATOM 4596 C C . GLN B 1 266 ? -11.617 -39.281 -2.262 1 85.5 266 GLN B C 1
ATOM 4598 O O . GLN B 1 266 ? -12.094 -39.406 -3.391 1 85.5 266 GLN B O 1
ATOM 4603 N N . GLY B 1 267 ? -10.453 -39.75 -1.889 1 81.25 267 GLY B N 1
ATOM 4604 C CA . GLY B 1 267 ? -9.617 -40.469 -2.85 1 81.25 267 GLY B CA 1
ATOM 4605 C C . GLY B 1 267 ? -9.086 -39.562 -3.949 1 81.25 267 GLY B C 1
ATOM 4606 O O . GLY B 1 267 ? -8.867 -40.031 -5.074 1 81.25 267 GLY B O 1
ATOM 4607 N N . GLY B 1 268 ? -9.016 -38.375 -3.615 1 80.88 268 GLY B N 1
ATOM 4608 C CA . GLY B 1 268 ? -8.523 -37.438 -4.605 1 80.88 268 GLY B CA 1
ATOM 4609 C C . GLY B 1 268 ? -7.02 -37.219 -4.559 1 80.88 268 GLY B C 1
ATOM 4610 O O . GLY B 1 268 ? -6.375 -37.594 -3.572 1 80.88 268 GLY B O 1
ATOM 4611 N N . ARG B 1 269 ? -6.543 -36.812 -5.672 1 86.38 269 ARG B N 1
ATOM 4612 C CA . ARG B 1 269 ? -5.129 -36.438 -5.754 1 86.38 269 ARG B CA 1
ATOM 4613 C C . ARG B 1 269 ? -4.914 -34.969 -5.449 1 86.38 269 ARG B C 1
ATOM 4615 O O . ARG B 1 269 ? -5.805 -34.156 -5.668 1 86.38 269 ARG B O 1
ATOM 4622 N N . PRO B 1 270 ? -3.719 -34.688 -4.887 1 91.44 270 PRO B N 1
ATOM 4623 C CA . PRO B 1 270 ? -3.426 -33.281 -4.672 1 91.44 270 PRO B CA 1
ATOM 4624 C C . PRO B 1 270 ? -3.402 -32.469 -5.969 1 91.44 270 PRO B C 1
ATOM 4626 O O . PRO B 1 270 ? -3.119 -33.031 -7.035 1 91.44 270 PRO B O 1
ATOM 4629 N N . ASN B 1 271 ? -3.775 -31.234 -5.871 1 92.69 271 ASN B N 1
A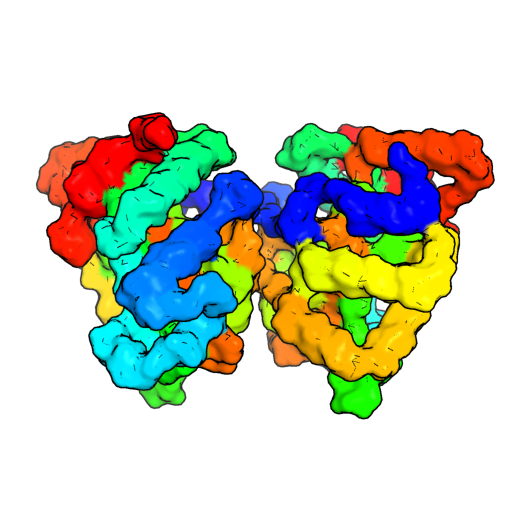TOM 4630 C CA . ASN B 1 271 ? -3.553 -30.344 -7.012 1 92.69 271 ASN B CA 1
ATOM 4631 C C . ASN B 1 271 ? -2.078 -30.297 -7.398 1 92.69 271 ASN B C 1
ATOM 4633 O O . ASN B 1 271 ? -1.215 -30.719 -6.629 1 92.69 271 ASN B O 1
ATOM 4637 N N . SER B 1 272 ? -1.858 -29.922 -8.586 1 91.38 272 SER B N 1
ATOM 4638 C CA . SER B 1 272 ? -0.479 -29.844 -9.055 1 91.38 272 SER B CA 1
ATOM 4639 C C . SER B 1 272 ? -0.228 -28.516 -9.789 1 91.38 272 SER B C 1
ATOM 4641 O O . SER B 1 272 ? -1.157 -27.922 -10.328 1 91.38 272 SER B O 1
ATOM 4643 N N . TYR B 1 273 ? 0.97 -28.062 -9.719 1 87.31 273 TYR B N 1
ATOM 4644 C CA . TYR B 1 273 ? 1.464 -26.875 -10.43 1 87.31 273 TYR B CA 1
ATOM 4645 C C . TYR B 1 273 ? 2.74 -27.203 -11.195 1 87.31 273 TYR B C 1
ATOM 4647 O O . TYR B 1 273 ? 3.756 -27.562 -10.602 1 87.31 273 TYR B O 1
ATOM 4655 N N . GLU B 1 274 ? 2.691 -27.047 -12.492 1 82 274 GLU B N 1
ATOM 4656 C CA . GLU B 1 274 ? 3.807 -27.312 -13.391 1 82 274 GLU B CA 1
ATOM 4657 C C . GLU B 1 274 ? 4.445 -28.672 -13.094 1 82 274 GLU B C 1
ATOM 4659 O O . GLU B 1 274 ? 5.664 -28.766 -12.953 1 82 274 GLU B O 1
ATOM 4664 N N . GLY B 1 275 ? 3.65 -29.656 -12.773 1 85 275 GLY B N 1
ATOM 4665 C CA . GLY B 1 275 ? 4.098 -31.031 -12.633 1 85 275 GLY B CA 1
ATOM 4666 C C . GLY B 1 275 ? 4.414 -31.422 -11.203 1 85 275 GLY B C 1
ATOM 4667 O O . GLY B 1 275 ? 4.641 -32.594 -10.898 1 85 275 GLY B O 1
ATOM 4668 N N . GLU B 1 276 ? 4.363 -30.484 -10.312 1 91.94 276 GLU B N 1
ATOM 4669 C CA . GLU B 1 276 ? 4.609 -30.781 -8.898 1 91.94 276 GLU B CA 1
ATOM 4670 C C . GLU B 1 276 ? 3.311 -30.766 -8.102 1 91.94 276 GLU B C 1
ATOM 4672 O O . GLU B 1 276 ? 2.502 -29.844 -8.234 1 91.94 276 GLU B O 1
ATOM 4677 N N . GLY B 1 277 ? 3.203 -31.766 -7.309 1 95.56 277 GLY B N 1
ATOM 4678 C CA . GLY B 1 277 ? 2.055 -31.781 -6.422 1 95.56 277 GLY B CA 1
ATOM 4679 C C . GLY B 1 277 ? 2.107 -30.688 -5.371 1 95.56 277 GLY B C 1
ATOM 4680 O O . GLY B 1 277 ? 3.178 -30.375 -4.84 1 95.56 277 GLY B O 1
ATOM 4681 N N . LEU B 1 278 ? 0.995 -30.094 -5.059 1 96.69 278 LEU B N 1
ATOM 4682 C CA . LEU B 1 278 ? 0.91 -29.078 -4.008 1 96.69 278 LEU B CA 1
ATOM 4683 C C . LEU B 1 278 ? 0.857 -29.734 -2.631 1 96.69 278 LEU B C 1
ATOM 4685 O O . LEU B 1 278 ? -0.136 -29.609 -1.913 1 96.69 278 LEU B O 1
ATOM 4689 N N . ILE B 1 279 ? 1.926 -30.375 -2.33 1 97 279 ILE B N 1
ATOM 4690 C CA . ILE B 1 279 ? 2.113 -31.062 -1.059 1 97 279 ILE B CA 1
ATOM 4691 C C . ILE B 1 279 ? 3.527 -30.812 -0.538 1 97 279 ILE B C 1
ATOM 4693 O O . ILE B 1 279 ? 4.41 -30.406 -1.294 1 97 279 ILE B O 1
ATOM 4697 N N . LYS B 1 280 ? 3.715 -31.062 0.778 1 96.88 280 LYS B N 1
ATOM 4698 C CA . LYS B 1 280 ? 5.047 -30.969 1.367 1 96.88 280 LYS B CA 1
ATOM 4699 C C . LYS B 1 280 ? 6.012 -31.953 0.694 1 96.88 280 LYS B C 1
ATOM 4701 O O . LYS B 1 280 ? 5.656 -33.094 0.417 1 96.88 280 LYS B O 1
ATOM 4706 N N . GLY B 1 281 ? 7.211 -31.406 0.347 1 96.88 281 GLY B N 1
ATOM 4707 C CA . GLY B 1 281 ? 8.227 -32.25 -0.276 1 96.88 281 GLY B CA 1
ATOM 4708 C C . GLY B 1 281 ? 8.227 -32.156 -1.79 1 96.88 281 GLY B C 1
ATOM 4709 O O . GLY B 1 281 ? 9.133 -32.656 -2.449 1 96.88 281 GLY B O 1
ATOM 4710 N N . GLU B 1 282 ? 7.27 -31.547 -2.363 1 97 282 GLU B N 1
ATOM 4711 C CA . GLU B 1 282 ? 7.211 -31.25 -3.793 1 97 282 GLU B CA 1
ATOM 4712 C C . GLU B 1 282 ? 7.145 -29.75 -4.047 1 97 282 GLU B C 1
ATOM 4714 O O . GLU B 1 282 ? 8.133 -29.047 -3.867 1 97 282 GLU B O 1
ATOM 4719 N N . PHE B 1 283 ? 5.91 -29.25 -4.266 1 97.5 283 PHE B N 1
ATOM 4720 C CA . PHE B 1 283 ? 5.797 -27.812 -4.477 1 97.5 283 PHE B CA 1
ATOM 4721 C C . PHE B 1 283 ? 6.16 -27.047 -3.211 1 97.5 283 PHE B C 1
ATOM 4723 O O . PHE B 1 283 ? 6.797 -25.984 -3.275 1 97.5 283 PHE B O 1
ATOM 4730 N N . TYR B 1 284 ? 5.68 -27.547 -2.086 1 98.12 284 TYR B N 1
ATOM 4731 C CA . TYR B 1 284 ? 6.016 -26.938 -0.803 1 98.12 284 TYR B CA 1
ATOM 4732 C C . TYR B 1 284 ? 7.262 -27.594 -0.204 1 98.12 284 TYR B C 1
ATOM 4734 O O . TYR B 1 284 ? 7.543 -28.766 -0.451 1 98.12 284 TYR B O 1
ATOM 4742 N N . ASN B 1 285 ? 7.98 -26.797 0.523 1 97.94 285 ASN B N 1
ATOM 4743 C CA . ASN B 1 285 ? 9.109 -27.328 1.28 1 97.94 285 ASN B CA 1
ATOM 4744 C C . ASN B 1 285 ? 8.68 -28.484 2.18 1 97.94 285 ASN B C 1
ATOM 4746 O O . ASN B 1 285 ? 7.547 -28.516 2.672 1 97.94 285 ASN B O 1
ATOM 4750 N N . ALA B 1 286 ? 9.602 -29.453 2.398 1 97.56 286 ALA B N 1
ATOM 4751 C CA . ALA B 1 286 ? 9.312 -30.594 3.252 1 97.56 286 ALA B CA 1
ATOM 4752 C C . ALA B 1 286 ? 9.055 -30.156 4.691 1 97.56 286 ALA B C 1
ATOM 4754 O O . ALA B 1 286 ? 8.289 -30.797 5.418 1 97.56 286 ALA B O 1
ATOM 4755 N N . LEU B 1 287 ? 9.688 -29.094 5.117 1 97.75 287 LEU B N 1
ATOM 4756 C CA . LEU B 1 287 ? 9.523 -28.516 6.449 1 97.75 287 LEU B CA 1
ATOM 4757 C C . LEU B 1 287 ? 8.562 -27.344 6.426 1 97.75 287 LEU B C 1
ATOM 4759 O O . LEU B 1 287 ? 8.359 -26.719 5.383 1 97.75 287 LEU B O 1
ATOM 4763 N N . THR B 1 288 ? 7.906 -27.141 7.574 1 98.25 288 THR B N 1
ATOM 4764 C CA . THR B 1 288 ? 7.121 -25.922 7.727 1 98.25 288 THR B CA 1
ATOM 4765 C C . THR B 1 288 ? 8.031 -24.734 8.039 1 98.25 288 THR B C 1
ATOM 4767 O O . THR B 1 288 ? 9.219 -24.906 8.289 1 98.25 288 THR B O 1
ATOM 4770 N N . ALA B 1 289 ? 7.488 -23.562 8 1 98.44 289 ALA B N 1
ATOM 4771 C CA . ALA B 1 289 ? 8.242 -22.328 8.227 1 98.44 289 ALA B CA 1
ATOM 4772 C C . ALA B 1 289 ? 8.898 -22.344 9.602 1 98.44 289 ALA B C 1
ATOM 4774 O O . ALA B 1 289 ? 10.008 -21.828 9.766 1 98.44 289 ALA B O 1
ATOM 4775 N N . ARG B 1 290 ? 8.25 -22.859 10.641 1 97.62 290 ARG B N 1
ATOM 4776 C CA . ARG B 1 290 ? 8.781 -22.844 12 1 97.62 290 ARG B CA 1
ATOM 4777 C C . ARG B 1 290 ? 9.812 -23.953 12.188 1 97.62 290 ARG B C 1
ATOM 4779 O O . ARG B 1 290 ? 10.609 -23.906 13.133 1 97.62 290 ARG B O 1
ATOM 4786 N N . GLU B 1 291 ? 9.773 -24.859 11.289 1 96.88 291 GLU B N 1
ATOM 4787 C CA . GLU B 1 291 ? 10.695 -25.984 11.398 1 96.88 291 GLU B CA 1
ATOM 4788 C C . GLU B 1 291 ? 12.023 -25.672 10.719 1 96.88 291 GLU B C 1
ATOM 4790 O O . GLU B 1 291 ? 13.023 -26.359 10.953 1 96.88 291 GLU B O 1
ATOM 4795 N N . VAL B 1 292 ? 11.969 -24.672 9.844 1 92.75 292 VAL B N 1
ATOM 4796 C CA . VAL B 1 292 ? 13.211 -24.406 9.125 1 92.75 292 VAL B CA 1
ATOM 4797 C C . VAL B 1 292 ? 14.18 -23.672 10.047 1 92.75 292 VAL B C 1
ATOM 4799 O O . VAL B 1 292 ? 13.781 -22.812 10.836 1 92.75 292 VAL B O 1
ATOM 4802 N N . PHE B 1 293 ? 15.203 -24.328 10.656 1 72.06 293 PHE B N 1
ATOM 4803 C CA . PHE B 1 293 ? 16.172 -23.812 11.609 1 72.06 293 PHE B CA 1
ATOM 4804 C C . PHE B 1 293 ? 17.141 -22.828 10.938 1 72.06 293 PHE B C 1
ATOM 4806 O O . PHE B 1 293 ? 17.422 -22.953 9.742 1 72.06 293 PHE B O 1
ATOM 4813 N N . ASN B 1 294 ? 17.234 -21.516 11.586 1 56.75 294 ASN B N 1
ATOM 4814 C CA . ASN B 1 294 ? 18.406 -20.703 11.266 1 56.75 294 ASN B CA 1
ATOM 4815 C C . ASN B 1 294 ? 19.703 -21.453 11.516 1 56.75 294 ASN B C 1
ATOM 4817 O O . ASN B 1 294 ? 19.891 -22.047 12.586 1 56.75 294 ASN B O 1
ATOM 4821 N N . HIS B 1 295 ? 20.188 -22.219 10.586 1 44.25 295 HIS B N 1
ATOM 4822 C CA . HIS B 1 295 ? 21.562 -22.531 10.969 1 44.25 295 HIS B CA 1
ATOM 4823 C C . HIS B 1 295 ? 22.359 -21.25 11.188 1 44.25 295 HIS B C 1
ATOM 4825 O O . HIS B 1 295 ? 22.141 -20.25 10.5 1 44.25 295 HIS B O 1
#

Solvent-accessible surface area (backbone atoms only — not comparable to full-atom values): 30932 Å² total; per-residue (Å²): 130,63,89,63,36,47,71,54,55,70,67,50,89,49,93,49,76,69,25,57,48,56,43,79,51,62,45,90,80,52,47,58,43,60,48,47,50,60,45,43,23,69,75,67,71,44,63,90,79,63,51,72,41,44,44,74,76,71,45,54,71,67,60,48,59,73,50,43,38,79,64,48,29,33,69,45,46,38,80,77,54,43,67,70,47,47,51,52,49,46,48,48,43,27,51,45,22,62,73,72,70,50,53,25,36,31,47,54,58,33,42,37,34,43,43,40,59,44,75,55,45,67,89,38,39,42,95,87,63,48,76,58,57,62,43,36,48,37,22,50,32,46,57,79,74,29,38,36,36,42,36,40,55,36,70,29,47,57,41,44,12,53,27,36,36,45,37,69,62,20,42,53,51,51,51,51,51,41,56,76,66,65,49,50,38,79,53,41,24,67,27,51,68,57,48,52,55,54,44,68,76,29,66,66,60,46,51,50,49,57,69,55,33,40,42,51,46,39,53,58,40,35,30,42,38,26,35,29,59,30,26,32,27,64,54,61,19,76,44,101,42,24,30,38,32,34,43,43,43,33,27,42,43,70,58,47,52,51,50,53,51,51,29,56,75,69,71,46,74,72,44,46,50,98,87,27,41,67,39,71,65,53,39,18,28,71,51,38,26,74,64,50,70,80,123,130,62,86,63,36,48,72,56,57,69,68,51,88,52,94,51,76,68,24,56,46,57,42,78,53,61,46,90,79,53,47,58,45,59,49,46,50,59,44,43,22,70,76,67,73,45,62,91,80,62,51,72,41,44,43,72,75,70,45,54,71,69,60,48,59,72,50,43,38,81,64,49,29,33,68,45,45,38,81,77,55,43,68,69,46,47,50,52,50,46,49,48,42,25,51,44,24,62,72,70,70,47,52,26,35,32,47,54,58,34,40,36,35,43,44,39,59,44,74,54,46,68,89,38,38,42,97,87,63,47,76,57,56,64,42,36,48,38,22,50,32,45,57,78,75,28,38,36,38,42,38,41,54,36,68,27,48,57,40,44,13,53,27,36,36,45,36,66,62,22,42,52,50,51,52,50,52,39,58,75,67,64,50,50,38,77,55,40,25,68,26,52,68,59,48,51,57,53,44,68,74,30,64,65,60,46,52,52,48,58,68,54,34,41,43,52,45,38,53,57,39,36,32,42,38,26,34,28,60,31,27,31,29,64,53,62,20,76,44,100,42,23,29,37,32,34,44,42,44,34,28,42,42,72,58,46,53,52,49,53,50,52,28,57,75,69,71,47,75,71,43,48,52,98,88,27,41,69,38,71,64,52,40,18,27,72,50,38,27,74,63,50,70,82,123

Nearest PDB structures (foldseek):
  7vbq-assembly1_B  TM=5.258E-01  e=1.744E-06  Talaromyces purpureogenus
  4nmi-assembly1_A-2  TM=6.234E-01  e=2.163E-05  Virgibacillus salexigens
  8fnf-assembly1_14  TM=5.375E-01  e=6.324E-06  Trypanosoma brucei
  8h7t-assembly2_B  TM=4.978E-01  e=5.003E-06  uncultured bacterium esnapd13
  7eyw-assembly2_D-3  TM=4.209E-01  e=8.316E-05  Aspergillus sp.

Organism: NCBI:txid76758

Secondary structure (DSSP, 8-state):
--TT-HHHHHHS--SSTTSEEEEE--TTT--HHHHHHHHHHHHTT--TT--GGGHHHHS-HHHHHHH--TTS-EEEEGGGS-HHHHHHHHHHHHHHHHHHTS-EEEBSSPEEEEE-SBPPPGGGB-TTS-B---B-GGGGT--TT-EEEEEESS-B-GGGSEEE--HHHHHHHHHHHHHHHT--HHHHTT-HHHHHHHHHT-HHHHHHHHHH-EEE-B-TTEEEEE-TTS-EEE--B-SSS-EEEEEEEEEEHHHHHHHHHHHHHTTPPPPEETTEESSBTTTB-SS-TTTS---/--TT-HHHHHHS--SSTTSEEEEE--TTT--HHHHHHHHHHHHTT--TT--GGGHHHHS-HHHHHHH--TTS-EEEEGGGS-HHHHHHHHHHHHHHHHHHTS-EEEBSSPEEEEE-SBPPPGGGB-TTS-B---B-GGGGT--TT-EEEEEESS-B-GGGSEEE--HHHHHHHHHHHHHHHT--HHHHTT-HHHHHHHHHT-HHHHHHHHHH-EEE-B-TTEEEEE-TTS-EEE--B-SSS-EEEEEEEEEEHHHHHHHHHHHHHTTPPPPEETTEESSBTTTB-SS-TTTS---

InterPro domains:
  IPR008775 Phytanoyl-CoA dioxygenase-like [PF05721] (133-243)

Foldseek 3Di:
DALFFPLDLLPDAEPPRFFKDKDFDDCVVQVLLLLQLVLVCVVQVFDSPDDQFQVVVGHDPVVQVVAQDLFRKHKDWQVRSDDSNLLSVLVVLLVVCVVVVFWWWKFNIWIKIKQAQDDTHCVQAAPVGAGDFWDFQQQQQDRQHKKKKKAWSAWADDQQAKKWATSVLLSVLLSVVCVVVVDTSVNRSNCRVVSSVVVSVPVVNVVVRVVRIDGDTDGHRMMMIGGSSIIIDHHNDNDSTITTIIMMMIGGPVRLVVSVVSCVVVVHAATDHPHFGPDDPTRTDVDMSNPSDSD/DALFFPVPLLVDAEPPRFFKDKDFDDCVVQVLLLLQLVLVCVVQVFDSPDDQFQVVVGHDPVVQVVQQDLFRKHKDWQVRSDDSNLLSVLVVLLVVCVVVVFWWWKFNIWIKIKQAQDDGHCVQAAPVGAGDFWDFQQQQQDRQHKKKKKAWSAWADDQQAKKWATSVLLSVLLVVLCVVVVDTSVNRSNCRVVSSVVVSVPVVNVVVRVVRIDGDTDGHRMMMIGGSSIIIGHHNDNDSTITTIIMMMIGGPVVQVVSVVSCVVVVHAAGDHPPFGPDDPTRTDVDMSNPSDSD

Sequence (590 aa):
MSFFDISQQLNSEHIIENGISIMDYPTSTFDLAGTLQQTLVGRYNLRNDFALNKIHESLGREEISQHLEDSGHWHDPLQTLGAPMIEAYYKFVNWLSQHLGFDFVFEHNPLVRYHIPAKLDDRYRLPDGELFTHHSDTLLGDYFQQINMWLPFCDVKNTAALSVCSKHTSIRTLKTFAQDQNYSYDEYKDSRVAFFDYAKQRPQLMADLRTDAMPTNLRYGQCLMFDPRVLHGTAENTEDMTRVSMDFRIVPVDAYESIIKELELQGGRPNSYEGEGLIKGEFYNALTAREVFNHMSFFDISQQLNSEHIIENGISIMDYPTSTFDLAGTLQQTLVGRYNLRNDFALNKIHESLGREEISQHLEDSGHWHDPLQTLGAPMIEAYYKFVNWLSQHLGFDFVFEHNPLVRYHIPAKLDDRYRLPDGELFTHHSDTLLGDYFQQINMWLPFCDVKNTAALSVCSKHTSIRTLKTFAQDQNYSYDEYKDSRVAFFDYAKQRPQLMADLRTDAMPTNLRYGQCLMFDPRVLHGTAENTEDMTRVSMDFRIVPVDAYESIIKELELQGGRPNSYEGEGLIKGEFYNALTAREVFNH

Radius of gyration: 25.13 Å; Cα contacts (8 Å, |Δi|>4): 1113; chains: 2; bounding box: 60×70×62 Å